Protein 9J0K (pdb70)

Foldseek 3Di:
DAAFDPVLVVLLVLLLCLQQVLQFPRPCLVVQADEDDPVAQDPLRQVLLQVCLVQLVSQLVSLLSSLVSRVLLVPFPPVQVLLLSLQCSQLLQLLSQLCQQDPVVRFTGHNSYYTYHLRSCQRSQQNCLSVLSSVSSVVCVVLVDDSSLSRLLSLLSSLDLVRPPHDPSVSSVVSNVSSLVSNVNNCVVVPDPDDCSSVVSVCVSVSSSCSSVSSLVSVVVCVVRPPVSHDDVVCSSSDD/DAADVVLVVQLVLLLCLQQVLAQCRPRLVPLADEDDPVQQDDDPPPADFASVSLLLVVLVQLVSQLVSLLSSLVSHVLSVPFDPVQNQLLSLQCSQLLQLLSQLCQQDPVVCWTRGSSHYTYHLRSVLRSQLNPLSVLSSVVSVVCPLLVDDSSLSSLLSLLSSLQLPRPPGDPSPSSVVSNVSSLVSNVSNVVVVVPPDPCSSVVSVCVNVSSSVSSVSSLVSVVVSVVSHVSHDVVVVSSSD/DCPVVVCVVVDD/DCVVVVCVVVDD

B-factor: mean 61.93, std 28.27, range [16.45, 162.47]

Nearest PDB structures (foldseek):
  6kkb-assembly1_X  TM=9.811E-01  e=8.076E-34  Homo sapiens
  1nax-assembly1_A  TM=9.836E-01  e=9.346E-34  Homo sapiens
  1n46-assembly1_A  TM=9.719E-01  e=8.658E-32  Homo sapiens
  7wmo-assembly1_A  TM=9.845E-01  e=3.731E-31  Homo sapiens
  7wmn-assembly1_A  TM=9.827E-01  e=3.731E-31  Homo sapiens

InterPro domains:
  IPR000536 Nuclear hormone receptor, ligand-binding domain [PF00104] (269-435)
  IPR000536 Nuclear hormone receptor, ligand-binding domain [PS51843] (217-461)
  IPR000536 Nuclear hormone receptor, ligand-binding domain [SM00430] (274-432)
  IPR001628 Zinc finger, nuclear hormone receptor-type [PF00105] (106-175)
  IPR001628 Zinc finger, nuclear hormone receptor-type [PR00047] (107-123)
  IPR001628 Zinc finger, nuclear hormone receptor-type [PR00047] (123-138)
  IPR001628 Zinc finger, nuclear hormone receptor-type [PR00047] (158-166)
  IPR001628 Zinc finger, nuclear hormone receptor-type [PR00047] (166-174)
  IPR001628 Zinc finger, nuclear hormone receptor-type [PS00031] (107-133)
  IPR001628 Zinc finger, nuclear hormone receptor-type [PS51030] (104-181)
  IPR001628 Zinc finger, nuclear hormone receptor-type [SM00399] (104-177)
  IPR001723 Nuclear hormone receptor [PR00398] (170-180)
  IPR001723 Nuclear hormone receptor [PR00398] (275-296)
  IPR001723 Nuclear hormone receptor [PR00398] (296-312)
  IPR001723 Nuclear hormone receptor [PR00398] (363-378)
  IPR001723 Nuclear hormone receptor [PR00398] (420-437)
  IPR001728 Thyroid hormone receptor [PR00546] (95-109)
  IPR001728 Thyroid hormone receptor [PR00546] (133-144)
  IPR001728 Thyroid hormone receptor [PR00546] (172-188)
  IPR001728 Thyroid hormone receptor [PR00546] (189-207)

Sequence (508 aa):
KPEPTDEEWELIKTVTEAHVATNAQGSHWKQKRKFLPEDIGQAVDLEAFSHFTKIITPAITRVVDFAKKLPMFCELPCEDQIILLKGCCMEIMSLRAAVRYDPESETLTLNGEMAVTRGQLKNGGLGVVSDAIFDLGMSLSSFNLDDTEVALLQAVLLMSSDRPGLACVERIEKYQDSFLLAFEHYINYRKHHVTHFWPKLLMKVTDLRMIGACHASRFLHMKVECTELFPPLFLEVFEDPEPTDEEWELIKTVTEAHVATNAQGSHWKQKRKFLPEDIGQAPIVEGGKVDLEAFSHFTKIITPAITRVVDFAKKLPMFCELPCEDQIILLKGCCMEIMSLRAAVRYDPESETLTLNGEMAVTRGQLKNGGLGVVSDAIFDLGMSLSSFNLDDTEVALLQAVLLMSSDRPGLACVERIEKYQDSFLLAFEHYINYRKHHVTHFWPKLLMKVTDLRMIGACHASRFLHMKVECELFPPLFLEVFEENALLRYLLDKDENALLRYLLDKD

Structure (mmCIF, N/CA/C/O backbone):
data_9J0K
#
_entry.id   9J0K
#
_cell.length_a   82.552
_cell.length_b   82.552
_cell.length_c   211.698
_cell.angle_alpha   90.000
_cell.angle_beta   90.000
_cell.angle_gamma   90.000
#
_symmetry.space_group_name_H-M   'P 43 2 2'
#
loop_
_entity.id
_entity.type
_entity.pdbx_description
1 polymer 'Thyroid hormone receptor beta'
2 polymer 'Nuclear receptor coactivator 2'
3 non-polymer '2-[[7-[3-(aminomethyl)phenoxy]-1-methoxy-4-oxidanyl-isoquinolin-3-yl]carbonylamino]ethanoic acid'
4 water water
#
loop_
_atom_site.group_PDB
_atom_site.id
_atom_site.type_symbol
_atom_site.label_atom_id
_atom_site.label_alt_id
_atom_site.label_comp_id
_atom_site.label_asym_id
_atom_site.label_entity_id
_atom_site.label_seq_id
_atom_site.pdbx_PDB_ins_code
_atom_site.Cartn_x
_atom_site.Cartn_y
_atom_site.Cartn_z
_atom_site.occupancy
_atom_site.B_iso_or_equiv
_atom_site.auth_seq_id
_atom_site.auth_comp_id
_atom_site.auth_asym_id
_atom_site.auth_atom_id
_atom_site.pdbx_PDB_model_num
ATOM 1 N N . LYS A 1 10 ? 32.860 38.187 25.139 1.000 89.347 211 LYS A N 1
ATOM 2 C CA . LYS A 1 10 ? 33.929 39.013 24.523 1.000 94.080 211 LYS A CA 1
ATOM 3 C C . LYS A 1 10 ? 33.738 39.022 22.999 1.000 90.323 211 LYS A C 1
ATOM 4 O O . LYS A 1 10 ? 33.264 40.045 22.481 1.000 86.733 211 LYS A O 1
ATOM 10 N N . PRO A 1 11 ? 34.005 37.912 22.256 1.000 88.981 212 PRO A N 1
ATOM 11 C CA . PRO A 1 11 ? 34.006 37.928 20.787 1.000 83.722 212 PRO A CA 1
ATOM 12 C C . PRO A 1 11 ? 32.632 38.284 20.212 1.000 81.045 212 PRO A C 1
ATOM 13 O O . PRO A 1 11 ? 31.683 37.576 20.501 1.000 78.909 212 PRO A O 1
ATOM 17 N N . GLU A 1 12 ? 32.562 39.357 19.424 1.000 80.997 213 GLU A N 1
ATOM 18 C CA . GLU A 1 12 ? 31.282 39.808 18.813 1.000 78.168 213 GLU A CA 1
ATOM 19 C C . GLU A 1 12 ? 31.187 39.197 17.415 1.000 75.549 213 GLU A C 1
ATOM 20 O O . GLU A 1 12 ? 32.136 38.526 16.989 1.000 75.129 213 GLU A O 1
ATOM 26 N N . PRO A 1 13 ? 30.052 39.327 16.688 1.000 73.508 214 PRO A N 1
ATOM 27 C CA . PRO A 1 13 ? 29.860 38.557 15.456 1.000 70.040 214 PRO A CA 1
ATOM 28 C C . PRO A 1 13 ? 30.685 39.068 14.272 1.000 71.629 214 PRO A C 1
ATOM 29 O O . PRO A 1 13 ? 30.758 40.263 14.054 1.000 73.121 214 PRO A O 1
ATOM 33 N N . THR A 1 14 ? 31.233 38.134 13.503 1.000 71.308 215 THR A N 1
ATOM 34 C CA . THR A 1 14 ? 32.002 38.445 12.275 1.000 72.878 215 THR A CA 1
ATOM 35 C C . THR A 1 14 ? 31.061 39.040 11.228 1.000 77.372 215 THR A C 1
ATOM 36 O O . THR A 1 14 ? 29.861 39.136 11.484 1.000 77.831 215 THR A O 1
ATOM 40 N N . ASP A 1 15 ? 31.601 39.412 10.070 1.000 83.739 216 ASP A N 1
ATOM 41 C CA . ASP A 1 15 ? 30.800 39.965 8.954 1.000 84.684 216 ASP A CA 1
ATOM 42 C C . ASP A 1 15 ? 29.922 38.842 8.381 1.000 80.871 216 ASP A C 1
ATOM 43 O O . ASP A 1 15 ? 28.700 39.059 8.197 1.000 76.728 216 ASP A O 1
ATOM 48 N N . GLU A 1 16 ? 30.528 37.681 8.125 1.000 79.929 217 GLU A N 1
ATOM 49 C CA . GLU A 1 16 ? 29.851 36.485 7.546 1.000 79.860 217 GLU A CA 1
ATOM 50 C C . GLU A 1 16 ? 28.699 36.024 8.476 1.000 74.891 217 GLU A C 1
ATOM 51 O O . GLU A 1 16 ? 27.551 35.825 8.015 1.000 71.461 217 GLU A O 1
ATOM 57 N N . GLU A 1 17 ? 28.965 35.896 9.767 1.000 68.972 218 GLU A N 1
ATOM 58 C CA . GLU A 1 17 ? 27.927 35.553 10.759 1.000 66.056 218 GLU A CA 1
ATOM 59 C C . GLU A 1 17 ? 26.827 36.645 10.819 1.000 66.331 218 GLU A C 1
ATOM 60 O O . GLU A 1 17 ? 25.608 36.316 11.029 1.000 64.966 218 GLU A O 1
ATOM 66 N N . TRP A 1 18 ? 27.187 37.922 10.689 1.000 65.077 219 TRP A N 1
ATOM 67 C CA . TRP A 1 18 ? 26.178 39.005 10.765 1.000 63.103 219 TRP A CA 1
ATOM 68 C C . TRP A 1 18 ? 25.158 38.787 9.662 1.000 61.739 219 TRP A C 1
ATOM 69 O O . TRP A 1 18 ? 24.002 39.134 9.845 1.000 60.908 219 TRP A O 1
ATOM 80 N N . GLU A 1 19 ? 25.588 38.204 8.554 1.000 63.013 220 GLU A N 1
ATOM 81 C CA . GLU A 1 19 ? 24.693 38.002 7.394 1.000 65.853 220 GLU A CA 1
ATOM 82 C C . GLU A 1 19 ? 23.873 36.746 7.650 1.000 60.984 220 GLU A C 1
ATOM 83 O O . GLU A 1 19 ? 22.688 36.728 7.277 1.000 62.389 220 GLU A O 1
ATOM 89 N N . LEU A 1 20 ? 24.468 35.740 8.291 1.000 56.031 221 LEU A N 1
ATOM 90 C CA . LEU A 1 20 ? 23.701 34.534 8.655 1.000 49.855 221 LEU A CA 1
ATOM 91 C C . LEU A 1 20 ? 22.625 34.954 9.642 1.000 47.174 221 LEU A C 1
ATOM 92 O O . LEU A 1 20 ? 21.460 34.540 9.451 1.000 44.478 221 LEU A O 1
ATOM 97 N N . ILE A 1 21 ? 23.027 35.765 10.625 1.000 46.597 222 ILE A N 1
ATOM 98 C CA . ILE A 1 21 ? 22.097 36.287 11.653 1.000 45.961 222 ILE A CA 1
ATOM 99 C C . ILE A 1 21 ? 20.897 36.903 10.928 1.000 47.190 222 ILE A C 1
ATOM 100 O O . ILE A 1 21 ? 19.724 36.686 11.389 1.000 45.018 222 ILE A O 1
ATOM 105 N N . LYS A 1 22 ? 21.162 37.626 9.834 1.000 48.804 223 LYS A N 1
ATOM 106 C CA . LYS A 1 22 ? 20.094 38.407 9.187 1.000 51.394 223 LYS A CA 1
ATOM 107 C C . LYS A 1 22 ? 19.256 37.468 8.353 1.000 48.321 223 LYS A C 1
ATOM 108 O O . LYS A 1 22 ? 18.046 37.639 8.323 1.000 49.499 223 LYS A O 1
ATOM 114 N N . THR A 1 23 ? 19.886 36.489 7.733 1.000 46.644 224 THR A N 1
ATOM 115 C CA . THR A 1 23 ? 19.145 35.454 6.986 1.000 45.547 224 THR A CA 1
ATOM 116 C C . THR A 1 23 ? 18.252 34.665 7.952 1.000 42.869 224 THR A C 1
ATOM 117 O O . THR A 1 23 ? 17.116 34.306 7.573 1.000 43.755 224 THR A O 1
ATOM 121 N N . VAL A 1 24 ? 18.711 34.355 9.154 1.000 39.334 225 VAL A N 1
ATOM 122 C CA . VAL A 1 24 ? 17.873 33.482 9.989 1.000 36.443 225 VAL A CA 1
ATOM 123 C C . VAL A 1 24 ? 16.825 34.356 10.676 1.000 35.213 225 VAL A C 1
ATOM 124 O O . VAL A 1 24 ? 15.666 33.871 10.796 1.000 33.374 225 VAL A O 1
ATOM 128 N N . THR A 1 25 ? 17.168 35.622 10.953 1.000 35.374 226 THR A N 1
ATOM 129 C CA . THR A 1 25 ? 16.225 36.545 11.601 1.000 35.943 226 THR A CA 1
ATOM 130 C C . THR A 1 25 ? 15.054 36.747 10.666 1.000 36.714 226 THR A C 1
ATOM 131 O O . THR A 1 25 ? 13.894 36.658 11.145 1.000 36.079 226 THR A O 1
ATOM 135 N N . GLU A 1 26 ? 15.357 36.944 9.377 1.000 38.971 227 GLU A N 1
ATOM 136 C CA . GLU A 1 26 ? 14.344 37.264 8.342 1.000 40.343 227 GLU A CA 1
ATOM 137 C C . GLU A 1 26 ? 13.417 36.056 8.097 1.000 37.474 227 GLU A C 1
ATOM 138 O O . GLU A 1 26 ? 12.196 36.283 7.916 1.000 37.568 227 GLU A O 1
ATOM 140 N N . ALA A 1 27 ? 13.953 34.836 8.089 1.000 34.139 228 ALA A N 1
ATOM 141 C CA . ALA A 1 27 ? 13.151 33.613 7.867 1.000 33.112 228 ALA A CA 1
ATOM 142 C C . ALA A 1 27 ? 12.107 33.458 8.987 1.000 31.953 228 ALA A C 1
ATOM 143 O O . ALA A 1 27 ? 10.934 33.035 8.756 1.000 31.431 228 ALA A O 1
ATOM 145 N N . HIS A 1 28 ? 12.533 33.771 10.217 1.000 30.524 229 HIS A N 1
ATOM 146 C CA . HIS A 1 28 ? 11.638 33.732 11.399 1.000 28.668 229 HIS A CA 1
ATOM 147 C C . HIS A 1 28 ? 10.562 34.833 11.303 1.000 30.726 229 HIS A C 1
ATOM 148 O O . HIS A 1 28 ? 9.365 34.512 11.240 1.000 31.268 229 HIS A O 1
ATOM 155 N N . VAL A 1 29 ? 10.930 36.092 11.285 1.000 32.702 230 VAL A N 1
ATOM 156 C CA . VAL A 1 29 ? 9.879 37.146 11.159 1.000 37.219 230 VAL A CA 1
ATOM 157 C C . VAL A 1 29 ? 8.937 36.922 9.968 1.000 37.763 230 VAL A C 1
ATOM 158 O O . VAL A 1 29 ? 7.837 37.327 10.081 1.000 38.857 230 VAL A O 1
ATOM 162 N N . ALA A 1 30 ? 9.351 36.299 8.884 1.000 38.584 231 ALA A N 1
ATOM 163 C CA . ALA A 1 30 ? 8.492 36.134 7.694 1.000 41.068 231 ALA A CA 1
ATOM 164 C C . ALA A 1 30 ? 7.511 34.961 7.845 1.000 40.032 231 ALA A C 1
ATOM 165 O O . ALA A 1 30 ? 6.587 34.883 6.972 1.000 42.687 231 ALA A O 1
ATOM 167 N N . THR A 1 31 ? 7.721 34.080 8.834 1.000 36.548 232 THR A N 1
ATOM 168 C CA . THR A 1 31 ? 6.982 32.819 9.008 1.000 35.069 232 THR A CA 1
ATOM 169 C C . THR A 1 31 ? 6.343 32.803 10.381 1.000 34.789 232 THR A C 1
ATOM 170 O O . THR A 1 31 ? 5.720 31.772 10.734 1.000 34.843 232 THR A O 1
ATOM 174 N N . ASN A 1 32 ? 6.471 33.902 11.120 1.000 34.952 233 ASN A N 1
ATOM 175 C CA . ASN A 1 32 ? 5.886 34.007 12.471 1.000 33.666 233 ASN A CA 1
ATOM 176 C C . ASN A 1 32 ? 4.498 34.644 12.423 1.000 36.059 233 ASN A C 1
ATOM 177 O O . ASN A 1 32 ? 4.418 35.795 12.077 1.000 40.562 233 ASN A O 1
ATOM 182 N N . ALA A 1 33 ? 3.475 33.955 12.875 1.000 36.097 234 ALA A N 1
ATOM 183 C CA . ALA A 1 33 ? 2.076 34.343 12.713 1.000 38.343 234 ALA A CA 1
ATOM 184 C C . ALA A 1 33 ? 1.847 35.743 13.301 1.000 42.318 234 ALA A C 1
ATOM 185 O O . ALA A 1 33 ? 2.260 36.038 14.460 1.000 40.985 234 ALA A O 1
ATOM 187 N N . GLN A 1 34 ? 1.246 36.605 12.471 1.000 48.168 235 GLN A N 1
ATOM 188 C CA . GLN A 1 34 ? 0.859 37.984 12.803 1.000 54.412 235 GLN A CA 1
ATOM 189 C C . GLN A 1 34 ? 2.077 38.813 13.254 1.000 56.358 235 GLN A C 1
ATOM 190 O O . GLN A 1 34 ? 1.851 39.890 13.798 1.000 61.234 235 GLN A O 1
ATOM 196 N N . GLY A 1 35 ? 3.315 38.396 12.983 1.000 56.112 236 GLY A N 1
ATOM 197 C CA . GLY A 1 35 ? 4.513 39.174 13.341 1.000 57.255 236 GLY A CA 1
ATOM 198 C C . GLY A 1 35 ? 4.288 39.919 14.634 1.000 59.890 236 GLY A C 1
ATOM 199 O O . GLY A 1 35 ? 3.912 39.260 15.572 1.000 64.179 236 GLY A O 1
ATOM 200 N N . SER A 1 36 ? 4.426 41.248 14.636 1.000 67.973 237 SER A N 1
ATOM 201 C CA . SER A 1 36 ? 4.277 42.189 15.792 1.000 70.985 237 SER A CA 1
ATOM 202 C C . SER A 1 36 ? 2.842 42.314 16.292 1.000 71.568 237 SER A C 1
ATOM 203 O O . SER A 1 36 ? 2.639 42.695 17.441 1.000 76.233 237 SER A O 1
ATOM 206 N N . HIS A 1 37 ? 1.864 42.094 15.441 1.000 74.150 238 HIS A N 1
ATOM 207 C CA . HIS A 1 37 ? 0.456 42.387 15.791 1.000 78.691 238 HIS A CA 1
ATOM 208 C C . HIS A 1 37 ? -0.155 41.244 16.617 1.000 73.484 238 HIS A C 1
ATOM 209 O O . HIS A 1 37 ? -1.385 41.276 16.826 1.000 78.130 238 HIS A O 1
ATOM 216 N N . TRP A 1 38 ? 0.632 40.275 17.101 1.000 65.558 239 TRP A N 1
ATOM 217 C CA . TRP A 1 38 ? 0.026 39.069 17.709 1.000 58.303 239 TRP A CA 1
ATOM 218 C C . TRP A 1 38 ? -0.666 39.531 18.986 1.000 57.959 239 TRP A C 1
ATOM 219 O O . TRP A 1 38 ? -1.694 38.954 19.310 1.000 54.530 239 TRP A O 1
ATOM 230 N N . LYS A 1 39 ? -0.170 40.578 19.644 1.000 62.482 240 LYS A N 1
ATOM 231 C CA . LYS A 1 39 ? -0.822 41.007 20.907 1.000 68.603 240 LYS A CA 1
ATOM 232 C C . LYS A 1 39 ? -2.205 41.583 20.574 1.000 71.636 240 LYS A C 1
ATOM 233 O O . LYS A 1 39 ? -3.161 41.251 21.291 1.000 70.377 240 LYS A O 1
ATOM 239 N N . GLN A 1 40 ? -2.328 42.339 19.485 1.000 72.763 241 GLN A N 1
ATOM 240 C CA . GLN A 1 40 ? -3.601 42.987 19.119 1.000 76.257 241 GLN A CA 1
ATOM 241 C C . GLN A 1 40 ? -4.550 41.980 18.483 1.000 73.921 241 GLN A C 1
ATOM 242 O O . GLN A 1 40 ? -5.757 42.157 18.638 1.000 78.513 241 GLN A O 1
ATOM 248 N N . LYS A 1 41 ? -4.042 40.983 17.762 1.000 71.906 242 LYS A N 1
ATOM 249 C CA . LYS A 1 41 ? -4.917 40.019 17.045 1.000 70.728 242 LYS A CA 1
ATOM 250 C C . LYS A 1 41 ? -5.556 39.014 18.017 1.000 68.604 242 LYS A C 1
ATOM 251 O O . LYS A 1 41 ? -6.495 38.322 17.578 1.000 71.918 242 LYS A O 1
ATOM 257 N N . ARG A 1 42 ? -5.096 38.887 19.272 1.000 63.489 243 ARG A N 1
ATOM 258 C CA . ARG A 1 42 ? -5.324 37.616 20.017 1.000 57.079 243 ARG A CA 1
ATOM 259 C C . ARG A 1 42 ? -6.728 37.643 20.602 1.000 54.300 243 ARG A C 1
ATOM 260 O O . ARG A 1 42 ? -7.230 38.708 20.986 1.000 53.907 243 ARG A O 1
ATOM 268 N N . LYS A 1 43 ? -7.305 36.456 20.611 1.000 51.213 244 LYS A N 1
ATOM 269 C CA . LYS A 1 43 ? -8.694 36.162 20.977 1.000 49.927 244 LYS A CA 1
ATOM 270 C C . LYS A 1 43 ? -8.633 34.970 21.943 1.000 44.945 244 LYS A C 1
ATOM 271 O O . LYS A 1 43 ? -8.306 33.864 21.517 1.000 42.268 244 LYS A O 1
ATOM 277 N N . PHE A 1 44 ? -9.009 35.194 23.196 1.000 42.165 245 PHE A N 1
ATOM 278 C CA . PHE A 1 44 ? -8.997 34.187 24.271 1.000 39.503 245 PHE A CA 1
ATOM 279 C C . PHE A 1 44 ? -9.995 33.066 23.987 1.000 38.812 245 PHE A C 1
ATOM 280 O O . PHE A 1 44 ? -11.106 33.256 23.671 1.000 39.961 245 PHE A O 1
ATOM 288 N N . LEU A 1 45 ? -9.550 31.838 24.117 1.000 39.398 246 LEU A N 1
ATOM 289 C CA . LEU A 1 45 ? -10.434 30.668 23.958 1.000 40.780 246 LEU A CA 1
ATOM 290 C C . LEU A 1 45 ? -11.424 30.650 25.108 1.000 42.916 246 LEU A C 1
ATOM 291 O O . LEU A 1 45 ? -11.084 30.912 26.240 1.000 43.707 246 LEU A O 1
ATOM 296 N N . PRO A 1 46 ? -12.722 30.559 24.830 1.000 46.352 247 PRO A N 1
ATOM 297 C CA . PRO A 1 46 ? -13.694 30.507 25.930 1.000 47.921 247 PRO A CA 1
ATOM 298 C C . PRO A 1 46 ? -13.381 29.449 27.007 1.000 46.327 247 PRO A C 1
ATOM 299 O O . PRO A 1 46 ? -13.088 28.324 26.680 1.000 46.328 247 PRO A O 1
ATOM 303 N N . GLU A 1 47 ? -13.428 29.861 28.266 1.000 46.153 248 GLU A N 1
ATOM 304 C CA . GLU A 1 47 ? -13.080 29.035 29.445 1.000 46.423 248 GLU A CA 1
ATOM 305 C C . GLU A 1 47 ? -13.982 27.786 29.576 1.000 50.191 248 GLU A C 1
ATOM 306 O O . GLU A 1 47 ? -13.578 26.841 30.307 1.000 50.227 248 GLU A O 1
ATOM 312 N N . ASP A 1 48 ? -15.142 27.736 28.905 1.000 55.288 249 ASP A N 1
ATOM 313 C CA . ASP A 1 48 ? -16.097 26.572 28.939 1.000 60.167 249 ASP A CA 1
ATOM 314 C C . ASP A 1 48 ? -15.552 25.425 28.056 1.000 60.939 249 ASP A C 1
ATOM 315 O O . ASP A 1 48 ? -16.001 24.272 28.213 1.000 61.912 249 ASP A O 1
ATOM 320 N N . ILE A 1 49 ? -14.625 25.758 27.142 1.000 59.994 250 ILE A N 1
ATOM 321 C CA . ILE A 1 49 ? -13.906 24.817 26.244 1.000 58.794 250 ILE A CA 1
ATOM 322 C C . ILE A 1 49 ? -12.593 24.463 26.931 1.000 54.233 250 ILE A C 1
ATOM 323 O O . ILE A 1 49 ? -11.808 25.365 27.205 1.000 50.206 250 ILE A O 1
ATOM 328 N N . GLY A 1 50 ? -12.413 23.194 27.240 1.000 54.118 251 GLY A N 1
ATOM 329 C CA . GLY A 1 50 ? -11.162 22.710 27.817 1.000 55.664 251 GLY A CA 1
ATOM 330 C C . GLY A 1 50 ? -11.213 22.553 29.315 1.000 58.248 251 GLY A C 1
ATOM 331 O O . GLY A 1 50 ? -10.210 22.754 29.940 1.000 56.258 251 GLY A O 1
ATOM 332 N N . GLN A 1 51 ? -12.348 22.213 29.900 1.000 68.956 252 GLN A N 1
ATOM 333 C CA . GLN A 1 51 ? -12.383 21.858 31.344 1.000 75.733 252 GLN A CA 1
ATOM 334 C C . GLN A 1 51 ? -12.253 20.327 31.475 1.000 81.766 252 GLN A C 1
ATOM 335 O O . GLN A 1 51 ? -12.079 19.659 30.413 1.000 84.644 252 GLN A O 1
ATOM 341 N N . ALA A 1 52 ? -12.296 19.787 32.711 1.000 86.074 253 ALA A N 1
ATOM 342 C CA . ALA A 1 52 ? -12.413 18.325 33.015 1.000 86.606 253 ALA A CA 1
ATOM 343 C C . ALA A 1 52 ? -13.471 18.118 34.111 1.000 87.036 253 ALA A C 1
ATOM 344 O O . ALA A 1 52 ? -14.043 17.021 34.170 1.000 88.466 253 ALA A O 1
ATOM 346 N N . VAL A 1 63 ? -9.171 14.070 24.986 1.000 86.705 264 VAL A N 1
ATOM 347 C CA . VAL A 1 63 ? -10.387 13.653 25.753 1.000 90.455 264 VAL A CA 1
ATOM 348 C C . VAL A 1 63 ? -11.531 14.629 25.416 1.000 84.879 264 VAL A C 1
ATOM 349 O O . VAL A 1 63 ? -12.472 14.165 24.740 1.000 84.569 264 VAL A O 1
ATOM 353 N N . ASP A 1 64 ? -11.437 15.919 25.797 1.000 77.116 265 ASP A N 1
ATOM 354 C CA . ASP A 1 64 ? -12.508 16.924 25.509 1.000 79.064 265 ASP A CA 1
ATOM 355 C C . ASP A 1 64 ? -12.519 17.180 24.001 1.000 77.176 265 ASP A C 1
ATOM 356 O O . ASP A 1 64 ? -11.616 17.889 23.527 1.000 76.096 265 ASP A O 1
ATOM 361 N N . LEU A 1 65 ? -13.559 16.703 23.314 1.000 77.712 266 LEU A N 1
ATOM 362 C CA . LEU A 1 65 ? -13.621 16.746 21.837 1.000 81.254 266 LEU A CA 1
ATOM 363 C C . LEU A 1 65 ? -13.890 18.16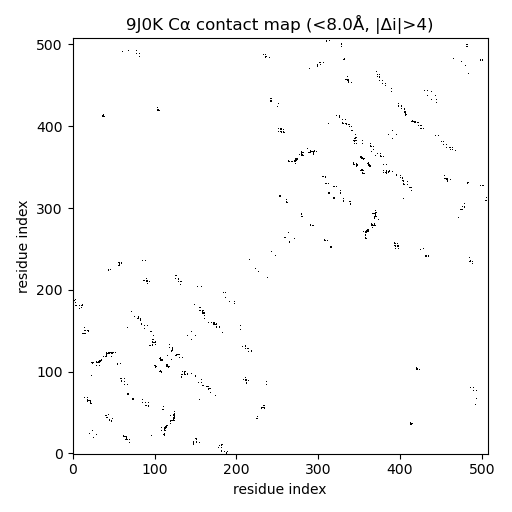7 21.320 1.000 79.129 266 LEU A C 1
ATOM 364 O O . LEU A 1 65 ? -13.456 18.476 20.171 1.000 78.176 266 LEU A O 1
ATOM 369 N N . GLU A 1 66 ? -14.552 19.024 22.096 1.000 75.310 267 GLU A N 1
ATOM 370 C CA . GLU A 1 66 ? -14.828 20.367 21.557 1.000 73.328 267 GLU A CA 1
ATOM 371 C C . GLU A 1 66 ? -13.509 21.154 21.471 1.000 68.448 267 GLU A C 1
ATOM 372 O O . GLU A 1 66 ? -13.298 21.838 20.467 1.000 65.698 267 GLU A O 1
ATOM 378 N N . ALA A 1 67 ? -12.644 21.028 22.480 1.000 65.037 268 ALA A N 1
ATOM 379 C CA . ALA A 1 67 ? -11.338 21.704 22.538 1.000 59.871 268 ALA A CA 1
ATOM 380 C C . ALA A 1 67 ? -10.386 21.059 21.535 1.000 56.828 268 ALA A C 1
ATOM 381 O O . ALA A 1 67 ? -9.667 21.793 20.861 1.000 54.072 268 ALA A O 1
ATOM 383 N N . PHE A 1 68 ? -10.397 19.737 21.440 1.000 56.328 269 PHE A N 1
ATOM 384 C CA . PHE A 1 68 ? -9.587 19.003 20.451 1.000 57.701 269 PHE A CA 1
ATOM 385 C C . PHE A 1 68 ? -9.843 19.567 19.045 1.000 56.996 269 PHE A C 1
ATOM 386 O O . PHE A 1 68 ? -8.885 19.732 18.293 1.000 58.339 269 PHE A O 1
ATOM 394 N N . SER A 1 69 ? -11.079 19.900 18.724 1.000 56.686 270 SER A N 1
ATOM 395 C CA . SER A 1 69 ? -11.487 20.458 17.418 1.000 57.457 270 SER A CA 1
ATOM 396 C C . SER A 1 69 ? -10.886 21.853 17.162 1.000 54.468 270 SER A C 1
ATOM 397 O O . SER A 1 69 ? -10.410 22.113 16.007 1.000 54.868 270 SER A O 1
ATOM 400 N N . HIS A 1 70 ? -10.888 22.747 18.148 1.000 50.821 271 HIS A N 1
ATOM 401 C CA . HIS A 1 70 ? -10.223 24.056 17.971 1.000 49.192 271 HIS A CA 1
ATOM 402 C C . HIS A 1 70 ? -8.745 23.827 17.638 1.000 48.031 271 HIS A C 1
ATOM 403 O O . HIS A 1 70 ? -8.213 24.564 16.807 1.000 50.716 271 HIS A O 1
ATOM 410 N N . PHE A 1 71 ? -8.103 22.824 18.231 1.000 43.969 272 PHE A N 1
ATOM 411 C CA . PHE A 1 71 ? -6.660 22.658 18.106 1.000 41.416 272 PHE A CA 1
ATOM 412 C C . PHE A 1 71 ? -6.334 22.033 16.751 1.000 42.975 272 PHE A C 1
ATOM 413 O O . PHE A 1 71 ? -5.329 22.468 16.125 1.000 41.374 272 PHE A O 1
ATOM 421 N N . THR A 1 72 ? -7.140 21.076 16.272 1.000 45.511 273 THR A N 1
ATOM 422 C CA . THR A 1 72 ? -6.932 20.469 14.920 1.000 47.621 273 THR A CA 1
ATOM 423 C C . THR A 1 72 ? -7.025 21.532 13.811 1.000 47.863 273 THR A C 1
ATOM 424 O O . THR A 1 72 ? -6.390 21.367 12.759 1.000 46.595 273 THR A O 1
ATOM 428 N N . LYS A 1 73 ? -7.760 22.613 14.044 1.000 49.561 274 LYS A N 1
ATOM 429 C CA . LYS A 1 73 ? -7.927 23.697 13.034 1.000 53.284 274 LYS A CA 1
ATOM 430 C C . LYS A 1 73 ? -6.650 24.510 12.792 1.000 48.502 274 LYS A C 1
ATOM 431 O O . LYS A 1 73 ? -6.541 25.121 11.688 1.000 47.746 274 LYS A O 1
ATOM 437 N N . ILE A 1 74 ? -5.732 24.586 13.769 1.000 43.407 275 ILE A N 1
ATOM 438 C CA . ILE A 1 74 ? -4.553 25.507 13.639 1.000 38.826 275 ILE A CA 1
ATOM 439 C C . ILE A 1 74 ? -3.273 24.697 13.546 1.000 35.127 275 ILE A C 1
ATOM 440 O O . ILE A 1 74 ? -2.217 25.305 13.207 1.000 32.769 275 ILE A O 1
ATOM 445 N N . ILE A 1 75 ? -3.381 23.384 13.725 1.000 34.184 276 ILE A N 1
ATOM 446 C CA . ILE A 1 75 ? -2.154 22.554 13.746 1.000 34.404 276 ILE A CA 1
ATOM 447 C C . ILE A 1 75 ? -1.456 22.598 12.382 1.000 35.261 276 ILE A C 1
ATOM 448 O O . ILE A 1 75 ? -0.219 22.676 12.352 1.000 35.120 276 ILE A O 1
ATOM 453 N N . THR A 1 76 ? -2.195 22.551 11.286 1.000 37.395 277 THR A N 1
ATOM 454 C CA . THR A 1 76 ? -1.631 22.453 9.911 1.000 38.211 277 THR A CA 1
ATOM 455 C C . THR A 1 76 ? -0.872 23.746 9.616 1.000 35.354 277 THR A C 1
ATOM 456 O O . THR A 1 76 ? 0.288 23.726 9.200 1.000 35.001 277 THR A O 1
ATOM 460 N N . PRO A 1 77 ? -1.516 24.907 9.722 1.000 33.753 278 PRO A N 1
ATOM 461 C CA . PRO A 1 77 ? -0.816 26.150 9.428 1.000 33.686 278 PRO A CA 1
ATOM 462 C C . PRO A 1 77 ? 0.467 26.299 10.258 1.000 32.522 278 PRO A C 1
ATOM 463 O O . PRO A 1 77 ? 1.397 26.992 9.880 1.000 32.836 278 PRO A O 1
ATOM 467 N N . ALA A 1 78 ? 0.526 25.651 11.415 1.000 30.982 279 ALA A N 1
ATOM 468 C CA . ALA A 1 78 ? 1.660 25.862 12.314 1.000 28.542 279 ALA A CA 1
ATOM 469 C C . ALA A 1 78 ? 2.812 24.995 11.872 1.000 27.196 279 ALA A C 1
ATOM 470 O O . ALA A 1 78 ? 3.942 25.459 11.963 1.000 26.525 279 ALA A O 1
ATOM 472 N N . ILE A 1 79 ? 2.514 23.785 11.467 1.000 27.920 280 ILE A N 1
ATOM 473 C CA . ILE A 1 79 ? 3.545 22.896 10.897 1.000 28.600 280 ILE A CA 1
ATOM 474 C C . ILE A 1 79 ? 4.097 23.616 9.681 1.000 29.430 280 ILE A C 1
ATOM 475 O O . ILE A 1 79 ? 5.282 23.656 9.491 1.000 27.940 280 ILE A O 1
ATOM 480 N N . THR A 1 80 ? 3.201 24.174 8.887 1.000 32.033 281 THR A N 1
ATOM 481 C CA . THR A 1 80 ? 3.541 24.747 7.576 1.000 34.160 281 THR A CA 1
ATOM 482 C C . THR A 1 80 ? 4.424 25.974 7.815 1.000 32.442 281 THR A C 1
ATOM 483 O O . THR A 1 80 ? 5.360 26.246 7.032 1.000 32.184 281 THR A O 1
ATOM 487 N N . ARG A 1 81 ? 4.207 26.705 8.892 1.000 30.702 282 ARG A N 1
ATOM 488 C CA . ARG A 1 81 ? 5.064 27.891 9.035 1.000 30.146 282 ARG A CA 1
ATOM 489 C C . ARG A 1 81 ? 6.513 27.451 9.344 1.000 28.655 282 ARG A C 1
ATOM 490 O O . ARG A 1 81 ? 7.509 28.131 8.910 1.000 28.933 282 ARG A O 1
ATOM 498 N N . VAL A 1 82 ? 6.685 26.322 10.030 1.000 26.593 283 VAL A N 1
ATOM 499 C CA . VAL A 1 82 ? 8.060 25.831 10.305 1.000 25.306 283 VAL A CA 1
ATOM 500 C C . VAL A 1 82 ? 8.725 25.445 8.979 1.000 26.591 283 VAL A C 1
ATOM 501 O O . VAL A 1 82 ? 9.853 25.923 8.724 1.000 26.481 283 VAL A O 1
ATOM 505 N N . VAL A 1 83 ? 8.038 24.661 8.146 1.000 28.435 284 VAL A N 1
ATOM 506 C CA . VAL A 1 83 ? 8.505 24.332 6.754 1.000 30.272 284 VAL A CA 1
ATOM 507 C C . VAL A 1 83 ? 9.001 25.601 6.053 1.000 30.910 284 VAL A C 1
ATOM 508 O O . VAL A 1 83 ? 10.132 25.668 5.615 1.000 30.457 284 VAL A O 1
ATOM 512 N N . ASP A 1 84 ? 8.217 26.650 6.086 1.000 32.244 285 ASP A N 1
ATOM 513 C CA . ASP A 1 84 ? 8.601 27.914 5.440 1.000 34.629 285 ASP A CA 1
ATOM 514 C C . ASP A 1 84 ? 9.866 28.469 6.052 1.000 32.777 285 ASP A C 1
ATOM 515 O O . ASP A 1 84 ? 10.603 29.114 5.359 1.000 33.341 285 ASP A O 1
ATOM 520 N N . PHE A 1 85 ? 9.986 28.391 7.376 1.000 31.546 286 PHE A N 1
ATOM 521 C CA . PHE A 1 85 ? 11.151 28.975 8.081 1.000 29.566 286 PHE A CA 1
ATOM 522 C C . PHE A 1 85 ? 12.383 28.245 7.562 1.000 30.099 286 PHE A C 1
ATOM 523 O O . PHE A 1 85 ? 13.280 28.894 7.032 1.000 31.692 286 PHE A O 1
ATOM 531 N N . ALA A 1 86 ? 12.349 26.928 7.530 1.000 29.850 287 ALA A N 1
ATOM 532 C CA . ALA A 1 86 ? 13.521 26.189 7.022 1.000 31.606 287 ALA A CA 1
ATOM 533 C C . ALA A 1 86 ? 13.843 26.558 5.559 1.000 35.379 287 ALA A C 1
ATOM 534 O O . ALA A 1 86 ? 15.054 26.621 5.196 1.000 35.949 287 ALA A O 1
ATOM 536 N N . LYS A 1 87 ? 12.826 26.729 4.714 1.000 38.557 288 LYS A N 1
ATOM 537 C CA . LYS A 1 87 ? 13.067 26.893 3.246 1.000 42.190 288 LYS A CA 1
ATOM 538 C C . LYS A 1 87 ? 13.765 28.225 2.979 1.000 42.581 288 LYS A C 1
ATOM 539 O O . LYS A 1 87 ? 14.625 28.252 2.079 1.000 43.533 288 LYS A O 1
ATOM 545 N N . LYS A 1 88 ? 13.520 29.223 3.838 1.000 41.534 289 LYS A N 1
ATOM 546 C CA . LYS A 1 88 ? 14.133 30.567 3.739 1.000 42.031 289 LYS A CA 1
ATOM 547 C C . LYS A 1 88 ? 15.562 30.556 4.267 1.000 39.877 289 LYS A C 1
ATOM 548 O O . LYS A 1 88 ? 16.111 31.651 4.397 1.000 39.024 289 LYS A O 1
ATOM 554 N N . LEU A 1 89 ? 16.099 29.368 4.579 1.000 39.536 290 LEU A N 1
ATOM 555 C CA . LEU A 1 89 ? 17.495 29.140 5.070 1.000 39.316 290 LEU A CA 1
ATOM 556 C C . LEU A 1 89 ? 18.276 28.367 4.022 1.000 41.048 290 LEU A C 1
ATOM 557 O O . LEU A 1 89 ? 18.065 27.172 3.819 1.000 40.336 290 LEU A O 1
ATOM 562 N N . PRO A 1 90 ? 19.197 29.052 3.326 1.000 44.737 291 PRO A N 1
ATOM 563 C CA . PRO A 1 90 ? 19.933 28.481 2.195 1.000 45.552 291 PRO A CA 1
ATOM 564 C C . PRO A 1 90 ? 20.536 27.111 2.514 1.000 46.034 291 PRO A C 1
ATOM 565 O O . PRO A 1 90 ? 20.357 26.226 1.724 1.000 47.425 291 PRO A O 1
ATOM 569 N N . MET A 1 91 ? 21.174 26.960 3.691 1.000 46.687 292 MET A N 1
ATOM 570 C CA . MET A 1 91 ? 21.920 25.722 4.048 1.000 45.647 292 MET A CA 1
ATOM 571 C C . MET A 1 91 ? 20.949 24.548 4.160 1.000 44.963 292 MET A C 1
ATOM 572 O O . MET A 1 91 ? 21.357 23.414 3.807 1.000 45.577 292 MET A O 1
ATOM 577 N N . PHE A 1 92 ? 19.734 24.797 4.684 1.000 43.044 293 PHE A N 1
ATOM 578 C CA . PHE A 1 92 ? 18.640 23.797 4.660 1.000 42.193 293 PHE A CA 1
ATOM 579 C C . PHE A 1 92 ? 18.350 23.396 3.194 1.000 45.501 293 PHE A C 1
ATOM 580 O O . PHE A 1 92 ? 18.134 22.224 2.915 1.000 44.955 293 PHE A O 1
ATOM 588 N N . CYS A 1 93 ? 18.335 24.358 2.276 1.000 48.162 294 CYS A N 1
ATOM 589 C CA . CYS A 1 93 ? 17.980 24.113 0.850 1.000 52.846 294 CYS A CA 1
ATOM 590 C C . CYS A 1 93 ? 19.140 23.393 0.138 1.000 55.540 294 CYS A C 1
ATOM 591 O O . CYS A 1 93 ? 18.874 22.666 -0.786 1.000 58.944 294 CYS A O 1
ATOM 594 N N . GLU A 1 94 ? 20.370 23.467 0.627 1.000 56.594 295 GLU A N 1
ATOM 595 C CA . GLU A 1 94 ? 21.469 22.696 0.015 1.000 60.352 295 GLU A CA 1
ATOM 596 C C . GLU A 1 94 ? 21.430 21.223 0.431 1.000 58.016 295 GLU A C 1
ATOM 597 O O . GLU A 1 94 ? 22.399 20.541 0.223 1.000 60.242 295 GLU A O 1
ATOM 603 N N . LEU A 1 95 ? 20.359 20.706 0.987 1.000 55.715 296 LEU A N 1
ATOM 604 C CA . LEU A 1 95 ? 20.429 19.341 1.523 1.000 55.274 296 LEU A CA 1
ATOM 605 C C . LEU A 1 95 ? 19.530 18.457 0.697 1.000 58.340 296 LEU A C 1
ATOM 606 O O . LEU A 1 95 ? 18.551 18.919 0.148 1.000 59.293 296 LEU A O 1
ATOM 611 N N . PRO A 1 96 ? 19.840 17.159 0.589 1.000 61.802 297 PRO A N 1
ATOM 612 C CA . PRO A 1 96 ? 18.910 16.185 0.041 1.000 64.469 297 PRO A CA 1
ATOM 613 C C . PRO A 1 96 ? 17.520 16.322 0.649 1.000 64.273 297 PRO A C 1
ATOM 614 O O . PRO A 1 96 ? 17.393 16.524 1.802 1.000 62.696 297 PRO A O 1
ATOM 618 N N . CYS A 1 97 ? 16.519 16.147 -0.185 1.000 68.167 298 CYS A N 1
ATOM 619 C CA . CYS A 1 97 ? 15.120 16.295 0.197 1.000 68.230 298 CYS A CA 1
ATOM 620 C C . CYS A 1 97 ? 14.752 15.233 1.249 1.000 65.724 298 CYS A C 1
ATOM 621 O O . CYS A 1 97 ? 13.841 15.494 2.072 1.000 64.094 298 CYS A O 1
ATOM 624 N N . GLU A 1 98 ? 15.435 14.090 1.283 1.000 66.196 299 GLU A N 1
ATOM 625 C CA . GLU A 1 98 ? 15.133 13.029 2.291 1.000 67.275 299 GLU A CA 1
ATOM 626 C C . GLU A 1 98 ? 15.659 13.450 3.702 1.000 59.670 299 GLU A C 1
ATOM 627 O O . GLU A 1 98 ? 15.070 13.001 4.715 1.000 53.538 299 GLU A O 1
ATOM 633 N N . ASP A 1 99 ? 16.707 14.292 3.768 1.000 54.107 300 ASP A N 1
ATOM 634 C CA . ASP A 1 99 ? 17.300 14.853 5.013 1.000 50.690 300 ASP A CA 1
ATOM 635 C C . ASP A 1 99 ? 16.455 16.048 5.495 1.000 48.238 300 ASP A C 1
ATOM 636 O O . ASP A 1 99 ? 16.231 16.210 6.753 1.000 45.067 300 ASP A O 1
ATOM 641 N N . GLN A 1 100 ? 15.988 16.850 4.538 1.000 46.335 301 GLN A N 1
ATOM 642 C CA . GLN A 1 100 ? 15.100 17.982 4.777 1.000 42.793 301 GLN A CA 1
ATOM 643 C C . GLN A 1 100 ? 13.844 17.472 5.461 1.000 42.782 301 GLN A C 1
ATOM 644 O O . GLN A 1 100 ? 13.290 18.163 6.359 1.000 41.819 301 GLN A O 1
ATOM 650 N N . ILE A 1 101 ? 13.382 16.300 5.061 1.000 44.654 302 ILE A N 1
ATOM 651 C CA . ILE A 1 101 ? 12.151 15.735 5.655 1.000 44.002 302 ILE A CA 1
ATOM 652 C C . ILE A 1 101 ? 12.434 15.287 7.076 1.000 41.736 302 ILE A C 1
ATOM 653 O O . ILE A 1 101 ? 11.620 15.589 7.933 1.000 39.765 302 ILE A O 1
ATOM 658 N N . ILE A 1 102 ? 13.547 14.604 7.314 1.000 42.037 303 ILE A N 1
ATOM 659 C CA . ILE A 1 102 ? 13.875 14.099 8.674 1.000 41.494 303 ILE A CA 1
ATOM 660 C C . ILE A 1 102 ? 14.063 15.299 9.613 1.000 37.901 303 ILE A C 1
ATOM 661 O O . ILE A 1 102 ? 13.439 15.358 10.664 1.000 36.388 303 ILE A O 1
ATOM 666 N N . LEU A 1 103 ? 14.861 16.255 9.194 1.000 35.656 304 LEU A N 1
ATOM 667 C CA . LEU A 1 103 ? 15.119 17.439 10.008 1.000 33.078 304 LEU A CA 1
ATOM 668 C C . LEU A 1 103 ? 13.789 18.118 10.373 1.000 32.582 304 LEU A C 1
ATOM 669 O O . LEU A 1 103 ? 13.614 18.525 11.561 1.000 31.355 304 LEU A O 1
ATOM 674 N N . LEU A 1 104 ? 12.897 18.321 9.415 1.000 33.263 305 LEU A N 1
ATOM 675 C CA . LEU A 1 104 ? 11.637 19.041 9.727 1.000 33.293 305 LEU A CA 1
ATOM 676 C C . LEU A 1 104 ? 10.815 18.203 10.703 1.000 32.710 305 LEU A C 1
ATOM 677 O O . LEU A 1 104 ? 10.252 18.759 11.602 1.000 31.735 305 LEU A O 1
ATOM 682 N N . LYS A 1 105 ? 10.778 16.903 10.529 1.000 35.088 306 LYS A N 1
ATOM 683 C CA . LYS A 1 105 ? 9.944 16.018 11.354 1.000 37.310 306 LYS A CA 1
ATOM 684 C C . LYS A 1 105 ? 10.453 16.002 12.797 1.000 36.123 306 LYS A C 1
ATOM 685 O O . LYS A 1 105 ? 9.629 15.695 13.686 1.000 35.908 306 LYS A O 1
ATOM 691 N N . GLY A 1 106 ? 11.764 16.272 13.000 1.000 34.219 307 GLY A N 1
ATOM 692 C CA . GLY A 1 106 ? 12.411 16.337 14.310 1.000 32.080 307 GLY A CA 1
ATOM 693 C C . GLY A 1 106 ? 12.110 17.631 15.036 1.000 29.912 307 GLY A C 1
ATOM 694 O O . GLY A 1 106 ? 11.949 17.566 16.302 1.000 30.103 307 GLY A O 1
ATOM 695 N N . CYS A 1 107 ? 12.097 18.776 14.329 1.000 27.565 308 CYS A N 1
ATOM 696 C CA . CYS A 1 107 ? 12.105 20.079 15.020 1.000 25.627 308 CYS A CA 1
ATOM 697 C C . CYS A 1 107 ? 10.697 20.658 15.067 1.000 24.654 308 CYS A C 1
ATOM 698 O O . CYS A 1 107 ? 10.468 21.542 15.862 1.000 23.633 308 CYS A O 1
ATOM 701 N N . CYS A 1 108 ? 9.746 20.096 14.348 1.000 25.801 309 CYS A N 1
ATOM 702 C CA . CYS A 1 108 ? 8.449 20.781 14.131 1.000 25.577 309 CYS A CA 1
ATOM 703 C C . CYS A 1 108 ? 7.808 21.136 15.459 1.000 23.352 309 CYS A C 1
ATOM 704 O O . CYS A 1 108 ? 7.556 22.285 15.680 1.000 22.497 309 CYS A O 1
ATOM 707 N N . MET A 1 109 ? 7.583 20.161 16.328 1.000 22.969 310 MET A N 1
ATOM 708 C CA . MET A 1 109 ? 6.917 20.422 17.611 1.000 21.869 310 MET A CA 1
ATOM 709 C C . MET A 1 109 ? 7.810 21.262 18.515 1.000 20.141 310 MET A C 1
ATOM 710 O O . MET A 1 109 ? 7.297 22.003 19.346 1.000 20.085 310 MET A O 1
ATOM 715 N N . GLU A 1 110 ? 9.098 21.217 18.311 1.000 19.684 311 GLU A N 1
ATOM 716 C CA . GLU A 1 110 ? 10.058 21.998 19.101 1.000 18.863 311 GLU A CA 1
ATOM 717 C C . GLU A 1 110 ? 9.904 23.460 18.730 1.000 18.146 311 GLU A C 1
ATOM 718 O O . GLU A 1 110 ? 9.762 24.320 19.663 1.000 17.976 311 GLU A O 1
ATOM 724 N N . ILE A 1 111 ? 9.907 23.777 17.447 1.000 18.038 312 ILE A N 1
ATOM 725 C CA . ILE A 1 111 ? 9.948 25.202 17.044 1.000 17.727 312 ILE A CA 1
ATOM 726 C C . ILE A 1 111 ? 8.587 25.789 17.406 1.000 17.909 312 ILE A C 1
ATOM 727 O O . ILE A 1 111 ? 8.515 26.923 17.888 1.000 17.828 312 ILE A O 1
ATOM 732 N N . MET A 1 112 ? 7.520 25.012 17.258 1.000 18.493 313 MET A N 1
ATOM 733 C CA . MET A 1 112 ? 6.139 25.488 17.514 1.000 18.771 313 MET A CA 1
ATOM 734 C C . MET A 1 112 ? 5.957 25.666 19.019 1.000 18.347 313 MET A C 1
ATOM 735 O O . MET A 1 112 ? 5.069 26.423 19.431 1.000 18.506 313 MET A O 1
ATOM 740 N N . SER A 1 113 ? 6.719 24.931 19.825 1.000 18.490 314 SER A N 1
ATOM 741 C CA . SER A 1 113 ? 6.575 25.004 21.301 1.000 18.419 314 SER A CA 1
ATOM 742 C C . SER A 1 113 ? 7.352 26.236 21.779 1.000 17.720 314 SER A C 1
ATOM 743 O O . SER A 1 113 ? 6.859 26.905 22.703 1.000 18.139 314 SER A O 1
ATOM 746 N N . LEU A 1 114 ? 8.419 26.618 21.080 1.000 16.721 315 LEU A N 1
ATOM 747 C CA . LEU A 1 114 ? 9.202 27.819 21.422 1.000 16.541 315 LEU A CA 1
ATOM 748 C C . LEU A 1 114 ? 8.451 29.065 20.994 1.000 17.346 315 LEU A C 1
ATOM 749 O O . LEU A 1 114 ? 8.580 30.109 21.698 1.000 18.196 315 LEU A O 1
ATOM 754 N N . ARG A 1 115 ? 7.723 28.975 19.875 1.000 17.535 316 ARG A N 1
ATOM 755 C CA . ARG A 1 115 ? 6.997 30.133 19.314 1.000 18.417 316 ARG A CA 1
ATOM 756 C C . ARG A 1 115 ? 5.844 30.438 20.246 1.000 18.584 316 ARG A C 1
ATOM 757 O O . ARG A 1 115 ? 5.594 31.583 20.450 1.000 20.273 316 ARG A O 1
ATOM 765 N N . ALA A 1 116 ? 5.213 29.425 20.802 1.000 18.397 317 ALA A N 1
ATOM 766 C CA . ALA A 1 116 ? 4.089 29.585 21.755 1.000 18.513 317 ALA A CA 1
ATOM 767 C C . ALA A 1 116 ? 4.610 30.111 23.057 1.000 18.669 317 ALA A C 1
ATOM 768 O O . ALA A 1 116 ? 3.946 30.945 23.632 1.000 19.761 317 ALA A O 1
ATOM 770 N N . ALA A 1 117 ? 5.771 29.606 23.466 1.000 18.462 318 ALA A N 1
ATOM 771 C CA . ALA A 1 117 ? 6.296 29.869 24.798 1.000 18.708 318 ALA A CA 1
ATOM 772 C C . ALA A 1 117 ? 6.812 31.297 24.874 1.000 19.497 318 ALA A C 1
ATOM 773 O O . ALA A 1 117 ? 6.727 31.869 26.006 1.000 20.873 318 ALA A O 1
ATOM 775 N N . VAL A 1 118 ? 7.388 31.817 23.785 1.000 19.496 319 VAL A N 1
ATOM 776 C CA . VAL A 1 118 ? 7.854 33.242 23.752 1.000 21.073 319 VAL A CA 1
ATOM 777 C C . VAL A 1 118 ? 6.630 34.184 23.697 1.000 22.718 319 VAL A C 1
ATOM 778 O O . VAL A 1 118 ? 6.780 35.390 23.950 1.000 24.514 319 VAL A O 1
ATOM 782 N N . ARG A 1 119 ? 5.432 33.672 23.430 1.000 22.770 320 ARG A N 1
ATOM 783 C CA . ARG A 1 119 ? 4.208 34.500 23.482 1.000 24.605 320 ARG A CA 1
ATOM 784 C C . ARG A 1 119 ? 3.404 34.100 24.726 1.000 24.580 320 ARG A C 1
ATOM 785 O O . ARG A 1 119 ? 2.107 34.237 24.735 1.000 25.199 320 ARG A O 1
ATOM 793 N N . TYR A 1 120 ? 4.122 33.721 25.785 1.000 23.775 321 TYR A N 1
ATOM 794 C CA . TYR A 1 120 ? 3.497 33.515 27.115 1.000 24.439 321 TYR A CA 1
ATOM 795 C C . TYR A 1 120 ? 3.163 34.902 27.656 1.000 26.143 321 TYR A C 1
ATOM 796 O O . TYR A 1 120 ? 4.035 35.776 27.653 1.000 26.231 321 TYR A O 1
ATOM 805 N N . ASP A 1 121 ? 1.939 35.059 28.141 1.000 27.633 322 ASP A N 1
ATOM 806 C CA . ASP A 1 121 ? 1.492 36.312 28.810 1.000 30.796 322 ASP A CA 1
ATOM 807 C C . ASP A 1 121 ? 1.301 36.016 30.296 1.000 31.757 322 ASP A C 1
ATOM 808 O O . ASP A 1 121 ? 0.350 35.360 30.711 1.000 31.769 322 ASP A O 1
ATOM 813 N N . PRO A 1 122 ? 2.220 36.475 31.148 1.000 33.435 323 PRO A N 1
ATOM 814 C CA . PRO A 1 122 ? 2.046 36.332 32.591 1.000 35.760 323 PRO A CA 1
ATOM 815 C C . PRO A 1 122 ? 0.828 37.079 33.166 1.000 37.812 323 PRO A C 1
ATOM 816 O O . PRO A 1 122 ? 0.292 36.615 34.111 1.000 37.486 323 PRO A O 1
ATOM 820 N N . GLU A 1 123 ? 0.359 38.154 32.526 1.000 40.750 324 GLU A N 1
ATOM 821 C CA . GLU A 1 123 ? -0.886 38.873 32.949 1.000 43.176 324 GLU A CA 1
ATOM 822 C C . GLU A 1 123 ? -2.125 37.955 32.938 1.000 41.667 324 GLU A C 1
ATOM 823 O O . GLU A 1 123 ? -2.908 37.999 33.970 1.000 43.692 324 GLU A O 1
ATOM 829 N N . SER A 1 124 ? -2.328 37.171 31.863 1.000 37.394 325 SER A N 1
ATOM 830 C CA . SER A 1 124 ? -3.496 36.259 31.770 1.000 36.195 325 SER A CA 1
ATOM 831 C C . SER A 1 124 ? -2.962 34.857 31.822 1.000 34.177 325 SER A C 1
ATOM 832 O O . SER A 1 124 ? -3.755 33.949 31.664 1.000 33.734 325 SER A O 1
ATOM 835 N N . GLU A 1 125 ? -1.655 34.712 31.931 1.000 33.443 326 GLU A N 1
ATOM 836 C CA . GLU A 1 125 ? -1.038 33.367 31.947 1.000 32.720 326 GLU A CA 1
ATOM 837 C C . GLU A 1 125 ? -1.602 32.499 30.808 1.000 29.422 326 GLU A C 1
ATOM 838 O O . GLU A 1 125 ? -2.198 31.442 31.062 1.000 29.261 326 GLU A O 1
ATOM 844 N N . THR A 1 126 ? -1.305 32.890 29.593 1.000 27.199 327 THR A N 1
ATOM 845 C CA . THR A 1 126 ? -1.834 32.208 28.409 1.000 26.382 327 THR A CA 1
ATOM 846 C C . THR A 1 126 ? -0.661 32.133 27.453 1.000 24.519 327 THR A C 1
ATOM 847 O O . THR A 1 126 ? 0.225 33.037 27.520 1.000 24.569 327 THR A O 1
ATOM 851 N N . LEU A 1 127 ? -0.655 31.101 26.620 1.000 23.073 328 LEU A N 1
ATOM 852 C CA . LEU A 1 127 ? 0.200 31.056 25.404 1.000 22.256 328 LEU A CA 1
ATOM 853 C C . LEU A 1 127 ? -0.685 31.493 24.239 1.000 22.782 328 LEU A C 1
ATOM 854 O O . LEU A 1 127 ? -1.858 31.161 24.241 1.000 23.001 328 LEU A O 1
ATOM 859 N N . THR A 1 128 ? -0.124 32.159 23.249 1.000 23.001 329 THR A N 1
ATOM 860 C CA . THR A 1 128 ? -0.877 32.432 22.007 1.000 24.230 329 THR A CA 1
ATOM 861 C C . THR A 1 128 ? -0.398 31.478 20.900 1.000 23.741 329 THR A C 1
ATOM 862 O O . THR A 1 128 ? 0.804 31.489 20.609 1.000 22.904 329 THR A O 1
ATOM 866 N N . LEU A 1 129 ? -1.331 30.724 20.284 1.000 24.502 330 LEU A N 1
ATOM 867 C CA . LEU A 1 129 ? -1.087 29.783 19.161 1.000 24.393 330 LEU A CA 1
ATOM 868 C C . LEU A 1 129 ? -1.589 30.455 17.907 1.000 27.812 330 LEU A C 1
ATOM 869 O O . LEU A 1 129 ? -2.631 31.169 17.949 1.000 29.654 330 LEU A O 1
ATOM 874 N N . ASN A 1 130 ? -0.852 30.289 16.813 1.000 30.317 331 ASN A N 1
ATOM 875 C CA . ASN A 1 130 ? -1.244 30.795 15.467 1.000 32.262 331 ASN A CA 1
ATOM 876 C C . ASN A 1 130 ? -1.380 32.296 15.397 1.000 34.088 331 ASN A C 1
ATOM 877 O O . ASN A 1 130 ? -2.056 32.721 14.487 1.000 37.674 331 ASN A O 1
ATOM 882 N N . GLY A 1 131 ? -0.770 33.036 16.317 1.000 34.221 332 GLY A N 1
ATOM 883 C CA . GLY A 1 131 ? -0.820 34.510 16.381 1.000 36.558 332 GLY A CA 1
ATOM 884 C C . GLY A 1 131 ? -2.166 35.055 16.805 1.000 39.044 332 GLY A C 1
ATOM 885 O O . GLY A 1 131 ? -2.292 36.245 16.762 1.000 42.000 332 GLY A O 1
ATOM 886 N N . GLU A 1 132 ? -3.097 34.220 17.263 1.000 39.995 333 GLU A N 1
ATOM 887 C CA . GLU A 1 132 ? -4.491 34.638 17.518 1.000 42.669 333 GLU A CA 1
ATOM 888 C C . GLU A 1 132 ? -5.174 33.938 18.704 1.000 39.664 333 GLU A C 1
ATOM 889 O O . GLU A 1 132 ? -6.129 34.502 19.196 1.000 42.523 333 GLU A O 1
ATOM 895 N N . MET A 1 133 ? -4.918 32.670 18.965 1.000 35.357 334 MET A N 1
ATOM 896 C CA . MET A 1 133 ? -5.726 31.929 19.940 1.000 34.101 334 MET A CA 1
ATOM 897 C C . MET A 1 133 ? -4.959 31.862 21.273 1.000 31.654 334 MET A C 1
ATOM 898 O O . MET A 1 133 ? -3.995 31.103 21.336 1.000 29.711 334 MET A O 1
ATOM 903 N N . ALA A 1 134 ? -5.364 32.631 22.289 1.000 30.485 335 ALA A N 1
ATOM 904 C CA . ALA A 1 134 ? -4.788 32.548 23.632 1.000 29.447 335 ALA A CA 1
ATOM 905 C C . ALA A 1 134 ? -5.450 31.406 24.425 1.000 28.838 335 ALA A C 1
ATOM 906 O O . ALA A 1 134 ? -6.703 31.288 24.481 1.000 28.319 335 ALA A O 1
ATOM 908 N N . VAL A 1 135 ? -4.595 30.551 25.004 1.000 27.386 336 VAL A N 1
ATOM 909 C CA . VAL A 1 135 ? -5.083 29.360 25.739 1.000 27.374 336 VAL A CA 1
ATOM 910 C C . VAL A 1 135 ? -4.397 29.251 27.099 1.000 27.517 336 VAL A C 1
ATOM 911 O O . VAL A 1 135 ? -3.281 29.826 27.293 1.000 26.464 336 VAL A O 1
ATOM 915 N N . THR A 1 136 ? -5.110 28.599 28.019 1.000 28.097 337 THR A N 1
ATOM 916 C CA . THR A 1 136 ? -4.624 28.316 29.375 1.000 28.198 337 THR A CA 1
ATOM 917 C C . THR A 1 136 ? -3.925 26.960 29.459 1.000 27.793 337 THR A C 1
ATOM 918 O O . THR A 1 136 ? -4.082 26.094 28.584 1.000 27.341 337 THR A O 1
ATOM 922 N N . ARG A 1 137 ? -3.186 26.779 30.534 1.000 28.354 338 ARG A N 1
ATOM 923 C CA . ARG A 1 137 ? -2.499 25.493 30.815 1.000 28.544 338 ARG A CA 1
ATOM 924 C C . ARG A 1 137 ? -3.484 24.354 30.593 1.000 29.193 338 ARG A C 1
ATOM 925 O O . ARG A 1 137 ? -3.117 23.332 29.978 1.000 29.277 338 ARG A O 1
ATOM 933 N N . GLY A 1 138 ? -4.696 24.547 31.085 1.000 30.366 339 GLY A N 1
ATOM 934 C CA . GLY A 1 138 ? -5.672 23.472 31.197 1.000 32.072 339 GLY A CA 1
ATOM 935 C C . GLY A 1 138 ? -6.277 23.204 29.858 1.000 32.687 339 GLY A C 1
ATOM 936 O O . GLY A 1 138 ? -6.597 22.035 29.578 1.000 34.474 339 GLY A O 1
ATOM 937 N N . GLN A 1 139 ? -6.471 24.249 29.057 1.000 32.534 340 GLN A N 1
ATOM 938 C CA . GLN A 1 139 ? -7.161 24.074 27.758 1.000 33.113 340 GLN A CA 1
ATOM 939 C C . GLN A 1 139 ? -6.231 23.298 26.849 1.000 32.460 340 GLN A C 1
ATOM 940 O O . GLN A 1 139 ? -6.664 22.355 26.220 1.000 34.220 340 GLN A O 1
ATOM 946 N N . LEU A 1 140 ? -4.982 23.709 26.787 1.000 31.770 341 LEU A N 1
ATOM 947 C CA . LEU A 1 140 ? -3.953 23.010 25.975 1.000 31.743 341 LEU A CA 1
ATOM 948 C C . LEU A 1 140 ? -3.813 21.562 26.464 1.000 33.378 341 LEU A C 1
ATOM 949 O O . LEU A 1 140 ? -3.574 20.657 25.622 1.000 32.538 341 LEU A O 1
ATOM 954 N N . LYS A 1 141 ? -3.968 21.370 27.782 1.000 35.130 342 LYS A N 1
ATOM 955 C CA . LYS A 1 141 ? -3.848 20.042 28.402 1.000 38.409 342 LYS A CA 1
ATOM 956 C C . LYS A 1 141 ? -5.045 19.164 28.062 1.000 39.124 342 LYS A C 1
ATOM 957 O O . LYS A 1 141 ? -4.829 18.005 27.708 1.000 39.650 342 LYS A O 1
ATOM 963 N N . ASN A 1 142 ? -6.251 19.699 28.187 1.000 40.453 343 ASN A N 1
ATOM 964 C CA . ASN A 1 142 ? -7.485 18.897 28.021 1.000 44.644 343 ASN A CA 1
ATOM 965 C C . ASN A 1 142 ? -7.846 18.780 26.539 1.000 45.714 343 ASN A C 1
ATOM 966 O O . ASN A 1 142 ? -8.623 17.865 26.187 1.000 48.328 343 ASN A O 1
ATOM 971 N N . GLY A 1 143 ? -7.288 19.669 25.717 1.000 43.902 344 GLY A N 1
ATOM 972 C CA . GLY A 1 143 ? -7.495 19.667 24.275 1.000 45.110 344 GLY A CA 1
ATOM 973 C C . GLY A 1 143 ? -6.627 18.651 23.580 1.000 46.804 344 GLY A C 1
ATOM 974 O O . GLY A 1 143 ? -6.643 18.658 22.340 1.000 47.951 344 GLY A O 1
ATOM 975 N N . GLY A 1 144 ? -5.874 17.831 24.328 1.000 48.291 345 GLY A N 1
ATOM 976 C CA . GLY A 1 144 ? -5.208 16.641 23.755 1.000 50.285 345 GLY A CA 1
ATOM 977 C C . GLY A 1 144 ? -3.718 16.590 24.031 1.000 49.115 345 GLY A C 1
ATOM 978 O O . GLY A 1 144 ? -3.084 15.530 23.822 1.000 53.597 345 GLY A O 1
ATOM 979 N N . LEU A 1 145 ? -3.135 17.662 24.529 1.000 44.917 346 LEU A N 1
ATOM 980 C CA . LEU A 1 145 ? -1.655 17.713 24.596 1.000 42.724 346 LEU A CA 1
ATOM 981 C C . LEU A 1 145 ? -1.208 17.274 26.008 1.000 44.293 346 LEU A C 1
ATOM 982 O O . LEU A 1 145 ? -0.013 17.088 26.271 1.000 45.730 346 LEU A O 1
ATOM 987 N N . GLY A 1 146 ? -2.164 17.017 26.903 1.000 45.802 347 GLY A N 1
ATOM 988 C CA . GLY A 1 146 ? -1.909 16.377 28.197 1.000 45.532 347 GLY A CA 1
ATOM 989 C C . GLY A 1 146 ? -0.827 17.116 28.945 1.000 43.678 347 GLY A C 1
ATOM 990 O O . GLY A 1 146 ? -0.929 18.320 29.122 1.000 42.859 347 GLY A O 1
ATOM 991 N N . VAL A 1 147 ? 0.240 16.432 29.305 1.000 43.627 348 VAL A N 1
ATOM 992 C CA . VAL A 1 147 ? 1.228 16.971 30.281 1.000 42.287 348 VAL A CA 1
ATOM 993 C C . VAL A 1 147 ? 2.269 17.828 29.548 1.000 38.141 348 VAL A C 1
ATOM 994 O O . VAL A 1 147 ? 2.906 18.690 30.185 1.000 36.574 348 VAL A O 1
ATOM 998 N N . VAL A 1 148 ? 2.376 17.657 28.238 1.000 35.761 349 VAL A N 1
ATOM 999 C CA . VAL A 1 148 ? 3.221 18.550 27.407 1.000 33.474 349 VAL A CA 1
ATOM 1000 C C . VAL A 1 148 ? 2.841 20.005 27.647 1.000 31.716 349 VAL A C 1
ATOM 1001 O O . VAL A 1 148 ? 3.717 20.886 27.653 1.000 30.488 349 VAL A O 1
ATOM 1005 N N . SER A 1 149 ? 1.562 20.279 27.833 1.000 31.679 350 SER A N 1
ATOM 1006 C CA . SER A 1 149 ? 1.107 21.655 28.118 1.000 30.331 350 SER A CA 1
ATOM 1007 C C . SER A 1 149 ? 1.929 22.287 29.251 1.000 30.332 350 SER A C 1
ATOM 1008 O O . SER A 1 149 ? 2.339 23.468 29.150 1.000 29.395 350 SER A O 1
ATOM 1011 N N . ASP A 1 150 ? 2.161 21.524 30.325 1.000 32.180 351 ASP A N 1
ATOM 1012 C CA . ASP A 1 150 ? 2.893 21.983 31.548 1.000 31.604 351 ASP A CA 1
ATOM 1013 C C . ASP A 1 150 ? 4.358 22.304 31.162 1.000 29.397 351 ASP A C 1
ATOM 1014 O O . ASP A 1 150 ? 4.939 23.365 31.612 1.000 28.645 351 ASP A O 1
ATOM 1019 N N . ALA A 1 151 ? 4.945 21.471 30.306 1.000 26.977 352 ALA A N 1
ATOM 1020 C CA . ALA A 1 151 ? 6.335 21.678 29.885 1.000 25.868 352 ALA A CA 1
ATOM 1021 C C . ALA A 1 151 ? 6.440 23.007 29.137 1.000 24.182 352 ALA A C 1
ATOM 1022 O O . ALA A 1 151 ? 7.435 23.745 29.421 1.000 24.218 352 ALA A O 1
ATOM 1024 N N . ILE A 1 152 ? 5.486 23.273 28.200 1.000 22.788 353 ILE A N 1
ATOM 1025 C CA . ILE A 1 152 ? 5.549 24.435 27.277 1.000 21.157 353 ILE A CA 1
ATOM 1026 C C . ILE A 1 152 ? 5.260 25.668 28.106 1.000 21.237 353 ILE A C 1
ATOM 1027 O O . ILE A 1 152 ? 6.025 26.656 28.064 1.000 20.956 353 ILE A O 1
ATOM 1032 N N . PHE A 1 153 ? 4.239 25.566 28.923 1.000 22.363 354 PHE A N 1
ATOM 1033 C CA . PHE A 1 153 ? 3.876 26.705 29.803 1.000 23.465 354 PHE A CA 1
ATOM 1034 C C . PHE A 1 153 ? 5.058 27.064 30.697 1.000 24.026 354 PHE A C 1
ATOM 1035 O O . PHE A 1 153 ? 5.363 28.274 30.796 1.000 24.260 354 PHE A O 1
ATOM 1043 N N . ASP A 1 154 ? 5.779 26.049 31.153 1.000 24.518 355 ASP A N 1
ATOM 1044 C CA . ASP A 1 154 ? 6.864 26.271 32.125 1.000 26.635 355 ASP A CA 1
ATOM 1045 C C . ASP A 1 154 ? 8.041 26.929 31.433 1.000 25.687 355 ASP A C 1
ATOM 1046 O O . ASP A 1 154 ? 8.602 27.867 32.012 1.000 26.967 355 ASP A O 1
ATOM 1051 N N . LEU A 1 155 ? 8.340 26.520 30.204 1.000 24.239 356 LEU A N 1
ATOM 1052 C CA . LEU A 1 155 ? 9.392 27.187 29.398 1.000 22.670 356 LEU A CA 1
ATOM 1053 C C . LEU A 1 155 ? 8.980 28.644 29.132 1.000 22.248 356 LEU A C 1
ATOM 1054 O O . LEU A 1 155 ? 9.854 29.583 29.173 1.000 22.083 356 LEU A O 1
ATOM 1059 N N . GLY A 1 156 ? 7.676 28.831 28.903 1.000 22.063 357 GLY A N 1
ATOM 1060 C CA . GLY A 1 156 ? 7.086 30.174 28.781 1.000 22.616 357 GLY A CA 1
ATOM 1061 C C . GLY A 1 156 ? 7.396 31.035 29.975 1.000 23.899 357 GLY A C 1
ATOM 1062 O O . GLY A 1 156 ? 7.989 32.111 29.838 1.000 24.799 357 GLY A O 1
ATOM 1063 N N . MET A 1 157 ? 7.086 30.536 31.142 1.000 25.403 358 MET A N 1
ATOM 1064 C CA . MET A 1 157 ? 7.396 31.268 32.426 1.000 27.730 358 MET A CA 1
ATOM 1065 C C . MET A 1 157 ? 8.900 31.542 32.584 1.000 28.198 358 MET A C 1
ATOM 1066 O O . MET A 1 157 ? 9.337 32.665 32.888 1.000 29.070 358 MET A O 1
ATOM 1071 N N . SER A 1 158 ? 9.697 30.555 32.229 1.000 27.735 359 SER A N 1
ATOM 1072 C CA . SER A 1 158 ? 11.148 30.612 32.354 1.000 28.423 359 SER A CA 1
ATOM 1073 C C . SER A 1 158 ? 11.748 31.596 31.354 1.000 28.414 359 SER A C 1
ATOM 1074 O O . SER A 1 158 ? 12.625 32.369 31.737 1.000 30.102 359 SER A O 1
ATOM 1077 N N . LEU A 1 159 ? 11.287 31.594 30.100 1.000 27.462 360 LEU A N 1
ATOM 1078 C CA . LEU A 1 159 ? 11.949 32.399 29.040 1.000 27.005 360 LEU A CA 1
ATOM 1079 C C . LEU A 1 159 ? 11.585 33.881 29.150 1.000 29.051 360 LEU A C 1
ATOM 1080 O O . LEU A 1 159 ? 12.292 34.646 28.556 1.000 30.065 360 LEU A O 1
ATOM 1085 N N . SER A 1 160 ? 10.605 34.306 29.924 1.000 31.159 361 SER A N 1
ATOM 1086 C CA . SER A 1 160 ? 10.323 35.767 30.056 1.000 35.005 361 SER A CA 1
ATOM 1087 C C . SER A 1 160 ? 11.496 36.552 30.657 1.000 37.963 361 SER A C 1
ATOM 1088 O O . SER A 1 160 ? 11.587 37.773 30.316 1.000 41.172 361 SER A O 1
ATOM 1091 N N . SER A 1 161 ? 12.307 35.943 31.539 1.000 39.034 362 SER A N 1
ATOM 1092 C CA . SER A 1 161 ? 13.421 36.608 32.275 1.000 41.247 362 SER A CA 1
ATOM 1093 C C . SER A 1 161 ? 14.485 37.044 31.268 1.000 42.264 362 SER A C 1
ATOM 1094 O O . SER A 1 161 ? 15.190 38.054 31.505 1.000 44.495 362 SER A O 1
ATOM 1097 N N . PHE A 1 162 ? 14.619 36.263 30.185 1.000 41.291 363 PHE A N 1
ATOM 1098 C CA . PHE A 1 162 ? 15.716 36.366 29.189 1.000 40.655 363 PHE A CA 1
ATOM 1099 C C . PHE A 1 162 ? 15.460 37.481 28.161 1.000 41.640 363 PHE A C 1
ATOM 1100 O O . PHE A 1 162 ? 16.409 37.932 27.532 1.000 42.498 363 PHE A O 1
ATOM 1108 N N . ASN A 1 163 ? 14.207 37.902 27.954 1.000 43.518 364 ASN A N 1
ATOM 1109 C CA . ASN A 1 163 ? 13.853 39.086 27.106 1.000 46.784 364 ASN A CA 1
ATOM 1110 C C . ASN A 1 163 ? 14.450 38.862 25.728 1.000 43.400 364 ASN A C 1
ATOM 1111 O O . ASN A 1 163 ? 15.256 39.664 25.294 1.000 47.434 364 ASN A O 1
ATOM 1116 N N . LEU A 1 164 ? 14.133 37.736 25.137 1.000 38.692 365 LEU A N 1
ATOM 1117 C CA . LEU A 1 164 ? 14.725 37.330 23.855 1.000 37.159 365 LEU A CA 1
ATOM 1118 C C . LEU A 1 164 ? 14.172 38.226 22.750 1.000 38.148 365 LEU A C 1
ATOM 1119 O O . LEU A 1 164 ? 12.943 38.490 22.775 1.000 39.333 365 LEU A O 1
ATOM 1124 N N . ASP A 1 165 ? 15.005 38.636 21.792 1.000 37.974 366 ASP A N 1
ATOM 1125 C CA . ASP A 1 165 ? 14.515 39.267 20.530 1.000 37.623 366 ASP A CA 1
ATOM 1126 C C . ASP A 1 165 ? 14.299 38.217 19.435 1.000 35.624 366 ASP A C 1
ATOM 1127 O O . ASP A 1 165 ? 14.591 37.027 19.648 1.000 34.950 366 ASP A O 1
ATOM 1132 N N . ASP A 1 166 ? 13.803 38.648 18.277 1.000 35.889 367 ASP A N 1
ATOM 1133 C CA . ASP A 1 166 ? 13.465 37.740 17.165 1.000 34.075 367 ASP A CA 1
ATOM 1134 C C . ASP A 1 166 ? 14.739 37.027 16.749 1.000 32.221 367 ASP A C 1
ATOM 1135 O O . ASP A 1 166 ? 14.708 35.832 16.435 1.000 31.037 367 ASP A O 1
ATOM 1140 N N . THR A 1 167 ? 15.836 37.723 16.749 1.000 32.505 368 THR A N 1
ATOM 1141 C CA . THR A 1 167 ? 17.077 37.107 16.253 1.000 32.754 368 THR A CA 1
ATOM 1142 C C . THR A 1 167 ? 17.434 35.892 17.118 1.000 29.542 368 THR A C 1
ATOM 1143 O O . THR A 1 167 ? 17.787 34.785 16.576 1.000 27.863 368 THR A O 1
ATOM 1147 N N . GLU A 1 168 ? 17.282 36.085 18.412 1.000 28.408 369 GLU A N 1
ATOM 1148 C CA . GLU A 1 168 ? 17.584 35.035 19.399 1.000 26.653 369 GLU A CA 1
ATOM 1149 C C . GLU A 1 168 ? 16.565 33.907 19.277 1.000 24.432 369 GLU A C 1
ATOM 1150 O O . GLU A 1 168 ? 17.023 32.707 19.137 1.000 23.845 369 GLU A O 1
ATOM 1156 N N . VAL A 1 169 ? 15.271 34.215 19.186 1.000 22.911 370 VAL A N 1
ATOM 1157 C CA . VAL A 1 169 ? 14.333 33.115 18.850 1.000 21.376 370 VAL A CA 1
ATOM 1158 C C . VAL A 1 169 ? 14.717 32.446 17.531 1.000 21.223 370 VAL A C 1
ATOM 1159 O O . VAL A 1 169 ? 14.595 31.224 17.456 1.000 20.821 370 VAL A O 1
ATOM 1163 N N . ALA A 1 170 ? 15.246 33.132 16.541 1.000 22.158 371 ALA A N 1
ATOM 1164 C CA . ALA A 1 170 ? 15.470 32.440 15.246 1.000 22.626 371 ALA A CA 1
ATOM 1165 C C . ALA A 1 170 ? 16.673 31.494 15.338 1.000 22.422 371 ALA A C 1
ATOM 1166 O O . ALA A 1 170 ? 16.708 30.365 14.721 1.000 21.668 371 ALA A O 1
ATOM 1168 N N . LEU A 1 171 ? 17.686 31.953 16.066 1.000 23.176 372 LEU A N 1
ATOM 1169 C CA . LEU A 1 171 ? 18.962 31.190 16.104 1.000 23.003 372 LEU A CA 1
ATOM 1170 C C . LEU A 1 171 ? 18.702 29.894 16.877 1.000 21.771 372 LEU A C 1
ATOM 1171 O O . LEU A 1 171 ? 19.304 28.837 16.569 1.000 21.776 372 LEU A O 1
ATOM 1176 N N . LEU A 1 172 ? 17.706 29.915 17.748 1.000 20.880 373 LEU A N 1
ATOM 1177 C CA . LEU A 1 172 ? 17.416 28.699 18.549 1.000 20.112 373 LEU A CA 1
ATOM 1178 C C . LEU A 1 172 ? 16.745 27.695 17.639 1.000 19.609 373 LEU A C 1
ATOM 1179 O O . LEU A 1 172 ? 17.041 26.477 17.720 1.000 19.770 373 LEU A O 1
ATOM 1184 N N . GLN A 1 173 ? 15.827 28.226 16.826 1.000 19.509 374 GLN A N 1
ATOM 1185 C CA . GLN A 1 173 ? 15.082 27.389 15.840 1.000 19.299 374 GLN A CA 1
ATOM 1186 C C . GLN A 1 173 ? 16.094 26.744 14.909 1.000 19.998 374 GLN A C 1
ATOM 1187 O O . GLN A 1 173 ? 16.021 25.509 14.719 1.000 20.389 374 GLN A O 1
ATOM 1193 N N . ALA A 1 174 ? 17.041 27.535 14.411 1.000 20.559 375 ALA A N 1
ATOM 1194 C CA . ALA A 1 174 ? 18.043 27.014 13.464 1.000 21.373 375 ALA A CA 1
ATOM 1195 C C . ALA A 1 174 ? 18.846 25.926 14.188 1.000 21.499 375 ALA A C 1
ATOM 1196 O O . ALA A 1 174 ? 18.985 24.828 13.653 1.000 22.136 375 ALA A O 1
ATOM 1198 N N . VAL A 1 175 ? 19.275 26.157 15.432 1.000 21.455 376 VAL A N 1
ATOM 1199 C CA . VAL A 1 175 ? 19.978 25.098 16.209 1.000 21.376 376 VAL A CA 1
ATOM 1200 C C . VAL A 1 175 ? 19.062 23.882 16.321 1.000 21.356 376 VAL A C 1
ATOM 1201 O O . VAL A 1 175 ? 19.591 22.734 16.159 1.000 22.933 376 VAL A O 1
ATOM 1205 N N . LEU A 1 176 ? 17.771 24.045 16.650 1.000 20.182 377 LEU A N 1
ATOM 1206 C CA . LEU A 1 176 ? 16.938 22.814 16.783 1.000 20.191 377 LEU A CA 1
ATOM 1207 C C . LEU A 1 176 ? 16.844 22.085 15.419 1.000 21.068 377 LEU A C 1
ATOM 1208 O O . LEU A 1 176 ? 16.789 20.836 15.376 1.000 21.545 377 LEU A O 1
ATOM 1213 N N . LEU A 1 177 ? 16.820 22.854 14.332 1.000 21.516 378 LEU A N 1
ATOM 1214 C CA . LEU A 1 177 ? 16.498 22.335 12.970 1.000 22.769 378 LEU A CA 1
ATOM 1215 C C . LEU A 1 177 ? 17.708 21.534 12.485 1.000 24.128 378 LEU A C 1
ATOM 1216 O O . LEU A 1 177 ? 17.542 20.352 12.040 1.000 25.089 378 LEU A O 1
ATOM 1221 N N . MET A 1 178 ? 18.868 22.160 12.626 1.000 24.924 379 MET A N 1
ATOM 1222 C CA . MET A 1 178 ? 20.179 21.571 12.256 1.000 27.126 379 MET A CA 1
ATOM 1223 C C . MET A 1 178 ? 20.668 20.600 13.329 1.000 27.709 379 MET A C 1
ATOM 1224 O O . MET A 1 178 ? 21.755 20.731 13.784 1.000 27.640 379 MET A O 1
ATOM 1229 N N . SER A 1 179 ? 19.874 19.590 13.632 1.000 29.557 380 SER A N 1
ATOM 1230 C CA . SER A 1 179 ? 20.247 18.530 14.585 1.000 31.842 380 SER A CA 1
ATOM 1231 C C . SER A 1 179 ? 20.763 17.323 13.811 1.000 34.873 380 SER A C 1
ATOM 1232 O O . SER A 1 179 ? 19.900 16.611 13.278 1.000 36.134 380 SER A O 1
ATOM 1235 N N . SER A 1 180 ? 22.094 17.100 13.829 1.000 36.716 381 SER A N 1
ATOM 1236 C CA . SER A 1 180 ? 22.787 15.995 13.134 1.000 40.379 381 SER A CA 1
ATOM 1237 C C . SER A 1 180 ? 22.402 14.622 13.654 1.000 43.333 381 SER A C 1
ATOM 1238 O O . SER A 1 180 ? 22.728 13.658 12.962 1.000 47.970 381 SER A O 1
ATOM 1241 N N . ASP A 1 181 ? 21.716 14.482 14.772 1.000 44.312 382 ASP A N 1
ATOM 1242 C CA . ASP A 1 181 ? 21.539 13.131 15.369 1.000 47.483 382 ASP A CA 1
ATOM 1243 C C . ASP A 1 181 ? 20.154 12.627 14.988 1.000 48.629 382 ASP A C 1
ATOM 1244 O O . ASP A 1 181 ? 19.625 11.777 15.697 1.000 50.603 382 ASP A O 1
ATOM 1249 N N . ARG A 1 182 ? 19.529 13.182 13.958 1.000 48.064 383 ARG A N 1
ATOM 1250 C CA . ARG A 1 182 ? 18.177 12.702 13.628 1.000 48.620 383 ARG A CA 1
ATOM 1251 C C . ARG A 1 182 ? 18.284 11.290 13.057 1.000 53.022 383 ARG A C 1
ATOM 1252 O O . ARG A 1 182 ? 19.095 11.053 12.166 1.000 54.208 383 ARG A O 1
ATOM 1260 N N . PRO A 1 183 ? 17.553 10.296 13.615 1.000 54.941 384 PRO A N 1
ATOM 1261 C CA . PRO A 1 183 ? 17.472 8.945 13.049 1.000 57.820 384 PRO A CA 1
ATOM 1262 C C . PRO A 1 183 ? 17.326 8.959 11.507 1.000 59.090 384 PRO A C 1
ATOM 1263 O O . PRO A 1 183 ? 16.403 9.600 10.985 1.000 55.944 384 PRO A O 1
ATOM 1267 N N . GLY A 1 184 ? 18.255 8.296 10.807 1.000 60.539 385 GLY A N 1
ATOM 1268 C CA . GLY A 1 184 ? 18.169 8.009 9.368 1.000 62.680 385 GLY A CA 1
ATOM 1269 C C . GLY A 1 184 ? 18.737 9.110 8.468 1.000 61.509 385 GLY A C 1
ATOM 1270 O O . GLY A 1 184 ? 18.537 9.041 7.247 1.000 64.112 385 GLY A O 1
ATOM 1271 N N . LEU A 1 185 ? 19.387 10.145 8.979 1.000 58.183 386 LEU A N 1
ATOM 1272 C CA . LEU A 1 185 ? 19.782 11.226 8.064 1.000 57.301 386 LEU A CA 1
ATOM 1273 C C . LEU A 1 185 ? 21.169 10.887 7.561 1.000 60.183 386 LEU A C 1
ATOM 1274 O O . LEU A 1 185 ? 21.834 10.076 8.205 1.000 63.090 386 LEU A O 1
ATOM 1279 N N . ALA A 1 186 ? 21.519 11.384 6.381 1.000 62.473 387 ALA A N 1
ATOM 1280 C CA . ALA A 1 186 ? 22.688 10.930 5.596 1.000 64.091 387 ALA A CA 1
ATOM 1281 C C . ALA A 1 186 ? 23.839 11.951 5.681 1.000 62.065 387 ALA A C 1
ATOM 1282 O O . ALA A 1 186 ? 24.952 11.582 5.980 1.000 63.323 387 ALA A O 1
ATOM 1284 N N . CYS A 1 187 ? 23.591 13.220 5.446 1.000 60.592 388 CYS A N 1
ATOM 1285 C CA . CYS A 1 187 ? 24.648 14.259 5.526 1.000 61.233 388 CYS A CA 1
ATOM 1286 C C . CYS A 1 187 ? 24.872 14.746 6.976 1.000 59.635 388 CYS A C 1
ATOM 1287 O O . CYS A 1 187 ? 24.912 15.990 7.229 1.000 56.514 388 CYS A O 1
ATOM 1290 N N . VAL A 1 188 ? 25.130 13.793 7.873 1.000 58.489 389 VAL A N 1
ATOM 1291 C CA . VAL A 1 188 ? 25.373 14.025 9.310 1.000 57.081 389 VAL A CA 1
ATOM 1292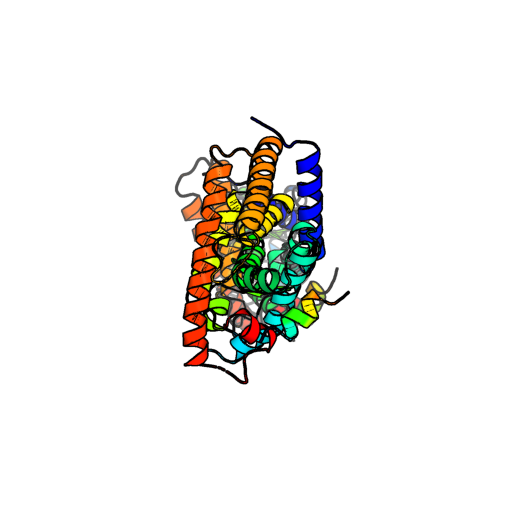 C C . VAL A 1 188 ? 26.477 15.055 9.493 1.000 58.063 389 VAL A C 1
ATOM 1293 O O . VAL A 1 188 ? 26.344 15.944 10.334 1.000 60.359 389 VAL A O 1
ATOM 1297 N N . GLU A 1 189 ? 27.564 14.940 8.772 1.000 60.601 390 GLU A N 1
ATOM 1298 C CA . GLU A 1 189 ? 28.712 15.804 9.105 1.000 61.612 390 GLU A CA 1
ATOM 1299 C C . GLU A 1 189 ? 28.354 17.222 8.697 1.000 57.259 390 GLU A C 1
ATOM 1300 O O . GLU A 1 189 ? 28.736 18.120 9.400 1.000 59.546 390 GLU A O 1
ATOM 1306 N N . ARG A 1 190 ? 27.601 17.402 7.622 1.000 57.050 391 ARG A N 1
ATOM 1307 C CA . ARG A 1 190 ? 27.367 18.757 7.067 1.000 55.086 391 ARG A CA 1
ATOM 1308 C C . ARG A 1 190 ? 26.323 19.480 7.922 1.000 50.057 391 ARG A C 1
ATOM 1309 O O . ARG A 1 190 ? 26.436 20.689 8.119 1.000 46.381 391 ARG A O 1
ATOM 1317 N N . ILE A 1 191 ? 25.307 18.757 8.373 1.000 48.659 392 ILE A N 1
ATOM 1318 C CA . ILE A 1 191 ? 24.265 19.316 9.270 1.000 48.092 392 ILE A CA 1
ATOM 1319 C C . ILE A 1 191 ? 24.954 19.831 10.552 1.000 47.548 392 ILE A C 1
ATOM 1320 O O . ILE A 1 191 ? 24.702 21.004 10.970 1.000 42.249 392 ILE A O 1
ATOM 1325 N N . GLU A 1 192 ? 25.877 19.022 11.096 1.000 51.365 393 GLU A N 1
ATOM 1326 C CA . GLU A 1 192 ? 26.653 19.389 12.300 1.000 53.222 393 GLU A CA 1
ATOM 1327 C C . GLU A 1 192 ? 27.453 20.657 12.011 1.000 52.410 393 GLU A C 1
ATOM 1328 O O . GLU A 1 192 ? 27.418 21.583 12.842 1.000 52.072 393 GLU A O 1
ATOM 1334 N N . LYS A 1 193 ? 28.104 20.732 10.859 1.000 53.581 394 LYS A N 1
ATOM 1335 C CA . LYS A 1 193 ? 28.889 21.935 10.506 1.000 55.205 394 LYS A CA 1
ATOM 1336 C C . LYS A 1 193 ? 27.937 23.127 10.513 1.000 50.295 394 LYS A C 1
ATOM 1337 O O . LYS A 1 193 ? 28.301 24.177 11.048 1.000 50.963 394 LYS A O 1
ATOM 1343 N N . TYR A 1 194 ? 26.736 22.955 9.983 1.000 48.248 395 TYR A N 1
ATOM 1344 C CA . TYR A 1 194 ? 25.751 24.058 9.832 1.000 45.697 395 TYR A CA 1
ATOM 1345 C C . TYR A 1 194 ? 25.275 24.529 11.218 1.000 41.983 395 TYR A C 1
ATOM 1346 O O . TYR A 1 194 ? 25.398 25.711 11.533 1.000 39.192 395 TYR A O 1
ATOM 1355 N N . GLN A 1 195 ? 24.860 23.583 12.073 1.000 41.078 396 GLN A N 1
ATOM 1356 C CA . GLN A 1 195 ? 24.523 23.842 13.507 1.000 37.812 396 GLN A CA 1
ATOM 1357 C C . GLN A 1 195 ? 25.651 24.556 14.254 1.000 38.458 396 GLN A C 1
ATOM 1358 O O . GLN A 1 195 ? 25.285 25.490 15.001 1.000 36.760 396 GLN A O 1
ATOM 1364 N N . ASP A 1 196 ? 26.929 24.162 14.061 1.000 41.761 397 ASP A N 1
ATOM 1365 C CA . ASP A 1 196 ? 28.087 24.781 14.788 1.000 45.120 397 ASP A CA 1
ATOM 1366 C C . ASP A 1 196 ? 28.219 26.230 14.308 1.000 45.569 397 ASP A C 1
ATOM 1367 O O . ASP A 1 196 ? 28.407 27.113 15.134 1.000 46.688 397 ASP A O 1
ATOM 1372 N N . SER A 1 197 ? 27.971 26.494 13.031 1.000 46.437 398 SER A N 1
ATOM 1373 C CA . SER A 1 197 ? 28.022 27.883 12.497 1.000 47.130 398 SER A CA 1
ATOM 1374 C C . SER A 1 197 ? 27.009 28.757 13.246 1.000 45.759 398 SER A C 1
ATOM 1375 O O . SER A 1 197 ? 27.336 29.931 13.632 1.000 48.072 398 SER A O 1
ATOM 137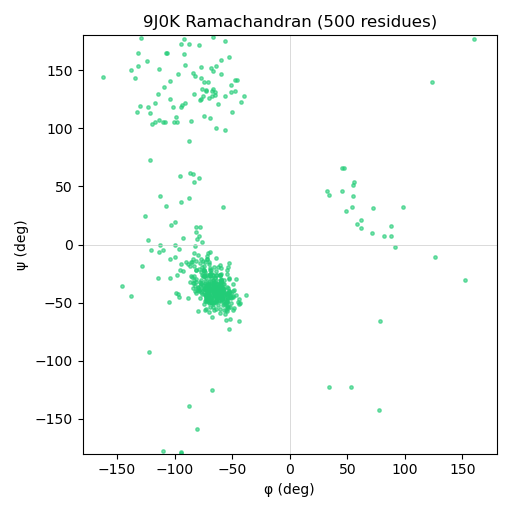8 N N . PHE A 1 198 ? 25.814 28.202 13.442 1.000 41.551 399 PHE A N 1
ATOM 1379 C CA . PHE A 1 198 ? 24.671 28.926 14.041 1.000 39.214 399 PHE A CA 1
ATOM 1380 C C . PHE A 1 198 ? 24.992 29.213 15.520 1.000 39.388 399 PHE A C 1
ATOM 1381 O O . PHE A 1 198 ? 24.869 30.379 16.003 1.000 37.691 399 PHE A O 1
ATOM 1389 N N . LEU A 1 199 ? 25.415 28.151 16.210 1.000 39.366 400 LEU A N 1
ATOM 1390 C CA . LEU A 1 199 ? 25.772 28.201 17.642 1.000 40.730 400 LEU A CA 1
ATOM 1391 C C . LEU A 1 199 ? 26.763 29.328 17.874 1.000 43.165 400 LEU A C 1
ATOM 1392 O O . LEU A 1 199 ? 26.529 30.127 18.787 1.000 42.205 400 LEU A O 1
ATOM 1397 N N . LEU A 1 200 ? 27.764 29.411 17.000 1.000 45.723 401 LEU A N 1
ATOM 1398 C CA . LEU A 1 200 ? 28.855 30.413 17.079 1.000 49.363 401 LEU A CA 1
ATOM 1399 C C . LEU A 1 200 ? 28.289 31.821 16.899 1.000 48.915 401 LEU A C 1
ATOM 1400 O O . LEU A 1 200 ? 28.502 32.647 17.783 1.000 51.692 401 LEU A O 1
ATOM 1405 N N . ALA A 1 201 ? 27.581 32.075 15.800 1.000 46.905 402 ALA A N 1
ATOM 1406 C CA . ALA A 1 201 ? 26.983 33.387 15.545 1.000 46.743 402 ALA A CA 1
ATOM 1407 C C . ALA A 1 201 ? 26.100 33.793 16.729 1.000 46.851 402 ALA A C 1
ATOM 1408 O O . ALA A 1 201 ? 26.189 34.968 17.201 1.000 49.201 402 ALA A O 1
ATOM 1410 N N . PHE A 1 202 ? 25.325 32.827 17.229 1.000 43.453 403 PHE A N 1
ATOM 1411 C CA . PHE A 1 202 ? 24.428 32.980 18.399 1.000 41.705 403 PHE A CA 1
ATOM 1412 C C . PHE A 1 202 ? 25.228 33.492 19.594 1.000 44.253 403 PHE A C 1
ATOM 1413 O O . PHE A 1 202 ? 24.868 34.524 20.182 1.000 45.768 403 PHE A O 1
ATOM 1421 N N . GLU A 1 203 ? 26.272 32.772 19.986 1.000 47.274 404 GLU A N 1
ATOM 1422 C CA . GLU A 1 203 ? 27.108 33.197 21.152 1.000 51.991 404 GLU A CA 1
ATOM 1423 C C . GLU A 1 203 ? 27.593 34.637 20.912 1.000 52.367 404 GLU A C 1
ATOM 1424 O O . GLU A 1 203 ? 27.549 35.501 21.815 1.000 52.308 404 GLU A O 1
ATOM 1430 N N . HIS A 1 204 ? 28.021 34.899 19.695 1.000 51.377 405 HIS A N 1
ATOM 1431 C CA . HIS A 1 204 ? 28.613 36.201 19.376 1.000 54.222 405 HIS A CA 1
ATOM 1432 C C . HIS A 1 204 ? 27.536 37.284 19.516 1.000 53.311 405 HIS A C 1
ATOM 1433 O O . HIS A 1 204 ? 27.836 38.329 20.105 1.000 55.146 405 HIS A O 1
ATOM 1440 N N . TYR A 1 205 ? 26.315 36.997 19.058 1.000 49.935 406 TYR A N 1
ATOM 1441 C CA . TYR A 1 205 ? 25.179 37.939 19.069 1.000 48.522 406 TYR A CA 1
ATOM 1442 C C . TYR A 1 205 ? 24.759 38.236 20.519 1.000 49.888 406 TYR A C 1
ATOM 1443 O O . TYR A 1 205 ? 24.286 39.355 20.800 1.000 52.009 406 TYR A O 1
ATOM 1452 N N . ILE A 1 206 ? 24.891 37.266 21.426 1.000 49.181 407 ILE A N 1
ATOM 1453 C CA . ILE A 1 206 ? 24.507 37.453 22.850 1.000 50.619 407 ILE A CA 1
ATOM 1454 C C . ILE A 1 206 ? 25.520 38.428 23.450 1.000 52.813 407 ILE A C 1
ATOM 1455 O O . ILE A 1 206 ? 25.125 39.286 24.274 1.000 53.953 407 ILE A O 1
ATOM 1460 N N . ASN A 1 207 ? 26.776 38.275 23.038 1.000 54.140 408 ASN A N 1
ATOM 1461 C CA . ASN A 1 207 ? 27.866 39.148 23.506 1.000 59.755 408 ASN A CA 1
ATOM 1462 C C . ASN A 1 207 ? 27.523 40.571 23.096 1.000 63.736 408 ASN A C 1
ATOM 1463 O O . ASN A 1 207 ? 27.351 41.398 23.988 1.000 65.898 408 ASN A O 1
ATOM 1468 N N . TYR A 1 208 ? 27.354 40.799 21.790 1.000 65.461 409 TYR A N 1
ATOM 1469 C CA . TYR A 1 208 ? 26.986 42.104 21.186 1.000 67.176 409 TYR A CA 1
ATOM 1470 C C . TYR A 1 208 ? 25.795 42.756 21.894 1.000 66.113 409 TYR A C 1
ATOM 1471 O O . TYR A 1 208 ? 25.752 44.002 22.027 1.000 67.646 409 TYR A O 1
ATOM 1480 N N . ARG A 1 209 ? 24.822 41.935 22.274 1.000 64.268 410 ARG A N 1
ATOM 1481 C CA . ARG A 1 209 ? 23.491 42.427 22.706 1.000 66.597 410 ARG A CA 1
ATOM 1482 C C . ARG A 1 209 ? 23.602 42.898 24.168 1.000 68.440 410 ARG A C 1
ATOM 1483 O O . ARG A 1 209 ? 22.662 43.544 24.656 1.000 66.566 410 ARG A O 1
ATOM 1491 N N . LYS A 1 210 ? 24.739 42.619 24.813 1.000 71.699 411 LYS A N 1
ATOM 1492 C CA . LYS A 1 210 ? 25.104 43.129 26.157 1.000 77.330 411 LYS A CA 1
ATOM 1493 C C . LYS A 1 210 ? 23.879 42.982 27.072 1.000 76.864 411 LYS A C 1
ATOM 1494 O O . LYS A 1 210 ? 23.309 43.994 27.537 1.000 76.268 411 LYS A O 1
ATOM 1500 N N . HIS A 1 211 ? 23.502 41.731 27.328 1.000 76.447 412 HIS A N 1
ATOM 1501 C CA . HIS A 1 211 ? 22.423 41.402 28.289 1.000 77.177 412 HIS A CA 1
ATOM 1502 C C . HIS A 1 211 ? 22.977 41.544 29.712 1.000 88.419 412 HIS A C 1
ATOM 1503 O O . HIS A 1 211 ? 24.203 41.342 29.900 1.000 91.710 412 HIS A O 1
ATOM 1510 N N . HIS A 1 212 ? 22.128 41.849 30.694 1.000 94.314 413 HIS A N 1
ATOM 1511 C CA . HIS A 1 212 ? 22.606 42.037 32.089 1.000 101.805 413 HIS A CA 1
ATOM 1512 C C . HIS A 1 212 ? 22.469 40.739 32.895 1.000 102.723 413 HIS A C 1
ATOM 1513 O O . HIS A 1 212 ? 22.130 40.799 34.093 1.000 107.912 413 HIS A O 1
ATOM 1515 N N . VAL A 1 213 ? 22.714 39.603 32.248 1.000 98.982 414 VAL A N 1
ATOM 1516 C CA . VAL A 1 213 ? 22.656 38.287 32.937 1.000 98.056 414 VAL A CA 1
ATOM 1517 C C . VAL A 1 213 ? 23.991 37.581 32.773 1.000 95.888 414 VAL A C 1
ATOM 1518 O O . VAL A 1 213 ? 24.416 37.347 31.638 1.000 96.785 414 VAL A O 1
ATOM 1522 N N . THR A 1 214 ? 24.652 37.312 33.882 1.000 98.231 415 THR A N 1
ATOM 1523 C CA . THR A 1 214 ? 25.908 36.533 33.843 1.000 97.750 415 THR A CA 1
ATOM 1524 C C . THR A 1 214 ? 25.518 35.113 33.422 1.000 91.362 415 THR A C 1
ATOM 1525 O O . THR A 1 214 ? 24.523 34.578 33.976 1.000 88.199 415 THR A O 1
ATOM 1529 N N . HIS A 1 215 ? 26.238 34.544 32.460 1.000 83.959 416 HIS A N 1
ATOM 1530 C CA . HIS A 1 215 ? 25.969 33.147 32.041 1.000 82.664 416 HIS A CA 1
ATOM 1531 C C . HIS A 1 215 ? 24.650 33.089 31.254 1.000 75.789 416 HIS A C 1
ATOM 1532 O O . HIS A 1 215 ? 23.952 32.057 31.324 1.000 74.188 416 HIS A O 1
ATOM 1539 N N . PHE A 1 216 ? 24.313 34.157 30.526 1.000 68.828 417 PHE A N 1
ATOM 1540 C CA . PHE A 1 216 ? 23.141 34.133 29.621 1.000 61.848 417 PHE A CA 1
ATOM 1541 C C . PHE A 1 216 ? 23.293 32.924 28.690 1.000 57.930 417 PHE A C 1
ATOM 1542 O O . PHE A 1 216 ? 22.392 32.030 28.693 1.000 54.908 417 PHE A O 1
ATOM 1550 N N . TRP A 1 217 ? 24.437 32.855 28.002 1.000 54.171 418 TRP A N 1
ATOM 1551 C CA . TRP A 1 217 ? 24.657 31.892 26.904 1.000 52.205 418 TRP A CA 1
ATOM 1552 C C . TRP A 1 217 ? 24.317 30.465 27.360 1.000 51.417 418 TRP A C 1
ATOM 1553 O O . TRP A 1 217 ? 23.339 29.863 26.904 1.000 51.780 418 TRP A O 1
ATOM 1564 N N . PRO A 1 218 ? 25.029 29.893 28.336 1.000 52.248 419 PRO A N 1
ATOM 1565 C CA . PRO A 1 218 ? 24.785 28.507 28.778 1.000 50.310 419 PRO A CA 1
ATOM 1566 C C . PRO A 1 218 ? 23.348 28.225 29.254 1.000 46.415 419 PRO A C 1
ATOM 1567 O O . PRO A 1 218 ? 22.756 27.211 28.944 1.000 43.246 419 PRO A O 1
ATOM 1571 N N . LYS A 1 219 ? 22.795 29.136 30.033 1.000 46.545 420 LYS A N 1
ATOM 1572 C CA . LYS A 1 219 ? 21.403 28.988 30.493 1.000 47.718 420 LYS A CA 1
ATOM 1573 C C . LYS A 1 219 ? 20.439 28.983 29.297 1.000 41.323 420 LYS A C 1
ATOM 1574 O O . LYS A 1 219 ? 19.434 28.281 29.379 1.000 39.242 420 LYS A O 1
ATOM 1580 N N . LEU A 1 220 ? 20.724 29.724 28.235 1.000 37.389 421 LEU A N 1
ATOM 1581 C CA . LEU A 1 220 ? 19.821 29.707 27.075 1.000 34.413 421 LEU A CA 1
ATOM 1582 C C . LEU A 1 220 ? 19.917 28.343 26.380 1.000 32.335 421 LEU A C 1
ATOM 1583 O O . LEU A 1 220 ? 18.833 27.709 26.185 1.000 29.809 421 LEU A O 1
ATOM 1588 N N . LEU A 1 221 ? 21.150 27.899 26.090 1.000 31.869 422 LEU A N 1
ATOM 1589 C CA . LEU A 1 221 ? 21.441 26.603 25.434 1.000 31.684 422 LEU A CA 1
ATOM 1590 C C . LEU A 1 221 ? 20.713 25.453 26.090 1.000 31.985 422 LEU A C 1
ATOM 1591 O O . LEU A 1 221 ? 20.319 24.558 25.358 1.000 31.452 422 LEU A O 1
ATOM 1596 N N . MET A 1 222 ? 20.623 25.449 27.415 1.000 33.128 423 MET A N 1
ATOM 1597 C CA . MET A 1 222 ? 19.988 24.341 28.150 1.000 33.964 423 MET A CA 1
ATOM 1598 C C . MET A 1 222 ? 18.489 24.334 27.919 1.000 31.335 423 MET A C 1
ATOM 1599 O O . MET A 1 222 ? 17.918 23.306 28.114 1.000 31.478 423 MET A O 1
ATOM 1604 N N . LYS A 1 223 ? 17.902 25.420 27.425 1.000 29.281 424 LYS A N 1
ATOM 1605 C CA . LYS A 1 223 ? 16.488 25.469 26.959 1.000 26.728 424 LYS A CA 1
ATOM 1606 C C . LYS A 1 223 ? 16.321 24.537 25.747 1.000 25.172 424 LYS A C 1
ATOM 1607 O O . LYS A 1 223 ? 15.212 23.998 25.527 1.000 24.362 424 LYS A O 1
ATOM 1613 N N . VAL A 1 224 ? 17.415 24.239 25.038 1.000 24.448 425 VAL A N 1
ATOM 1614 C CA . VAL A 1 224 ? 17.418 23.178 23.993 1.000 23.739 425 VAL A CA 1
ATOM 1615 C C . VAL A 1 224 ? 17.039 21.842 24.606 1.000 24.714 425 VAL A C 1
ATOM 1616 O O . VAL A 1 224 ? 16.248 21.097 24.049 1.000 24.517 425 VAL A O 1
ATOM 1620 N N . THR A 1 225 ? 17.514 21.591 25.789 1.000 27.299 426 THR A N 1
ATOM 1621 C CA . THR A 1 225 ? 17.092 20.370 26.507 1.000 29.583 426 THR A CA 1
ATOM 1622 C C . THR A 1 225 ? 15.562 20.423 26.623 1.000 28.269 426 THR A C 1
ATOM 1623 O O . THR A 1 225 ? 14.885 19.485 26.150 1.000 27.140 426 THR A O 1
ATOM 1627 N N . ASP A 1 226 ? 15.038 21.498 27.218 1.000 27.815 427 ASP A N 1
ATOM 1628 C CA . ASP A 1 226 ? 13.585 21.581 27.531 1.000 28.012 427 ASP A CA 1
ATOM 1629 C C . ASP A 1 226 ? 12.796 21.291 26.239 1.000 25.904 427 ASP A C 1
ATOM 1630 O O . ASP A 1 226 ? 11.790 20.544 26.207 1.000 25.865 427 ASP A O 1
ATOM 1635 N N . LEU A 1 227 ? 13.274 21.844 25.147 1.000 23.449 428 LEU A N 1
ATOM 1636 C CA . LEU A 1 227 ? 12.500 21.758 23.942 1.000 22.047 428 LEU A CA 1
ATOM 1637 C C . LEU A 1 227 ? 12.555 20.328 23.455 1.000 24.580 428 LEU A C 1
ATOM 1638 O O . LEU A 1 227 ? 11.509 19.736 23.151 1.000 24.872 428 LEU A O 1
ATOM 1643 N N . ARG A 1 228 ? 13.752 19.748 23.465 1.000 27.921 429 ARG A N 1
ATOM 1644 C CA . ARG A 1 228 ? 13.946 18.367 22.986 1.000 30.344 429 ARG A CA 1
ATOM 1645 C C . ARG A 1 228 ? 13.157 17.357 23.794 1.000 32.335 429 ARG A C 1
ATOM 1646 O O . ARG A 1 228 ? 12.685 16.430 23.177 1.000 33.436 429 ARG A O 1
ATOM 1654 N N . MET A 1 229 ? 12.992 17.553 25.103 1.000 35.008 430 MET A N 1
ATOM 1655 C CA . MET A 1 229 ? 12.088 16.726 25.955 1.000 37.919 430 MET A CA 1
ATOM 1656 C C . MET A 1 229 ? 10.627 16.908 25.502 1.000 36.843 430 MET A C 1
ATOM 1657 O O . MET A 1 229 ? 9.887 15.916 25.398 1.000 38.073 430 MET A O 1
ATOM 1662 N N . ILE A 1 230 ? 10.224 18.158 25.218 1.000 33.670 431 ILE A N 1
ATOM 1663 C CA . ILE A 1 230 ? 8.849 18.486 24.765 1.000 31.674 431 ILE A CA 1
ATOM 1664 C C . ILE A 1 230 ? 8.606 17.757 23.437 1.000 32.377 431 ILE A C 1
ATOM 1665 O O . ILE A 1 230 ? 7.505 17.258 23.261 1.000 33.355 431 ILE A O 1
ATOM 1670 N N . GLY A 1 231 ? 9.604 17.740 22.556 1.000 32.296 432 GLY A N 1
ATOM 1671 C CA . GLY A 1 231 ? 9.585 16.951 21.311 1.000 35.275 432 GLY A CA 1
ATOM 1672 C C . GLY A 1 231 ? 9.281 15.498 21.604 1.000 38.331 432 GLY A C 1
ATOM 1673 O O . GLY A 1 231 ? 8.350 14.962 21.080 1.000 39.872 432 GLY A O 1
ATOM 1674 N N . ALA A 1 232 ? 10.023 14.894 22.494 1.000 41.771 433 ALA A N 1
ATOM 1675 C CA . ALA A 1 232 ? 9.920 13.450 22.734 1.000 47.249 433 ALA A CA 1
ATOM 1676 C C . ALA A 1 232 ? 8.607 13.193 23.471 1.000 49.234 433 ALA A C 1
ATOM 1677 O O . ALA A 1 232 ? 7.853 12.256 23.155 1.000 50.186 433 ALA A O 1
ATOM 1679 N N . CYS A 1 233 ? 8.356 14.040 24.445 1.000 50.174 434 CYS A N 1
ATOM 1680 C CA . CYS A 1 233 ? 7.196 13.879 25.315 1.000 53.466 434 CYS A CA 1
ATOM 1681 C C . CYS A 1 233 ? 5.952 13.926 24.416 1.000 55.181 434 CYS A C 1
ATOM 1682 O O . CYS A 1 233 ? 4.994 13.179 24.727 1.000 59.206 434 CYS A O 1
ATOM 1685 N N . HIS A 1 234 ? 5.994 14.693 23.304 1.000 52.408 435 HIS A N 1
ATOM 1686 C CA . HIS A 1 234 ? 4.850 14.826 22.364 1.000 53.471 435 HIS A CA 1
ATOM 1687 C C . HIS A 1 234 ? 4.682 13.552 21.521 1.000 56.388 435 HIS A C 1
ATOM 1688 O O . HIS A 1 234 ? 3.532 13.149 21.275 1.000 56.181 435 HIS A O 1
ATOM 1695 N N . ALA A 1 235 ? 5.798 12.937 21.124 1.000 59.395 436 ALA A N 1
ATOM 1696 C CA . ALA A 1 235 ? 5.852 11.697 20.323 1.000 63.057 436 ALA A CA 1
ATOM 1697 C C . ALA A 1 235 ? 5.304 10.505 21.104 1.000 67.125 436 ALA A C 1
ATOM 1698 O O . ALA A 1 235 ? 4.857 9.569 20.457 1.000 70.141 436 ALA A O 1
ATOM 1700 N N . SER A 1 236 ? 5.354 10.542 22.429 1.000 70.881 437 SER A N 1
ATOM 1701 C CA . SER A 1 236 ? 4.707 9.532 23.302 1.000 77.953 437 SER A CA 1
ATOM 1702 C C . SER A 1 236 ? 3.219 9.863 23.459 1.000 81.101 437 SER A C 1
ATOM 1703 O O . SER A 1 236 ? 2.401 8.938 23.446 1.000 89.504 437 SER A O 1
ATOM 1706 N N . ARG A 1 237 ? 2.879 11.134 23.640 1.000 80.215 438 ARG A N 1
ATOM 1707 C CA . ARG A 1 237 ? 1.462 11.559 23.715 1.000 81.810 438 ARG A CA 1
ATOM 1708 C C . ARG A 1 237 ? 0.742 11.205 22.401 1.000 86.588 438 ARG A C 1
ATOM 1709 O O . ARG A 1 237 ? -0.480 11.017 22.446 1.000 95.586 438 ARG A O 1
ATOM 1717 N N . PHE A 1 238 ? 1.429 11.107 21.260 1.000 87.792 439 PHE A N 1
ATOM 1718 C CA . PHE A 1 238 ? 0.736 10.850 19.978 1.000 90.804 439 PHE A CA 1
ATOM 1719 C C . PHE A 1 238 ? 0.247 9.394 19.932 1.000 96.834 439 PHE A C 1
ATOM 1720 O O . PHE A 1 238 ? -0.787 9.130 19.291 1.000 100.457 439 PHE A O 1
ATOM 1728 N N . LEU A 1 239 ? 0.939 8.488 20.623 1.000 100.848 440 LEU A N 1
ATOM 1729 C CA . LEU A 1 239 ? 0.507 7.069 20.793 1.000 108.869 440 LEU A CA 1
ATOM 1730 C C . LEU A 1 239 ? -0.785 6.995 21.637 1.000 115.864 440 LEU A C 1
ATOM 1731 O O . LEU A 1 239 ? -1.586 6.076 21.380 1.000 122.530 440 LEU A O 1
ATOM 1736 N N . HIS A 1 240 ? -0.987 7.930 22.588 1.000 115.362 441 HIS A N 1
ATOM 1737 C CA . HIS A 1 240 ? -2.141 8.012 23.535 1.000 111.438 441 HIS A CA 1
ATOM 1738 C C . HIS A 1 240 ? -3.242 8.937 23.003 1.000 107.789 441 HIS A C 1
ATOM 1739 O O . HIS A 1 240 ? -4.341 8.884 23.560 1.000 116.360 441 HIS A O 1
ATOM 1746 N N . MET A 1 241 ? -2.954 9.794 22.017 1.000 103.900 442 MET A N 1
ATOM 1747 C CA . MET A 1 241 ? -3.994 10.491 21.214 1.000 104.549 442 MET A CA 1
ATOM 1748 C C . MET A 1 241 ? -4.604 9.474 20.232 1.000 110.158 442 MET A C 1
ATOM 1749 O O . MET A 1 241 ? -5.712 9.737 19.742 1.000 116.039 442 MET A O 1
ATOM 1754 N N . LYS A 1 242 ? -3.920 8.346 19.964 1.000 113.533 443 LYS A N 1
ATOM 1755 C CA . LYS A 1 242 ? -4.349 7.301 18.991 1.000 112.692 443 LYS A CA 1
ATOM 1756 C C . LYS A 1 242 ? -5.161 6.206 19.697 1.000 118.639 443 LYS A C 1
ATOM 1757 O O . LYS A 1 242 ? -5.895 5.533 18.985 1.000 122.427 443 LYS A O 1
ATOM 1759 N N . VAL A 1 243 ? -5.011 6.014 21.021 1.000 126.078 444 VAL A N 1
ATOM 1760 C CA . VAL A 1 243 ? -5.851 5.090 21.864 1.000 131.204 444 VAL A CA 1
ATOM 1761 C C . VAL A 1 243 ? -7.022 5.875 22.467 1.000 135.068 444 VAL A C 1
ATOM 1762 O O . VAL A 1 243 ? -7.771 5.269 23.267 1.000 135.401 444 VAL A O 1
ATOM 1766 N N . GLU A 1 244 ? -7.163 7.146 22.078 1.000 134.119 445 GLU A N 1
ATOM 1767 C CA . GLU A 1 244 ? -8.251 8.025 22.572 1.000 130.281 445 GLU A CA 1
ATOM 1768 C C . GLU A 1 244 ? -9.042 8.534 21.366 1.000 127.656 445 GLU A C 1
ATOM 1769 O O . GLU A 1 244 ? -9.981 7.838 20.932 1.000 126.206 445 GLU A O 1
ATOM 1775 N N . CYS A 1 245 ? -8.658 9.696 20.838 1.000 122.649 446 CYS A N 1
ATOM 1776 C CA . CYS A 1 245 ? -9.379 10.327 19.701 1.000 120.520 446 CYS A CA 1
ATOM 1777 C C . CYS A 1 245 ? -9.246 9.544 18.384 1.000 115.503 446 CYS A C 1
ATOM 1778 O O . CYS A 1 245 ? -8.813 8.375 18.426 1.000 111.501 446 CYS A O 1
ATOM 1781 N N . THR A 1 247 ? -8.464 8.564 14.425 1.000 121.968 448 THR A N 1
ATOM 1782 C CA . THR A 1 247 ? -7.450 8.817 13.364 1.000 122.485 448 THR A CA 1
ATOM 1783 C C . THR A 1 247 ? -8.029 9.609 12.189 1.000 121.145 448 THR A C 1
ATOM 1784 O O . THR A 1 247 ? -7.262 10.337 11.532 1.000 121.290 448 THR A O 1
ATOM 1788 N N . GLU A 1 248 ? -9.326 9.473 11.933 1.000 118.187 449 GLU A N 1
ATOM 1789 C CA . GLU A 1 248 ? -9.970 10.295 10.883 1.000 117.501 449 GLU A CA 1
ATOM 1790 C C . GLU A 1 248 ? -10.066 11.723 11.406 1.000 109.686 449 GLU A C 1
ATOM 1791 O O . GLU A 1 248 ? -10.404 12.627 10.621 1.000 104.013 449 GLU A O 1
ATOM 1797 N N . LEU A 1 249 ? -9.766 11.904 12.688 1.000 107.702 450 LEU A N 1
ATOM 1798 C CA . LEU A 1 249 ? -9.925 13.230 13.326 1.000 108.071 450 LEU A CA 1
ATOM 1799 C C . LEU A 1 249 ? -8.665 14.076 13.112 1.000 98.183 450 LEU A C 1
ATOM 1800 O O . LEU A 1 249 ? -8.817 15.309 12.927 1.000 92.306 450 LEU A O 1
ATOM 1805 N N . PHE A 1 250 ? -7.494 13.435 13.049 1.000 92.469 451 PHE A N 1
ATOM 1806 C CA . PHE A 1 250 ? -6.195 14.153 12.984 1.000 86.894 451 PHE A CA 1
ATOM 1807 C C . PHE A 1 250 ? -5.972 14.687 11.567 1.000 82.289 451 PHE A C 1
ATOM 1808 O O . PHE A 1 250 ? -6.087 13.929 10.603 1.000 81.634 451 PHE A O 1
ATOM 1816 N N . PRO A 1 251 ? -5.722 16.002 11.391 1.000 77.131 452 PRO A N 1
ATOM 1817 C CA . PRO A 1 251 ? -5.376 16.567 10.101 1.000 76.211 452 PRO A CA 1
ATOM 1818 C C . PRO A 1 251 ? -4.212 15.841 9.443 1.000 78.476 452 PRO A C 1
ATOM 1819 O O . PRO A 1 251 ? -3.425 15.141 10.072 1.000 76.751 452 PRO A O 1
ATOM 1823 N N . PRO A 1 252 ? -4.072 16.014 8.125 1.000 84.815 453 PRO A N 1
ATOM 1824 C CA . PRO A 1 252 ? -3.225 15.112 7.342 1.000 82.433 453 PRO A CA 1
ATOM 1825 C C . PRO A 1 252 ? -1.732 15.430 7.549 1.000 70.622 453 PRO A C 1
ATOM 1826 O O . PRO A 1 252 ? -0.982 14.472 7.759 1.000 69.298 453 PRO A O 1
ATOM 1830 N N . LEU A 1 253 ? -1.350 16.718 7.568 1.000 60.802 454 LEU A N 1
ATOM 1831 C CA . LEU A 1 253 ? 0.055 17.122 7.879 1.000 56.116 454 LEU A CA 1
ATOM 1832 C C . LEU A 1 253 ? 0.461 16.673 9.292 1.000 54.192 454 LEU A C 1
ATOM 1833 O O . LEU A 1 253 ? 1.578 16.193 9.420 1.000 56.372 454 LEU A O 1
ATOM 1838 N N . PHE A 1 254 ? -0.407 16.762 10.303 1.000 51.547 455 PHE A N 1
ATOM 1839 C CA . PHE A 1 254 ? -0.099 16.246 11.647 1.000 50.244 455 PHE A CA 1
ATOM 1840 C C . PHE A 1 254 ? 0.307 14.772 11.560 1.000 51.966 455 PHE A C 1
ATOM 1841 O O . PHE A 1 254 ? 1.271 14.407 12.197 1.000 50.584 455 PHE A O 1
ATOM 1849 N N . LEU A 1 255 ? -0.351 13.943 10.762 1.000 59.019 456 LEU A N 1
ATOM 1850 C CA . LEU A 1 255 ? -0.038 12.487 10.773 1.000 64.314 456 LEU A CA 1
ATOM 1851 C C . LEU A 1 255 ? 1.282 12.238 10.055 1.000 63.449 456 LEU A C 1
ATOM 1852 O O . LEU A 1 255 ? 2.101 11.460 10.568 1.000 63.747 456 LEU A O 1
ATOM 1857 N N . GLU A 1 256 ? 1.513 12.925 8.947 1.000 63.156 457 GLU A N 1
ATOM 1858 C CA . GLU A 1 256 ? 2.817 12.817 8.261 1.000 65.696 457 GLU A CA 1
ATOM 1859 C C . GLU A 1 256 ? 3.966 13.131 9.217 1.000 64.943 457 GLU A C 1
ATOM 1860 O O . GLU A 1 256 ? 4.949 12.380 9.276 1.000 66.028 457 GLU A O 1
ATOM 1866 N N . VAL A 1 257 ? 3.870 14.241 9.927 1.000 65.052 458 VAL A N 1
ATOM 1867 C CA . VAL A 1 257 ? 5.055 14.812 10.588 1.000 62.707 458 VAL A CA 1
ATOM 1868 C C . VAL A 1 257 ? 5.306 14.005 11.851 1.000 64.605 458 VAL A C 1
ATOM 1869 O O . VAL A 1 257 ? 6.482 13.698 12.134 1.000 69.557 458 VAL A O 1
ATOM 1873 N N . PHE A 1 258 ? 4.258 13.631 12.570 1.000 65.455 459 PHE A N 1
ATOM 1874 C CA . PHE A 1 258 ? 4.459 13.125 13.945 1.000 67.331 459 PHE A CA 1
ATOM 1875 C C . PHE A 1 258 ? 4.408 11.600 13.947 1.000 73.525 459 PHE A C 1
ATOM 1876 O O . PHE A 1 258 ? 4.616 11.012 15.025 1.000 76.042 459 PHE A O 1
ATOM 1884 N N . GLU A 1 259 ? 4.199 10.986 12.786 1.000 80.585 460 GLU A N 1
ATOM 1885 C CA . GLU A 1 259 ? 4.434 9.529 12.637 1.000 91.655 460 GLU A CA 1
ATOM 1886 C C . GLU A 1 259 ? 5.663 9.284 11.754 1.000 94.348 460 GLU A C 1
ATOM 1887 O O . GLU A 1 259 ? 6.323 10.257 11.391 1.000 94.768 460 GLU A O 1
ATOM 1893 N N . ASP A 1 260 ? 5.988 8.018 11.473 1.000 103.298 461 ASP A N 1
ATOM 1894 C CA . ASP A 1 260 ? 7.228 7.612 10.739 1.000 108.285 461 ASP A CA 1
ATOM 1895 C C . ASP A 1 260 ? 6.864 7.062 9.357 1.000 108.542 461 ASP A C 1
ATOM 1896 O O . ASP A 1 260 ? 6.731 7.832 8.412 1.000 105.228 461 ASP A O 1
ATOM 1901 N N . PRO B 1 11 ? 10.416 44.032 48.810 1.000 93.640 212 PRO B N 1
ATOM 1902 C CA . PRO B 1 11 ? 10.379 43.967 47.338 1.000 94.884 212 PRO B CA 1
ATOM 1903 C C . PRO B 1 11 ? 9.558 45.111 46.728 1.000 94.500 212 PRO B C 1
ATOM 1904 O O . PRO B 1 11 ? 8.378 45.219 47.058 1.000 92.172 212 PRO B O 1
ATOM 1908 N N . GLU B 1 12 ? 10.194 45.934 45.880 1.000 96.120 213 GLU B N 1
ATOM 1909 C CA . GLU B 1 12 ? 9.614 47.193 45.305 1.000 93.674 213 GLU B CA 1
ATOM 1910 C C . GLU B 1 12 ? 9.290 46.960 43.830 1.000 89.493 213 GLU B C 1
ATOM 1911 O O . GLU B 1 12 ? 9.749 45.985 43.248 1.000 90.424 213 GLU B O 1
ATOM 1917 N N . PRO B 1 13 ? 8.493 47.821 43.161 1.000 85.544 214 PRO B N 1
ATOM 1918 C CA . PRO B 1 13 ? 7.868 47.409 41.906 1.000 84.508 214 PRO B CA 1
ATOM 1919 C C . PRO B 1 13 ? 8.891 47.012 40.834 1.000 87.848 214 PRO B C 1
ATOM 1920 O O . PRO B 1 13 ? 9.940 47.601 40.779 1.000 91.166 214 PRO B O 1
ATOM 1924 N N . THR B 1 14 ? 8.541 46.038 39.992 1.000 88.928 215 THR B N 1
ATOM 1925 C CA . THR B 1 14 ? 9.260 45.729 38.719 1.000 90.106 215 THR B CA 1
ATOM 1926 C C . THR B 1 14 ? 8.813 46.750 37.658 1.000 92.060 215 THR B C 1
ATOM 1927 O O . THR B 1 14 ? 7.872 47.481 37.923 1.000 98.027 215 THR B O 1
ATOM 1931 N N . ASP B 1 15 ? 9.427 46.802 36.480 1.000 97.151 216 ASP B N 1
ATOM 1932 C CA . ASP B 1 15 ? 9.262 47.958 35.554 1.000 100.051 216 ASP B CA 1
ATOM 1933 C C . ASP B 1 15 ? 8.084 47.745 34.603 1.000 98.024 216 ASP B C 1
ATOM 1934 O O . ASP B 1 15 ? 7.673 48.710 33.941 1.000 98.109 216 ASP B O 1
ATOM 1939 N N . GLU B 1 16 ? 7.584 46.520 34.507 1.000 99.295 217 GLU B N 1
ATOM 1940 C CA . GLU B 1 16 ? 6.306 46.240 33.806 1.000 99.604 217 GLU B CA 1
ATOM 1941 C C . GLU B 1 16 ? 5.169 46.503 34.804 1.000 93.179 217 GLU B C 1
ATOM 1942 O O . GLU B 1 16 ? 4.108 46.988 34.377 1.000 92.563 217 GLU B O 1
ATOM 1948 N N . GLU B 1 17 ? 5.400 46.249 36.094 1.000 87.667 218 GLU B N 1
ATOM 1949 C CA . GLU B 1 17 ? 4.453 46.629 37.167 1.000 80.180 218 GLU B CA 1
ATOM 1950 C C . GLU B 1 17 ? 4.349 48.160 37.220 1.000 77.362 218 GLU B C 1
ATOM 1951 O O . GLU B 1 17 ? 3.241 48.657 37.438 1.000 76.499 218 GLU B O 1
ATOM 1957 N N . TRP B 1 18 ? 5.440 48.889 37.005 1.000 77.954 219 TRP B N 1
ATOM 1958 C CA . TRP B 1 18 ? 5.426 50.373 37.072 1.000 79.593 219 TRP B CA 1
ATOM 1959 C C . TRP B 1 18 ? 4.638 50.929 35.894 1.000 77.539 219 TRP B C 1
ATOM 1960 O O . TRP B 1 18 ? 4.203 52.088 35.937 1.000 74.122 219 TRP B O 1
ATOM 1971 N N . GLU B 1 19 ? 4.489 50.111 34.868 1.000 80.627 220 GLU B N 1
ATOM 1972 C CA . GLU B 1 19 ? 3.754 50.496 33.645 1.000 86.512 220 GLU B CA 1
ATOM 1973 C C . GLU B 1 19 ? 2.256 50.406 33.925 1.000 78.890 220 GLU B C 1
ATOM 1974 O O . GLU B 1 19 ? 1.504 51.330 33.578 1.000 79.065 220 GLU B O 1
ATOM 1980 N N . LEU B 1 20 ? 1.869 49.307 34.554 1.000 73.806 221 LEU B N 1
ATOM 1981 C CA . LEU B 1 20 ? 0.510 49.066 35.056 1.000 68.364 221 LEU B CA 1
ATOM 1982 C C . LEU B 1 20 ? 0.156 50.084 36.147 1.000 66.196 221 LEU B C 1
ATOM 1983 O O . LEU B 1 20 ? -0.968 50.585 36.094 1.000 66.666 221 LEU B O 1
ATOM 1988 N N . ILE B 1 21 ? 1.054 50.398 37.087 1.000 63.834 222 ILE B N 1
ATOM 1989 C CA . ILE B 1 21 ? 0.777 51.438 38.111 1.000 63.332 222 ILE B CA 1
ATOM 1990 C C . ILE B 1 21 ? 0.425 52.767 37.430 1.000 67.477 222 ILE B C 1
ATOM 1991 O O . ILE B 1 21 ? -0.612 53.348 37.805 1.000 66.705 222 ILE B O 1
ATOM 1996 N N . LYS B 1 22 ? 1.230 53.241 36.471 1.000 74.001 223 LYS B N 1
ATOM 1997 C CA . LYS B 1 22 ? 1.011 54.569 35.842 1.000 76.059 223 LYS B CA 1
ATOM 1998 C C . LYS B 1 22 ? -0.249 54.492 34.976 1.000 70.722 223 LYS B C 1
ATOM 1999 O O . LYS B 1 22 ? -0.979 55.506 34.917 1.000 69.371 223 LYS B O 1
ATOM 2005 N N . THR B 1 23 ? -0.501 53.336 34.349 1.000 65.597 224 THR B N 1
ATOM 2006 C CA . THR B 1 23 ? -1.727 53.140 33.557 1.000 64.785 224 THR B CA 1
ATOM 2007 C C . THR B 1 23 ? -2.961 53.271 34.457 1.000 62.794 224 THR B C 1
ATOM 2008 O O . THR B 1 23 ? -3.840 54.007 34.054 1.000 64.044 224 THR B O 1
ATOM 2012 N N . VAL B 1 24 ? -3.049 52.553 35.588 1.000 60.396 225 VAL B N 1
ATOM 2013 C CA . VAL B 1 24 ? -4.249 52.597 36.478 1.000 58.932 225 VAL B CA 1
ATOM 2014 C C . VAL B 1 24 ? -4.294 53.954 37.161 1.000 59.586 225 VAL B C 1
ATOM 2015 O O . VAL B 1 24 ? -5.405 54.468 37.357 1.000 59.870 225 VAL B O 1
ATOM 2019 N N . THR B 1 25 ? -3.141 54.502 37.528 1.000 60.629 226 THR B N 1
ATOM 2020 C CA . THR B 1 25 ? -3.139 55.779 38.244 1.000 61.294 226 THR B CA 1
ATOM 2021 C C . THR B 1 25 ? -3.730 56.837 37.320 1.000 65.975 226 THR B C 1
ATOM 2022 O O . THR B 1 25 ? -4.550 57.638 37.805 1.000 67.207 226 THR B O 1
ATOM 2026 N N . GLU B 1 26 ? -3.339 56.831 36.043 1.000 72.141 227 GLU B N 1
ATOM 2027 C CA . GLU B 1 26 ? -3.845 57.810 35.046 1.000 75.595 227 GLU B CA 1
ATOM 2028 C C . GLU B 1 26 ? -5.352 57.590 34.866 1.000 72.010 227 GLU B C 1
ATOM 2029 O O . GLU B 1 26 ? -6.111 58.573 34.955 1.000 74.016 227 GLU B O 1
ATOM 2035 N N . ALA B 1 27 ? -5.785 56.341 34.670 1.000 66.742 228 ALA B N 1
ATOM 2036 C CA . ALA B 1 27 ? -7.213 56.016 34.444 1.000 63.849 228 ALA B CA 1
ATOM 2037 C C . ALA B 1 27 ? -8.058 56.587 35.586 1.000 64.056 228 ALA B C 1
ATOM 2038 O O . ALA B 1 27 ? -9.187 57.030 35.322 1.000 64.370 228 ALA B O 1
ATOM 2040 N N . HIS B 1 28 ? -7.527 56.554 36.815 1.000 60.694 229 HIS B N 1
ATOM 2041 C CA . HIS B 1 28 ? -8.227 57.060 37.996 1.000 56.380 229 HIS B CA 1
ATOM 2042 C C . HIS B 1 28 ? -8.282 58.586 37.896 1.000 58.556 229 HIS B C 1
ATOM 2043 O O . HIS B 1 28 ? -9.383 59.128 37.861 1.000 58.097 229 HIS B O 1
ATOM 2050 N N . VAL B 1 29 ? -7.148 59.267 37.804 1.000 62.839 230 VAL B N 1
ATOM 2051 C CA . VAL B 1 29 ? -7.137 60.770 37.855 1.000 68.674 230 VAL B CA 1
ATOM 2052 C C . VAL B 1 29 ? -7.927 61.367 36.688 1.000 67.992 230 VAL B C 1
ATOM 2053 O O . VAL B 1 29 ? -8.634 62.341 36.901 1.000 68.238 230 VAL B O 1
ATOM 2057 N N . ALA B 1 30 ? -7.826 60.748 35.523 1.000 68.533 231 ALA B N 1
ATOM 2058 C CA . ALA B 1 30 ? -8.593 61.093 34.317 1.000 70.888 231 ALA B CA 1
ATOM 2059 C C . ALA B 1 30 ? -10.091 60.904 34.555 1.000 67.421 231 ALA B C 1
ATOM 2060 O O . ALA B 1 30 ? -10.852 61.426 33.769 1.000 69.736 231 ALA B O 1
ATOM 2062 N N . THR B 1 31 ? -10.512 60.143 35.553 1.000 64.062 232 THR B N 1
ATOM 2063 C CA . THR B 1 31 ? -11.946 59.813 35.710 1.000 62.650 232 THR B CA 1
ATOM 2064 C C . THR B 1 31 ? -12.457 60.171 37.095 1.000 63.134 232 THR B C 1
ATOM 2065 O O . THR B 1 31 ? -13.468 59.612 37.500 1.000 63.025 232 THR B O 1
ATOM 2069 N N . ASN B 1 32 ? -11.823 61.121 37.762 1.000 67.910 233 ASN B N 1
ATOM 2070 C CA . ASN B 1 32 ? -12.109 61.446 39.171 1.000 67.550 233 ASN B CA 1
ATOM 2071 C C . ASN B 1 32 ? -12.568 62.896 39.322 1.000 73.231 233 ASN B C 1
ATOM 2072 O O . ASN B 1 32 ? -11.681 63.772 39.314 1.000 78.627 233 ASN B O 1
ATOM 2077 N N . ALA B 1 33 ? -13.868 63.150 39.525 1.000 76.298 234 ALA B N 1
ATOM 2078 C CA . ALA B 1 33 ? -14.467 64.507 39.400 1.000 78.515 234 ALA B CA 1
ATOM 2079 C C . ALA B 1 33 ? -13.614 65.529 40.162 1.000 82.911 234 ALA B C 1
ATOM 2080 O O . ALA B 1 33 ? -13.214 65.234 41.287 1.000 81.329 234 ALA B O 1
ATOM 2082 N N . GLN B 1 34 ? -13.301 66.664 39.527 1.000 93.547 235 GLN B N 1
ATOM 2083 C CA . GLN B 1 34 ? -12.503 67.793 40.095 1.000 102.083 235 GLN B CA 1
ATOM 2084 C C . GLN B 1 34 ? -11.133 67.307 40.624 1.000 103.603 235 GLN B C 1
ATOM 2085 O O . GLN B 1 34 ? -10.689 67.790 41.687 1.000 108.133 235 GLN B O 1
ATOM 2091 N N . GLY B 1 35 ? -10.437 66.424 39.907 1.000 103.961 236 GLY B N 1
ATOM 2092 C CA . GLY B 1 35 ? -9.157 65.853 40.371 1.000 104.640 236 GLY B CA 1
ATOM 2093 C C . GLY B 1 35 ? -8.176 66.921 40.831 1.000 112.869 236 GLY B C 1
ATOM 2094 O O . GLY B 1 35 ? -7.735 67.703 39.973 1.000 122.592 236 GLY B O 1
ATOM 2095 N N . SER B 1 36 ? -7.842 66.952 42.132 1.000 116.988 237 SER B N 1
ATOM 2096 C CA . SER B 1 36 ? -6.792 67.825 42.764 1.000 123.743 237 SER B CA 1
ATOM 2097 C C . SER B 1 36 ? -7.304 69.247 43.047 1.000 129.152 237 SER B C 1
ATOM 2098 O O . SER B 1 36 ? -6.465 70.086 43.439 1.000 134.066 237 SER B O 1
ATOM 2101 N N . HIS B 1 37 ? -8.603 69.518 42.863 1.000 130.883 238 HIS B N 1
ATOM 2102 C CA . HIS B 1 37 ? -9.213 70.873 43.020 1.000 135.742 238 HIS B CA 1
ATOM 2103 C C . HIS B 1 37 ? -10.441 70.836 43.947 1.000 130.557 238 HIS B C 1
ATOM 2104 O O . HIS B 1 37 ? -10.834 71.915 44.438 1.000 133.851 238 HIS B O 1
ATOM 2111 N N . TRP B 1 38 ? -11.020 69.648 44.165 1.000 121.180 239 TRP B N 1
ATOM 2112 C CA . TRP B 1 38 ? -12.290 69.410 44.895 1.000 114.684 239 TRP B CA 1
ATOM 2113 C C . TRP B 1 38 ? -12.279 70.139 46.236 1.000 120.047 239 TRP B C 1
ATOM 2114 O O . TRP B 1 38 ? -13.356 70.573 46.657 1.000 128.926 239 TRP B O 1
ATOM 2125 N N . LYS B 1 39 ? -11.117 70.257 46.885 1.000 125.337 240 LYS B N 1
ATOM 2126 C CA . LYS B 1 39 ? -11.024 70.768 48.287 1.000 131.461 240 LYS B CA 1
ATOM 2127 C C . LYS B 1 39 ? -11.602 72.200 48.343 1.000 135.815 240 LYS B C 1
ATOM 2128 O O . LYS B 1 39 ? -12.138 72.596 49.403 1.000 138.155 240 LYS B O 1
ATOM 2134 N N . GLN B 1 40 ? -11.578 72.925 47.221 1.000 140.951 241 GLN B N 1
ATOM 2135 C CA . GLN B 1 40 ? -12.020 74.340 47.133 1.000 143.475 241 GLN B CA 1
ATOM 2136 C C . GLN B 1 40 ? -13.445 74.412 46.585 1.000 139.838 241 GLN B C 1
ATOM 2137 O O . GLN B 1 40 ? -14.229 75.223 47.093 1.000 141.868 241 GLN B O 1
ATOM 2143 N N . LYS B 1 41 ? -13.749 73.600 45.574 1.000 133.564 242 LYS B N 1
ATOM 2144 C CA . LYS B 1 41 ? -15.049 73.626 44.866 1.000 131.770 242 LYS B CA 1
ATOM 2145 C C . LYS B 1 41 ? -16.169 73.070 45.762 1.000 127.674 242 LYS B C 1
ATOM 2146 O O . LYS B 1 41 ? -17.338 73.185 45.338 1.000 124.839 242 LYS B O 1
ATOM 2152 N N . ARG B 1 42 ? -15.859 72.516 46.950 1.000 127.123 243 ARG B N 1
ATOM 2153 C CA . ARG B 1 42 ? -16.893 71.855 47.815 1.000 126.147 243 ARG B CA 1
ATOM 2154 C C . ARG B 1 42 ? -17.941 72.891 48.274 1.000 128.602 243 ARG B C 1
ATOM 2155 O O . ARG B 1 42 ? -17.661 73.642 49.227 1.000 133.356 243 ARG B O 1
ATOM 2163 N N . LYS B 1 43 ? -19.109 72.924 47.609 1.000 124.272 244 LYS B N 1
ATOM 2164 C CA . LYS B 1 43 ? -20.291 73.726 48.018 1.000 119.171 244 LYS B CA 1
ATOM 2165 C C . LYS B 1 43 ? -21.091 72.901 49.031 1.000 114.792 244 LYS B C 1
ATOM 2166 O O . LYS B 1 43 ? -21.736 71.922 48.607 1.000 108.580 244 LYS B O 1
ATOM 2168 N N . PHE B 1 44 ? -21.036 73.272 50.316 1.000 112.613 245 PHE B N 1
ATOM 2169 C CA . PHE B 1 44 ? -21.678 72.498 51.408 1.000 111.361 245 PHE B CA 1
ATOM 2170 C C . PHE B 1 44 ? -23.186 72.576 51.226 1.000 111.519 245 PHE B C 1
ATOM 2171 O O . PHE B 1 44 ? -23.692 73.653 50.947 1.000 121.366 245 PHE B O 1
ATOM 2179 N N . LEU B 1 45 ? -23.868 71.447 51.330 1.000 111.219 246 LEU B N 1
ATOM 2180 C CA . LEU B 1 45 ? -25.327 71.403 51.129 1.000 114.523 246 LEU B CA 1
ATOM 2181 C C . LEU B 1 45 ? -25.972 71.975 52.385 1.000 121.796 246 LEU B C 1
ATOM 2182 O O . LEU B 1 45 ? -25.543 71.659 53.488 1.000 126.536 246 LEU B O 1
ATOM 2187 N N . PRO B 1 46 ? -26.959 72.884 52.248 1.000 126.702 247 PRO B N 1
ATOM 2188 C CA . PRO B 1 46 ? -27.815 73.288 53.363 1.000 127.341 247 PRO B CA 1
ATOM 2189 C C . PRO B 1 46 ? -28.362 72.143 54.225 1.000 124.924 247 PRO B C 1
ATOM 2190 O O . PRO B 1 46 ? -28.774 71.129 53.665 1.000 120.230 247 PRO B O 1
ATOM 2194 N N . GLU B 1 47 ? -28.425 72.366 55.541 1.000 124.986 248 GLU B N 1
ATOM 2195 C CA . GLU B 1 47 ? -28.790 71.317 56.538 1.000 124.230 248 GLU B CA 1
ATOM 2196 C C . GLU B 1 47 ? -30.312 71.098 56.531 1.000 122.018 248 GLU B C 1
ATOM 2197 O O . GLU B 1 47 ? -30.765 70.068 57.050 1.000 113.859 248 GLU B O 1
ATOM 2203 N N . ASP B 1 48 ? -31.067 72.028 55.941 1.000 126.692 249 ASP B N 1
ATOM 2204 C CA . ASP B 1 48 ? -32.550 71.951 55.818 1.000 130.774 249 ASP B CA 1
ATOM 2205 C C . ASP B 1 48 ? -32.939 70.940 54.729 1.000 129.517 249 ASP B C 1
ATOM 2206 O O . ASP B 1 48 ? -34.098 70.461 54.765 1.000 129.851 249 ASP B O 1
ATOM 2211 N N . ILE B 1 49 ? -32.026 70.649 53.790 1.000 124.136 250 ILE B N 1
ATOM 2212 C CA . ILE B 1 49 ? -32.289 69.730 52.651 1.000 117.469 250 ILE B CA 1
ATOM 2213 C C . ILE B 1 49 ? -32.300 68.293 53.178 1.000 111.017 250 ILE B C 1
ATOM 2214 O O . ILE B 1 49 ? -33.174 67.535 52.755 1.000 113.331 250 ILE B O 1
ATOM 2219 N N . GLY B 1 50 ? -31.429 67.930 54.116 1.000 105.012 251 GLY B N 1
ATOM 2220 C CA . GLY B 1 50 ? -31.453 66.557 54.643 1.000 105.129 251 GLY B CA 1
ATOM 2221 C C . GLY B 1 50 ? -31.674 66.485 56.139 1.000 109.105 251 GLY B C 1
ATOM 2222 O O . GLY B 1 50 ? -30.719 66.112 56.855 1.000 107.234 251 GLY B O 1
ATOM 2223 N N . GLN B 1 51 ? -32.904 66.769 56.589 1.000 114.778 252 GLN B N 1
ATOM 2224 C CA . GLN B 1 51 ? -33.253 66.934 58.031 1.000 115.796 252 GLN B CA 1
ATOM 2225 C C . GLN B 1 51 ? -34.041 65.724 58.540 1.000 113.735 252 GLN B C 1
ATOM 2226 O O . GLN B 1 51 ? -34.547 64.959 57.704 1.000 123.099 252 GLN B O 1
ATOM 2232 N N . ALA B 1 52 ? -34.158 65.572 59.858 1.000 107.745 253 ALA B N 1
ATOM 2233 C CA . ALA B 1 52 ? -35.004 64.542 60.500 1.000 110.147 253 ALA B CA 1
ATOM 2234 C C . ALA B 1 52 ? -36.114 65.197 61.339 1.000 117.921 253 ALA B C 1
ATOM 2235 O O . ALA B 1 52 ? -35.825 65.945 62.266 1.000 119.580 253 ALA B O 1
ATOM 2237 N N . PRO B 1 53 ? -37.416 64.910 61.058 1.000 124.232 254 PRO B N 1
ATOM 2238 C CA . PRO B 1 53 ? -38.567 65.600 61.681 1.000 125.452 254 PRO B CA 1
ATOM 2239 C C . PRO B 1 53 ? -38.625 65.680 63.220 1.000 126.823 254 PRO B C 1
ATOM 2240 O O . PRO B 1 53 ? -38.442 66.751 63.801 1.000 125.426 254 PRO B O 1
ATOM 2244 N N . ILE B 1 54 ? -38.908 64.546 63.852 1.000 127.189 255 ILE B N 1
ATOM 2245 C CA . ILE B 1 54 ? -38.974 64.424 65.323 1.000 129.524 255 ILE B CA 1
ATOM 2246 C C . ILE B 1 54 ? -37.662 63.777 65.776 1.000 127.011 255 ILE B C 1
ATOM 2247 O O . ILE B 1 54 ? -37.343 62.655 65.361 1.000 125.679 255 ILE B O 1
ATOM 2252 N N . VAL B 1 55 ? -36.903 64.502 66.583 1.000 128.786 256 VAL B N 1
ATOM 2253 C CA . VAL B 1 55 ? -35.663 64.001 67.237 1.000 126.242 256 VAL B CA 1
ATOM 2254 C C . VAL B 1 55 ? -36.069 63.055 68.381 1.000 126.861 256 VAL B C 1
ATOM 2255 O O . VAL B 1 55 ? -35.323 62.100 68.665 1.000 120.247 256 VAL B O 1
ATOM 2259 N N . GLU B 1 59 ? -32.685 55.223 63.712 1.000 109.411 260 GLU B N 1
ATOM 2260 C CA . GLU B 1 59 ? -34.073 55.291 63.185 1.000 108.934 260 GLU B CA 1
ATOM 2261 C C . GLU B 1 59 ? -33.998 55.369 61.652 1.000 107.441 260 GLU B C 1
ATOM 2262 O O . GLU B 1 59 ? -33.091 56.040 61.099 1.000 105.989 260 GLU B O 1
ATOM 2268 N N . GLY B 1 60 ? -34.893 54.656 60.975 1.000 107.896 261 GLY B N 1
ATOM 2269 C CA . GLY B 1 60 ? -35.044 54.768 59.515 1.000 106.975 261 GLY B CA 1
ATOM 2270 C C . GLY B 1 60 ? -36.419 55.296 59.150 1.000 111.477 261 GLY B C 1
ATOM 2271 O O . GLY B 1 60 ? -37.394 54.527 59.269 1.000 112.716 261 GLY B O 1
ATOM 2272 N N . GLY B 1 61 ? -36.513 56.563 58.728 1.000 111.074 262 GLY B N 1
ATOM 2273 C CA . GLY B 1 61 ? -37.775 57.154 58.226 1.000 113.035 262 GLY B CA 1
ATOM 2274 C C . GLY B 1 61 ? -38.055 56.774 56.771 1.000 110.852 262 GLY B C 1
ATOM 2275 O O . GLY B 1 61 ? -37.514 55.766 56.316 1.000 113.065 262 GLY B O 1
ATOM 2276 N N . LYS B 1 62 ? -38.881 57.546 56.055 1.000 110.649 263 LYS B N 1
ATOM 2277 C CA . LYS B 1 62 ? -39.069 57.430 54.582 1.000 107.477 263 LYS B CA 1
ATOM 2278 C C . LYS B 1 62 ? -38.015 58.309 53.916 1.000 103.102 263 LYS B C 1
ATOM 2279 O O . LYS B 1 62 ? -36.889 58.296 54.402 1.000 106.687 263 LYS B O 1
ATOM 2281 N N . VAL B 1 63 ? -38.341 59.054 52.863 1.000 100.861 264 VAL B N 1
ATOM 2282 C CA . VAL B 1 63 ? -37.282 59.782 52.113 1.000 97.812 264 VAL B CA 1
ATOM 2283 C C . VAL B 1 63 ? -37.675 61.241 51.916 1.000 94.398 264 VAL B C 1
ATOM 2284 O O . VAL B 1 63 ? -38.659 61.495 51.214 1.000 94.506 264 VAL B O 1
A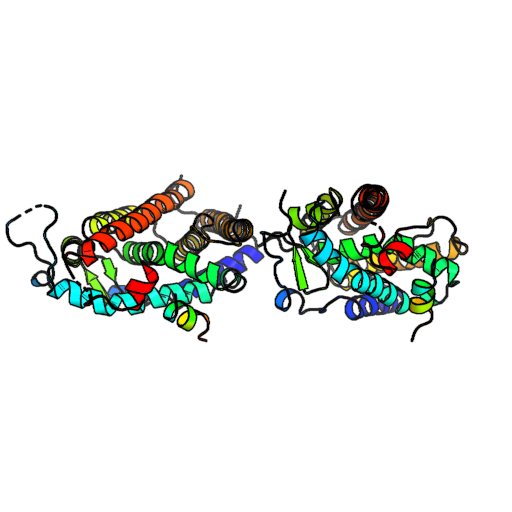TOM 2288 N N . ASP B 1 64 ? -36.856 62.139 52.453 1.000 92.441 265 ASP B N 1
ATOM 2289 C CA . ASP B 1 64 ? -36.835 63.585 52.126 1.000 96.941 265 ASP B CA 1
ATOM 2290 C C . ASP B 1 64 ? -36.632 63.736 50.612 1.000 98.597 265 ASP B C 1
ATOM 2291 O O . ASP B 1 64 ? -35.473 63.643 50.142 1.000 99.184 265 ASP B O 1
ATOM 2296 N N . LEU B 1 65 ? -37.722 63.956 49.871 1.000 100.483 266 LEU B N 1
ATOM 2297 C CA . LEU B 1 65 ? -37.717 63.916 48.397 1.000 99.848 266 LEU B CA 1
ATOM 2298 C C . LEU B 1 65 ? -36.996 65.143 47.838 1.000 100.052 266 LEU B C 1
ATOM 2299 O O . LEU B 1 65 ? -36.645 65.112 46.660 1.000 98.754 266 LEU B O 1
ATOM 2304 N N . GLU B 1 66 ? -36.715 66.164 48.645 1.000 103.433 267 GLU B N 1
ATOM 2305 C CA . GLU B 1 66 ? -35.901 67.308 48.154 1.000 108.034 267 GLU B CA 1
ATOM 2306 C C . GLU B 1 66 ? -34.436 66.865 48.002 1.000 104.951 267 GLU B C 1
ATOM 2307 O O . GLU B 1 66 ? -33.857 67.140 46.914 1.000 100.289 267 GLU B O 1
ATOM 2313 N N . ALA B 1 67 ? -33.885 66.202 49.042 1.000 103.802 268 ALA B N 1
ATOM 2314 C CA . ALA B 1 67 ? -32.524 65.601 49.099 1.000 95.694 268 ALA B CA 1
ATOM 2315 C C . ALA B 1 67 ? -32.377 64.505 48.032 1.000 92.968 268 ALA B C 1
ATOM 2316 O O . ALA B 1 67 ? -31.394 64.557 47.263 1.000 90.772 268 ALA B O 1
ATOM 2318 N N . PHE B 1 68 ? -33.358 63.596 47.944 1.000 91.979 269 PHE B N 1
ATOM 2319 C CA . PHE B 1 68 ? -33.488 62.570 46.864 1.000 89.143 269 PHE B CA 1
ATOM 2320 C C . PHE B 1 68 ? -33.441 63.182 45.468 1.000 86.525 269 PHE B C 1
ATOM 2321 O O . PHE B 1 68 ? -33.320 62.413 44.565 1.000 87.566 269 PHE B O 1
ATOM 2329 N N . SER B 1 69 ? -33.623 64.484 45.307 1.000 89.637 270 SER B N 1
ATOM 2330 C CA . SER B 1 69 ? -33.628 65.116 43.973 1.000 94.454 270 SER B CA 1
ATOM 2331 C C . SER B 1 69 ? -32.269 65.720 43.690 1.000 96.386 270 SER B C 1
ATOM 2332 O O . SER B 1 69 ? -31.957 65.878 42.502 1.000 102.151 270 SER B O 1
ATOM 2335 N N . HIS B 1 70 ? -31.518 66.085 44.722 1.000 94.991 271 HIS B N 1
ATOM 2336 C CA . HIS B 1 70 ? -30.135 66.565 44.512 1.000 95.846 271 HIS B CA 1
ATOM 2337 C C . HIS B 1 70 ? -29.271 65.335 44.201 1.000 91.530 271 HIS B C 1
ATOM 2338 O O . HIS B 1 70 ? -28.294 65.475 43.448 1.000 87.812 271 HIS B O 1
ATOM 2345 N N . PHE B 1 71 ? -29.692 64.162 44.696 1.000 86.304 272 PHE B N 1
ATOM 2346 C CA . PHE B 1 71 ? -28.942 62.897 44.581 1.000 80.088 272 PHE B CA 1
ATOM 2347 C C . PHE B 1 71 ? -29.241 62.222 43.245 1.000 79.416 272 PHE B C 1
ATOM 2348 O O . PHE B 1 71 ? -28.342 61.525 42.741 1.000 75.556 272 PHE B O 1
ATOM 2356 N N . THR B 1 72 ? -30.423 62.450 42.679 1.000 81.586 273 THR B N 1
ATOM 2357 C CA . THR B 1 72 ? -30.825 61.860 41.377 1.000 79.084 273 THR B CA 1
ATOM 2358 C C . THR B 1 72 ? -30.084 62.547 40.233 1.000 76.868 273 THR B C 1
ATOM 2359 O O . THR B 1 72 ? -30.062 61.977 39.144 1.000 75.702 273 THR B O 1
ATOM 2363 N N . LYS B 1 73 ? -29.477 63.702 40.477 1.000 78.723 274 LYS B N 1
ATOM 2364 C CA . LYS B 1 73 ? -28.892 64.512 39.388 1.000 85.258 274 LYS B CA 1
ATOM 2365 C C . LYS B 1 73 ? -27.407 64.215 39.233 1.000 82.048 274 LYS B C 1
ATOM 2366 O O . LYS B 1 73 ? -26.868 64.426 38.130 1.000 82.412 274 LYS B O 1
ATOM 2372 N N . ILE B 1 74 ? -26.795 63.687 40.285 1.000 79.593 275 ILE B N 1
ATOM 2373 C CA . ILE B 1 74 ? -25.325 63.444 40.345 1.000 74.842 275 ILE B CA 1
ATOM 2374 C C . ILE B 1 74 ? -24.951 61.939 40.306 1.000 67.051 275 ILE B C 1
ATOM 2375 O O . ILE B 1 74 ? -23.741 61.647 40.245 1.000 62.241 275 ILE B O 1
ATOM 2380 N N . ILE B 1 75 ? -25.926 61.025 40.320 1.000 63.559 276 ILE B N 1
ATOM 2381 C CA . ILE B 1 75 ? -25.661 59.567 40.289 1.000 62.975 276 ILE B CA 1
ATOM 2382 C C . ILE B 1 75 ? -25.190 59.182 38.878 1.000 64.811 276 ILE B C 1
ATOM 2383 O O . ILE B 1 75 ? -24.122 58.616 38.721 1.000 61.023 276 ILE B O 1
ATOM 2388 N N . THR B 1 76 ? -25.974 59.505 37.867 1.000 70.656 277 THR B N 1
ATOM 2389 C CA . THR B 1 76 ? -25.629 59.228 36.465 1.000 73.778 277 THR B CA 1
ATOM 2390 C C . THR B 1 76 ? -24.155 59.594 36.235 1.000 71.830 277 THR B C 1
ATOM 2391 O O . THR B 1 76 ? -23.311 58.723 35.987 1.000 67.649 277 THR B O 1
ATOM 2395 N N . PRO B 1 77 ? -23.767 60.874 36.325 1.000 70.287 278 PRO B N 1
ATOM 2396 C CA . PRO B 1 77 ? -22.369 61.227 36.071 1.000 70.514 278 PRO B CA 1
ATOM 2397 C C . PRO B 1 77 ? -21.328 60.465 36.918 1.000 65.352 278 PRO B C 1
ATOM 2398 O O . PRO B 1 77 ? -20.201 60.356 36.506 1.000 64.080 278 PRO B O 1
ATOM 2402 N N . ALA B 1 78 ? -21.707 59.918 38.067 1.000 63.884 279 ALA B N 1
ATOM 2403 C CA . ALA B 1 78 ? -20.761 59.207 38.964 1.000 59.669 279 ALA B CA 1
ATOM 2404 C C . ALA B 1 78 ? -20.570 57.754 38.524 1.000 55.395 279 ALA B C 1
ATOM 2405 O O . ALA B 1 78 ? -19.474 57.248 38.729 1.000 53.749 279 ALA B O 1
ATOM 2407 N N . ILE B 1 79 ? -21.644 57.123 38.060 1.000 54.939 280 ILE B N 1
ATOM 2408 C CA . ILE B 1 79 ? -21.681 55.758 37.479 1.000 54.664 280 ILE B CA 1
ATOM 2409 C C . ILE B 1 79 ? -20.903 55.770 36.175 1.000 54.641 280 ILE B C 1
ATOM 2410 O O . ILE B 1 79 ? -20.226 54.810 35.897 1.000 54.548 280 ILE B O 1
ATOM 2415 N N . THR B 1 80 ? -20.974 56.879 35.469 1.000 58.208 281 THR B N 1
ATOM 2416 C CA . THR B 1 80 ? -20.351 57.124 34.145 1.000 59.294 281 THR B CA 1
ATOM 2417 C C . THR B 1 80 ? -18.826 57.264 34.313 1.000 59.314 281 THR B C 1
ATOM 2418 O O . THR B 1 80 ? -18.063 56.778 33.479 1.000 59.807 281 THR B O 1
ATOM 2422 N N . ARG B 1 81 ? -18.375 57.839 35.413 1.000 58.948 282 ARG B N 1
ATOM 2423 C CA . ARG B 1 81 ? -16.934 58.030 35.674 1.000 57.526 282 ARG B CA 1
ATOM 2424 C C . ARG B 1 81 ? -16.264 56.694 36.040 1.000 52.558 282 ARG B C 1
ATOM 2425 O O . ARG B 1 81 ? -15.040 56.503 35.829 1.000 52.240 282 ARG B O 1
ATOM 2433 N N . VAL B 1 82 ? -17.036 55.773 36.582 1.000 47.814 283 VAL B N 1
ATOM 2434 C CA . VAL B 1 82 ? -16.482 54.447 36.871 1.000 46.660 283 VAL B CA 1
ATOM 2435 C C . VAL B 1 82 ? -16.459 53.648 35.568 1.000 46.652 283 VAL B C 1
ATOM 2436 O O . VAL B 1 82 ? -15.491 52.977 35.359 1.000 44.496 283 VAL B O 1
ATOM 2440 N N . VAL B 1 83 ? -17.448 53.760 34.689 1.000 49.803 284 VAL B N 1
ATOM 2441 C CA . VAL B 1 83 ? -17.388 53.014 33.402 1.000 52.029 284 VAL B CA 1
ATOM 2442 C C . VAL B 1 83 ? -16.208 53.574 32.611 1.000 52.022 284 VAL B C 1
ATOM 2443 O O . VAL B 1 83 ? -15.602 52.829 31.920 1.000 53.247 284 VAL B O 1
ATOM 2447 N N . ASP B 1 84 ? -15.843 54.829 32.794 1.000 53.040 285 ASP B N 1
ATOM 2448 C CA . ASP B 1 84 ? -14.695 55.419 32.075 1.000 54.969 285 ASP B CA 1
ATOM 2449 C C . ASP B 1 84 ? -13.379 54.892 32.656 1.000 52.155 285 ASP B C 1
ATOM 2450 O O . ASP B 1 84 ? -12.413 54.810 31.922 1.000 54.176 285 ASP B O 1
ATOM 2455 N N . PHE B 1 85 ? -13.310 54.611 33.957 1.000 49.373 286 PHE B N 1
ATOM 2456 C CA . PHE B 1 85 ? -12.070 54.134 34.607 1.000 45.960 286 PHE B CA 1
ATOM 2457 C C . PHE B 1 85 ? -11.752 52.737 34.062 1.000 45.185 286 PHE B C 1
ATOM 2458 O O . PHE B 1 85 ? -10.665 52.498 33.545 1.000 45.322 286 PHE B O 1
ATOM 2466 N N . ALA B 1 86 ? -12.736 51.858 34.153 1.000 42.998 287 ALA B N 1
ATOM 2467 C CA . ALA B 1 86 ? -12.693 50.508 33.604 1.000 42.174 287 ALA B CA 1
ATOM 2468 C C . ALA B 1 86 ? -12.314 50.516 32.122 1.000 45.075 287 ALA B C 1
ATOM 2469 O O . ALA B 1 86 ? -11.761 49.499 31.653 1.000 43.873 287 ALA B O 1
ATOM 2471 N N . LYS B 1 87 ? -12.646 51.579 31.397 1.000 47.994 288 LYS B N 1
ATOM 2472 C CA . LYS B 1 87 ? -12.462 51.599 29.935 1.000 50.418 288 LYS B CA 1
ATOM 2473 C C . LYS B 1 87 ? -11.043 52.035 29.613 1.000 50.311 288 LYS B C 1
ATOM 2474 O O . LYS B 1 87 ? -10.498 51.544 28.645 1.000 51.219 288 LYS B O 1
ATOM 2480 N N . LYS B 1 88 ? -10.437 52.802 30.498 1.000 50.274 289 LYS B N 1
ATOM 2481 C CA . LYS B 1 88 ? -9.024 53.209 30.387 1.000 52.118 289 LYS B CA 1
ATOM 2482 C C . LYS B 1 88 ? -8.066 52.111 30.902 1.000 50.168 289 LYS B C 1
ATOM 2483 O O . LYS B 1 88 ? -6.896 52.422 31.075 1.000 52.018 289 LYS B O 1
ATOM 2489 N N . LEU B 1 89 ? -8.492 50.864 31.102 1.000 47.660 290 LEU B N 1
ATOM 2490 C CA . LEU B 1 89 ? -7.599 49.790 31.602 1.000 47.234 290 LEU B CA 1
ATOM 2491 C C . LEU B 1 89 ? -7.565 48.665 30.581 1.000 49.850 290 LEU B C 1
ATOM 2492 O O . LEU B 1 89 ? -8.563 47.976 30.369 1.000 49.625 290 LEU B O 1
ATOM 2497 N N . PRO B 1 90 ? -6.430 48.398 29.907 1.000 52.477 291 PRO B N 1
ATOM 2498 C CA . PRO B 1 90 ? -6.486 47.432 28.812 1.000 53.467 291 PRO B CA 1
ATOM 2499 C C . PRO B 1 90 ? -6.936 46.004 29.178 1.000 52.031 291 PRO B C 1
ATOM 2500 O O . PRO B 1 90 ? -7.594 45.345 28.340 1.000 51.657 291 PRO B O 1
ATOM 2504 N N . MET B 1 91 ? -6.665 45.561 30.412 1.000 49.388 292 MET B N 1
ATOM 2505 C CA . MET B 1 91 ? -7.067 44.193 30.798 1.000 48.238 292 MET B CA 1
ATOM 2506 C C . MET B 1 91 ? -8.593 44.065 30.790 1.000 46.698 292 MET B C 1
ATOM 2507 O O . MET B 1 91 ? -9.123 43.075 30.271 1.000 45.193 292 MET B O 1
ATOM 2512 N N . PHE B 1 92 ? -9.259 45.091 31.322 1.000 45.864 293 PHE B N 1
ATOM 2513 C CA . PHE B 1 92 ? -10.714 45.229 31.240 1.000 45.622 293 PHE B CA 1
ATOM 2514 C C . PHE B 1 92 ? -11.143 45.170 29.779 1.000 47.457 293 PHE B C 1
ATOM 2515 O O . PHE B 1 92 ? -12.010 44.350 29.524 1.000 48.964 293 PHE B O 1
ATOM 2523 N N . CYS B 1 93 ? -10.532 45.937 28.862 1.000 50.662 294 CYS B N 1
ATOM 2524 C CA . CYS B 1 93 ? -10.952 46.004 27.402 1.000 52.969 294 CYS B CA 1
ATOM 2525 C C . CYS B 1 93 ? -10.737 44.665 26.677 1.000 53.062 294 CYS B C 1
ATOM 2526 O O . CYS B 1 93 ? -11.425 44.451 25.702 1.000 54.147 294 CYS B O 1
ATOM 2529 N N . GLU B 1 94 ? -9.896 43.754 27.185 1.000 53.741 295 GLU B N 1
ATOM 2530 C CA . GLU B 1 94 ? -9.694 42.394 26.583 1.000 55.272 295 GLU B CA 1
ATOM 2531 C C . GLU B 1 94 ? -10.775 41.403 27.033 1.000 53.978 295 GLU B C 1
ATOM 2532 O O . GLU B 1 94 ? -10.806 40.270 26.439 1.000 53.693 295 GLU B O 1
ATOM 2538 N N . LEU B 1 95 ? -11.639 41.802 27.987 1.000 51.050 296 LEU B N 1
ATOM 2539 C CA . LEU B 1 95 ? -12.714 40.908 28.457 1.000 50.415 296 LEU B CA 1
ATOM 2540 C C . LEU B 1 95 ? -13.890 41.020 2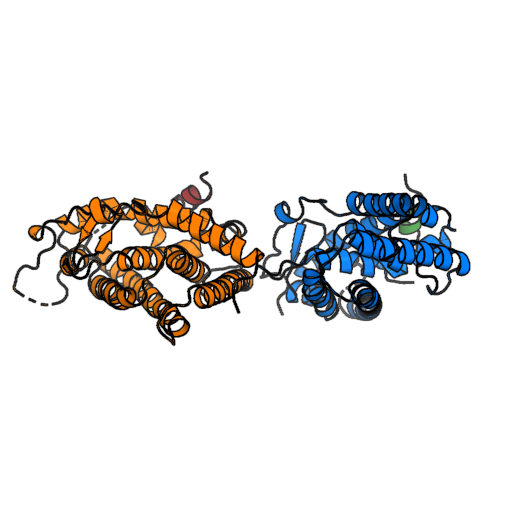7.503 1.000 51.699 296 LEU B C 1
ATOM 2541 O O . LEU B 1 95 ? -14.205 42.092 26.991 1.000 52.485 296 LEU B O 1
ATOM 2546 N N . PRO B 1 96 ? -14.623 39.912 27.334 1.000 52.972 297 PRO B N 1
ATOM 2547 C CA . PRO B 1 96 ? -15.852 39.894 26.562 1.000 56.170 297 PRO B CA 1
ATOM 2548 C C . PRO B 1 96 ? -16.899 40.858 27.143 1.000 57.854 297 PRO B C 1
ATOM 2549 O O . PRO B 1 96 ? -16.846 41.188 28.317 1.000 57.668 297 PRO B O 1
ATOM 2553 N N . CYS B 1 97 ? -17.861 41.265 26.330 1.000 62.535 298 CYS B N 1
ATOM 2554 C CA . CYS B 1 97 ? -18.740 42.425 26.615 1.000 64.276 298 CYS B CA 1
ATOM 2555 C C . CYS B 1 97 ? -19.689 42.106 27.782 1.000 60.598 298 CYS B C 1
ATOM 2556 O O . CYS B 1 97 ? -19.834 42.953 28.639 1.000 54.653 298 CYS B O 1
ATOM 2559 N N . GLU B 1 98 ? -20.276 40.906 27.806 1.000 63.227 299 GLU B N 1
ATOM 2560 C CA . GLU B 1 98 ? -21.166 40.420 28.894 1.000 63.907 299 GLU B CA 1
ATOM 2561 C C . GLU B 1 98 ? -20.422 40.399 30.255 1.000 60.913 299 GLU B C 1
ATOM 2562 O O . GLU B 1 98 ? -21.038 40.758 31.276 1.000 59.271 299 GLU B O 1
ATOM 2568 N N . ASP B 1 99 ? -19.128 40.072 30.300 1.000 58.669 300 ASP B N 1
ATOM 2569 C CA . ASP B 1 99 ? -18.339 40.104 31.552 1.000 53.848 300 ASP B CA 1
ATOM 2570 C C . ASP B 1 99 ? -17.978 41.553 31.896 1.000 52.619 300 ASP B C 1
ATOM 2571 O O . ASP B 1 99 ? -17.905 41.861 33.109 1.000 53.427 300 ASP B O 1
ATOM 2576 N N . GLN B 1 100 ? -17.743 42.441 30.926 1.000 52.335 301 GLN B N 1
ATOM 2577 C CA . GLN B 1 100 ? -17.450 43.866 31.259 1.000 51.086 301 GLN B CA 1
ATOM 2578 C C . GLN B 1 100 ? -18.625 44.479 32.021 1.000 50.326 301 GLN B C 1
ATOM 2579 O O . GLN B 1 100 ? -18.429 45.410 32.860 1.000 48.322 301 GLN B O 1
ATOM 2585 N N . ILE B 1 101 ? -19.818 43.985 31.714 1.000 50.934 302 ILE B N 1
ATOM 2586 C CA . ILE B 1 101 ? -21.076 44.573 32.235 1.000 50.613 302 ILE B CA 1
ATOM 2587 C C . ILE B 1 101 ? -21.270 44.069 33.671 1.000 47.707 302 ILE B C 1
ATOM 2588 O O . ILE B 1 101 ? -21.343 44.923 34.600 1.000 45.267 302 ILE B O 1
ATOM 2593 N N . ILE B 1 102 ? -21.310 42.745 33.836 1.000 47.140 303 ILE B N 1
ATOM 2594 C CA . ILE B 1 102 ? -21.301 42.085 35.172 1.000 45.896 303 ILE B CA 1
ATOM 2595 C C . ILE B 1 102 ? -20.253 42.751 36.077 1.000 43.378 303 ILE B C 1
ATOM 2596 O O . ILE B 1 102 ? -20.619 43.149 37.223 1.000 42.197 303 ILE B O 1
ATOM 2601 N N . LEU B 1 103 ? -19.035 42.986 35.583 1.000 41.411 304 LEU B N 1
ATOM 2602 C CA . LEU B 1 103 ? -18.025 43.561 36.490 1.000 40.209 304 LEU B CA 1
ATOM 2603 C C . LEU B 1 103 ? -18.383 44.990 36.900 1.000 41.050 304 LEU B C 1
ATOM 2604 O O . LEU B 1 103 ? -18.146 45.371 38.084 1.000 41.083 304 LEU B O 1
ATOM 2609 N N . LEU B 1 104 ? -18.877 45.794 35.981 1.000 43.897 305 LEU B N 1
ATOM 2610 C CA . LEU B 1 104 ? -19.174 47.212 36.291 1.000 44.508 305 LEU B CA 1
ATOM 2611 C C . LEU B 1 104 ? -20.383 47.319 37.238 1.000 45.294 305 LEU B C 1
ATOM 2612 O O . LEU B 1 104 ? -20.418 48.209 38.106 1.000 43.783 305 LEU B O 1
ATOM 2617 N N . LYS B 1 105 ? -21.329 46.406 37.082 1.000 47.847 306 LYS B N 1
ATOM 2618 C CA . LYS B 1 105 ? -22.511 46.297 37.948 1.000 48.939 306 LYS B CA 1
ATOM 2619 C C . LYS B 1 105 ? -22.064 45.941 39.350 1.000 46.796 306 LYS B C 1
ATOM 2620 O O . LYS B 1 105 ? -22.617 46.466 40.313 1.000 48.281 306 LYS B O 1
ATOM 2626 N N . GLY B 1 106 ? -21.109 45.024 39.434 1.000 45.008 307 GLY B N 1
ATOM 2627 C CA . GLY B 1 106 ? -20.575 44.570 40.714 1.000 40.745 307 GLY B CA 1
ATOM 2628 C C . GLY B 1 106 ? -19.837 45.647 41.472 1.000 37.988 307 GLY B C 1
ATOM 2629 O O . GLY B 1 106 ? -19.874 45.553 42.696 1.000 41.418 307 GLY B O 1
ATOM 2630 N N . CYS B 1 107 ? -19.161 46.616 40.856 1.000 35.650 308 CYS B N 1
ATOM 2631 C CA . CYS B 1 107 ? -18.160 47.419 41.613 1.000 33.805 308 CYS B CA 1
ATOM 2632 C C . CYS B 1 107 ? -18.497 48.906 41.608 1.000 33.772 308 CYS B C 1
ATOM 2633 O O . CYS B 1 107 ? -17.801 49.697 42.276 1.000 32.076 308 CYS B O 1
ATOM 2636 N N . CYS B 1 108 ? -19.534 49.256 40.872 1.000 35.758 309 CYS B N 1
ATOM 2637 C CA . CYS B 1 108 ? -19.935 50.648 40.700 1.000 37.629 309 CYS B CA 1
ATOM 2638 C C . CYS B 1 108 ? -20.101 51.368 42.033 1.000 37.607 309 CYS B C 1
ATOM 2639 O O . CYS B 1 108 ? -19.517 52.412 42.220 1.000 37.225 309 CYS B O 1
ATOM 2642 N N . MET B 1 109 ? -20.903 50.808 42.927 1.000 38.875 310 MET B N 1
ATOM 2643 C CA . MET B 1 109 ? -21.112 51.390 44.254 1.000 39.980 310 MET B CA 1
ATOM 2644 C C . MET B 1 109 ? -19.825 51.336 45.066 1.000 37.618 310 MET B C 1
ATOM 2645 O O . MET B 1 109 ? -19.453 52.362 45.732 1.000 37.170 310 MET B O 1
ATOM 2650 N N . GLU B 1 110 ? -19.181 50.182 45.037 1.000 35.674 311 GLU B N 1
ATOM 2651 C CA . GLU B 1 110 ? -17.921 49.996 45.799 1.000 35.450 311 GLU B CA 1
ATOM 2652 C C . GLU B 1 110 ? -16.927 51.082 45.402 1.000 34.565 311 GLU B C 1
ATOM 2653 O O . GLU B 1 110 ? -16.363 51.734 46.318 1.000 33.882 311 GLU B O 1
ATOM 2659 N N . ILE B 1 111 ? -16.788 51.357 44.100 1.000 34.315 312 ILE B N 1
ATOM 2660 C CA . ILE B 1 111 ? -15.809 52.370 43.641 1.000 34.509 312 ILE B CA 1
ATOM 2661 C C . ILE B 1 111 ? -16.344 53.752 44.006 1.000 36.002 312 ILE B C 1
ATOM 2662 O O . ILE B 1 111 ? -15.568 54.531 44.590 1.000 37.092 312 ILE B O 1
ATOM 2667 N N . MET B 1 112 ? -17.629 54.022 43.783 1.000 38.171 313 MET B N 1
ATOM 2668 C CA . MET B 1 112 ? -18.251 55.348 44.129 1.000 40.506 313 MET B CA 1
ATOM 2669 C C . MET B 1 112 ? -18.126 55.693 45.625 1.000 39.794 313 MET B C 1
ATOM 2670 O O . MET B 1 112 ? -17.867 56.875 45.938 1.000 40.115 313 MET B O 1
ATOM 2675 N N . SER B 1 113 ? -18.259 54.691 46.500 1.000 38.321 314 SER B N 1
ATOM 2676 C CA . SER B 1 113 ? -18.111 54.865 47.959 1.000 38.338 314 SER B CA 1
ATOM 2677 C C . SER B 1 113 ? -16.645 55.090 48.293 1.000 39.391 314 SER B C 1
ATOM 2678 O O . SER B 1 113 ? -16.415 55.924 49.175 1.000 40.991 314 SER B O 1
ATOM 2681 N N . LEU B 1 114 ? -15.701 54.381 47.647 1.000 39.581 315 LEU B N 1
ATOM 2682 C CA . LEU B 1 114 ? -14.268 54.506 48.033 1.000 39.811 315 LEU B CA 1
ATOM 2683 C C . LEU B 1 114 ? -13.835 55.912 47.680 1.000 41.225 315 LEU B C 1
ATOM 2684 O O . LEU B 1 114 ? -13.116 56.553 48.464 1.000 42.117 315 LEU B O 1
ATOM 2689 N N . ARG B 1 115 ? -14.376 56.378 46.568 1.000 42.982 316 ARG B N 1
ATOM 2690 C CA . ARG B 1 115 ? -14.046 57.721 46.027 1.000 46.863 316 ARG B CA 1
ATOM 2691 C C . ARG B 1 115 ? -14.664 58.822 46.903 1.000 49.738 316 ARG B C 1
ATOM 2692 O O . ARG B 1 115 ? -14.020 59.884 47.119 1.000 53.723 316 ARG B O 1
ATOM 2700 N N . ALA B 1 116 ? -15.850 58.585 47.437 1.000 49.528 317 ALA B N 1
ATOM 2701 C CA . ALA B 1 116 ? -16.444 59.513 48.423 1.000 52.287 317 ALA B CA 1
ATOM 2702 C C . ALA B 1 116 ? -15.633 59.514 49.716 1.000 52.302 317 ALA B C 1
ATOM 2703 O O . ALA B 1 116 ? -15.292 60.566 50.232 1.000 56.490 317 ALA B O 1
ATOM 2705 N N . ALA B 1 117 ? -15.390 58.337 50.233 1.000 49.753 318 ALA B N 1
ATOM 2706 C CA . ALA B 1 117 ? -14.773 58.159 51.533 1.000 50.536 318 ALA B CA 1
ATOM 2707 C C . ALA B 1 117 ? -13.376 58.763 51.542 1.000 53.456 318 ALA B C 1
ATOM 2708 O O . ALA B 1 117 ? -12.973 59.323 52.574 1.000 56.133 318 ALA B O 1
ATOM 2710 N N . VAL B 1 118 ? -12.621 58.641 50.465 1.000 55.032 319 VAL B N 1
ATOM 2711 C CA . VAL B 1 118 ? -11.274 59.267 50.519 1.000 58.998 319 VAL B CA 1
ATOM 2712 C C . VAL B 1 118 ? -11.454 60.783 50.524 1.000 63.431 319 VAL B C 1
ATOM 2713 O O . VAL B 1 118 ? -10.465 61.461 50.671 1.000 67.149 319 VAL B O 1
ATOM 2717 N N . ARG B 1 119 ? -12.670 61.291 50.348 1.000 67.939 320 ARG B N 1
ATOM 2718 C CA . ARG B 1 119 ? -12.908 62.759 50.324 1.000 73.956 320 ARG B CA 1
ATOM 2719 C C . ARG B 1 119 ? -13.742 63.176 51.549 1.000 74.892 320 ARG B C 1
ATOM 2720 O O . ARG B 1 119 ? -14.650 64.031 51.414 1.000 73.517 320 ARG B O 1
ATOM 2728 N N . TYR B 1 120 ? -13.414 62.592 52.706 1.000 75.283 321 TYR B N 1
ATOM 2729 C CA . TYR B 1 120 ? -13.979 62.923 54.033 1.000 77.900 321 TYR B CA 1
ATOM 2730 C C . TYR B 1 120 ? -13.096 63.991 54.678 1.000 83.633 321 TYR B C 1
ATOM 2731 O O . TYR B 1 120 ? -11.903 63.719 54.815 1.000 84.013 321 TYR B O 1
ATOM 2740 N N . ASP B 1 121 ? -13.655 65.155 55.032 1.000 93.692 322 ASP B N 1
ATOM 2741 C CA . ASP B 1 121 ? -12.970 66.212 55.839 1.000 101.602 322 ASP B CA 1
ATOM 2742 C C . ASP B 1 121 ? -13.414 66.100 57.300 1.000 96.813 322 ASP B C 1
ATOM 2743 O O . ASP B 1 121 ? -14.553 66.417 57.623 1.000 95.854 322 ASP B O 1
ATOM 2748 N N . PRO B 1 122 ? -12.529 65.661 58.222 1.000 97.649 323 PRO B N 1
ATOM 2749 C CA . PRO B 1 122 ? -12.912 65.437 59.624 1.000 100.778 323 PRO B CA 1
ATOM 2750 C C . PRO B 1 122 ? -13.600 66.639 60.304 1.000 99.722 323 PRO B C 1
ATOM 2751 O O . PRO B 1 122 ? -14.563 66.420 61.001 1.000 97.106 323 PRO B O 1
ATOM 2755 N N . GLU B 1 123 ? -13.119 67.863 60.048 1.000 102.532 324 GLU B N 1
ATOM 2756 C CA . GLU B 1 123 ? -13.663 69.149 60.578 1.000 105.545 324 GLU B CA 1
ATOM 2757 C C . GLU B 1 123 ? -15.125 69.372 60.164 1.000 106.050 324 GLU B C 1
ATOM 2758 O O . GLU B 1 123 ? -15.914 69.806 61.019 1.000 109.624 324 GLU B O 1
ATOM 2760 N N . SER B 1 124 ? -15.466 69.151 58.893 1.000 103.495 325 SER B N 1
ATOM 2761 C CA . SER B 1 124 ? -16.847 69.348 58.377 1.000 100.812 325 SER B CA 1
ATOM 2762 C C . SER B 1 124 ? -17.748 68.128 58.618 1.000 98.267 325 SER B C 1
ATOM 2763 O O . SER B 1 124 ? -18.962 68.270 58.408 1.000 98.200 325 SER B O 1
ATOM 2766 N N . GLU B 1 125 ? -17.199 66.971 59.010 1.000 95.686 326 GLU B N 1
ATOM 2767 C CA . GLU B 1 125 ? -17.946 65.675 59.060 1.000 92.473 326 GLU B CA 1
ATOM 2768 C C . GLU B 1 125 ? -18.761 65.494 57.767 1.000 85.955 326 GLU B C 1
ATOM 2769 O O . GLU B 1 125 ? -19.966 65.118 57.880 1.000 82.286 326 GLU B O 1
ATOM 2775 N N . THR B 1 126 ? -18.122 65.751 56.607 1.000 81.514 327 THR B N 1
ATOM 2776 C CA . THR B 1 126 ? -18.729 65.695 55.245 1.000 78.730 327 THR B CA 1
ATOM 2777 C C . THR B 1 126 ? -17.978 64.743 54.294 1.000 75.170 327 THR B C 1
ATOM 2778 O O . THR B 1 126 ? -16.780 64.460 54.501 1.000 70.833 327 THR B O 1
ATOM 2782 N N . LEU B 1 127 ? -18.681 64.296 53.252 1.000 73.826 328 LEU B N 1
ATOM 2783 C CA . LEU B 1 127 ? -18.105 63.643 52.047 1.000 71.467 328 LEU B CA 1
ATOM 2784 C C . LEU B 1 127 ? -18.337 64.532 50.838 1.000 69.915 328 LEU B C 1
ATOM 2785 O O . LEU B 1 127 ? -19.493 64.888 50.660 1.000 75.707 328 LEU B O 1
ATOM 2790 N N . THR B 1 128 ? -17.319 64.835 50.025 1.000 70.149 329 THR B N 1
ATOM 2791 C CA . THR B 1 128 ? -17.520 65.493 48.699 1.000 70.359 329 THR B CA 1
ATOM 2792 C C . THR B 1 128 ? -17.993 64.442 47.673 1.000 67.496 329 THR B C 1
ATOM 2793 O O . THR B 1 128 ? -17.318 63.448 47.519 1.000 67.858 329 THR B O 1
ATOM 2797 N N . LEU B 1 129 ? -19.133 64.671 47.019 1.000 67.519 330 LEU B N 1
ATOM 2798 C CA . LEU B 1 129 ? -19.721 63.854 45.919 1.000 67.806 330 LEU B CA 1
ATOM 2799 C C . LEU B 1 129 ? -19.623 64.627 44.603 1.000 70.279 330 LEU B C 1
ATOM 2800 O O . LEU B 1 129 ? -19.963 65.792 44.626 1.000 71.875 330 LEU B O 1
ATOM 2805 N N . ASN B 1 130 ? -19.226 63.993 43.502 1.000 71.163 331 ASN B N 1
ATOM 2806 C CA . ASN B 1 130 ? -18.903 64.666 42.198 1.000 77.735 331 ASN B CA 1
ATOM 2807 C C . ASN B 1 130 ? -17.965 65.852 42.343 1.000 78.078 331 ASN B C 1
ATOM 2808 O O . ASN B 1 130 ? -18.030 66.698 41.478 1.000 82.532 331 ASN B O 1
ATOM 2813 N N . GLY B 1 131 ? -17.102 65.855 43.349 1.000 81.950 332 GLY B N 1
ATOM 2814 C CA . GLY B 1 131 ? -16.088 66.895 43.573 1.000 89.438 332 GLY B CA 1
ATOM 2815 C C . GLY B 1 131 ? -16.691 68.268 43.809 1.000 97.856 332 GLY B C 1
ATOM 2816 O O . GLY B 1 131 ? -15.908 69.246 43.764 1.000 103.264 332 GLY B O 1
ATOM 2817 N N . GLU B 1 132 ? -18.005 68.356 44.084 1.000 101.355 333 GLU B N 1
ATOM 2818 C CA . GLU B 1 132 ? -18.694 69.659 44.332 1.000 107.184 333 GLU B CA 1
ATOM 2819 C C . GLU B 1 132 ? -19.685 69.600 45.510 1.000 104.600 333 GLU B C 1
ATOM 2820 O O . GLU B 1 132 ? -19.698 70.554 46.304 1.000 109.294 333 GLU B O 1
ATOM 2826 N N . MET B 1 133 ? -20.511 68.559 45.614 1.000 98.719 334 MET B N 1
ATOM 2827 C CA . MET B 1 133 ? -21.595 68.463 46.623 1.000 94.016 334 MET B CA 1
ATOM 2828 C C . MET B 1 133 ? -21.102 67.858 47.946 1.000 89.731 334 MET B C 1
ATOM 2829 O O . MET B 1 133 ? -21.235 66.653 48.136 1.000 86.120 334 MET B O 1
ATOM 2834 N N . ALA B 1 134 ? -20.616 68.662 48.885 1.000 89.884 335 ALA B N 1
ATOM 2835 C CA . ALA B 1 134 ? -20.230 68.140 50.208 1.000 85.524 335 ALA B CA 1
ATOM 2836 C C . ALA B 1 134 ? -21.513 67.866 50.993 1.000 82.543 335 ALA B C 1
ATOM 2837 O O . ALA B 1 134 ? -22.355 68.748 51.034 1.000 81.691 335 ALA B O 1
ATOM 2839 N N . VAL B 1 135 ? -21.670 66.656 51.537 1.000 78.277 336 VAL B N 1
ATOM 2840 C CA . VAL B 1 135 ? -22.903 66.257 52.254 1.000 75.699 336 VAL B CA 1
ATOM 2841 C C . VAL B 1 135 ? -22.510 65.665 53.611 1.000 74.108 336 VAL B C 1
ATOM 2842 O O . VAL B 1 135 ? -21.307 65.622 53.920 1.000 73.576 336 VAL B O 1
ATOM 2846 N N . THR B 1 136 ? -23.521 65.298 54.400 1.000 71.367 337 THR B N 1
ATOM 2847 C CA . THR B 1 136 ? -23.318 64.784 55.773 1.000 70.945 337 THR B CA 1
ATOM 2848 C C . THR B 1 136 ? -24.133 63.501 55.955 1.000 67.060 337 THR B C 1
ATOM 2849 O O . THR B 1 136 ? -25.059 63.268 55.147 1.000 60.619 337 THR B O 1
ATOM 2853 N N . ARG B 1 137 ? -23.822 62.747 57.012 1.000 63.947 338 ARG B N 1
ATOM 2854 C CA . ARG B 1 137 ? -24.410 61.407 57.247 1.000 64.597 338 ARG B CA 1
ATOM 2855 C C . ARG B 1 137 ? -25.933 61.422 57.099 1.000 70.536 338 ARG B C 1
ATOM 2856 O O . ARG B 1 137 ? -26.435 60.575 56.332 1.000 71.758 338 ARG B O 1
ATOM 2864 N N . GLY B 1 138 ? -26.637 62.320 57.844 1.000 73.668 339 GLY B N 1
ATOM 2865 C CA . GLY B 1 138 ? -28.110 62.382 57.771 1.000 73.440 339 GLY B CA 1
ATOM 2866 C C . GLY B 1 138 ? -28.607 62.804 56.405 1.000 73.071 339 GLY B C 1
ATOM 2867 O O . GLY B 1 138 ? -29.599 62.221 55.943 1.000 74.153 339 GLY B O 1
ATOM 2868 N N . GLN B 1 139 ? -27.936 63.759 55.756 1.000 74.434 340 GLN B N 1
ATOM 2869 C CA . GLN B 1 139 ? -28.332 64.213 54.388 1.000 77.512 340 GLN B CA 1
ATOM 2870 C C . GLN B 1 139 ? -28.329 63.007 53.431 1.000 74.400 340 GLN B C 1
ATOM 2871 O O . GLN B 1 139 ? -29.295 62.856 52.661 1.000 71.939 340 GLN B O 1
ATOM 2877 N N . LEU B 1 140 ? -27.333 62.126 53.561 1.000 71.952 341 LEU B N 1
ATOM 2878 C CA . LEU B 1 140 ? -27.172 60.962 52.668 1.000 71.554 341 LEU B CA 1
ATOM 2879 C C . LEU B 1 140 ? -28.089 59.826 53.118 1.000 70.654 341 LEU B C 1
ATOM 2880 O O . LEU B 1 140 ? -28.590 59.072 52.247 1.000 69.408 341 LEU B O 1
ATOM 2885 N N . LYS B 1 141 ? -28.332 59.718 54.421 1.000 72.876 342 LYS B N 1
ATOM 2886 C CA . LYS B 1 141 ? -29.208 58.652 54.972 1.000 74.033 342 LYS B CA 1
ATOM 2887 C C . LYS B 1 141 ? -30.644 58.971 54.570 1.000 73.571 342 LYS B C 1
ATOM 2888 O O . LYS B 1 141 ? -31.385 58.067 54.131 1.000 69.667 342 LYS B O 1
ATOM 2894 N N . ASN B 1 142 ? -31.015 60.233 54.710 1.000 77.251 343 ASN B N 1
ATOM 2895 C CA . ASN B 1 142 ? -32.426 60.627 54.562 1.000 83.725 343 ASN B CA 1
ATOM 2896 C C . ASN B 1 142 ? -32.681 60.808 53.078 1.000 83.570 343 ASN B C 1
ATOM 2897 O O . ASN B 1 142 ? -33.826 60.580 52.674 1.000 87.815 343 ASN B O 1
ATOM 2902 N N . GLY B 1 143 ? -31.625 61.150 52.334 1.000 80.210 344 GLY B N 1
ATOM 2903 C CA . GLY B 1 143 ? -31.640 61.253 50.867 1.000 81.540 344 GLY B CA 1
ATOM 2904 C C . GLY B 1 143 ? -31.990 59.956 50.143 1.000 78.774 344 GLY B C 1
ATOM 2905 O O . GLY B 1 143 ? -32.445 60.050 48.999 1.000 78.113 344 GLY B O 1
ATOM 2906 N N . GLY B 1 144 ? -31.748 58.786 50.737 1.000 76.229 345 GLY B N 1
ATOM 2907 C CA . GLY B 1 144 ? -32.137 57.499 50.128 1.000 73.395 345 GLY B CA 1
ATOM 2908 C C . GLY B 1 144 ? -31.250 56.347 50.558 1.000 69.991 345 GLY B C 1
ATOM 2909 O O . GLY B 1 144 ? -31.753 55.211 50.609 1.000 68.439 345 GLY B O 1
ATOM 2910 N N . LEU B 1 145 ? -29.979 56.606 50.860 1.000 65.629 346 LEU B N 1
ATOM 2911 C CA . LEU B 1 145 ? -29.048 55.498 51.110 1.000 64.425 346 LEU B CA 1
ATOM 2912 C C . LEU B 1 145 ? -29.421 54.792 52.414 1.000 67.005 346 LEU B C 1
ATOM 2913 O O . LEU B 1 145 ? -29.550 53.551 52.469 1.000 67.280 346 LEU B O 1
ATOM 2918 N N . GLY B 1 146 ? -29.651 55.561 53.453 1.000 71.123 347 GLY B N 1
ATOM 2919 C CA . GLY B 1 146 ? -30.005 54.987 54.757 1.000 70.970 347 GLY B CA 1
ATOM 2920 C C . GLY B 1 146 ? -28.779 54.441 55.439 1.000 68.376 347 GLY B C 1
ATOM 2921 O O . GLY B 1 146 ? -27.700 55.023 55.232 1.000 69.422 347 GLY B O 1
ATOM 2922 N N . VAL B 1 147 ? -28.932 53.313 56.126 1.000 68.021 348 VAL B N 1
ATOM 2923 C CA . VAL B 1 147 ? -27.843 52.648 56.898 1.000 67.370 348 VAL B CA 1
ATOM 2924 C C . VAL B 1 147 ? -26.563 52.569 56.051 1.000 63.110 348 VAL B C 1
ATOM 2925 O O . VAL B 1 147 ? -25.485 52.628 56.649 1.000 60.015 348 VAL B O 1
ATOM 2929 N N . VAL B 1 148 ? -26.659 52.480 54.715 1.000 61.593 349 VAL B N 1
ATOM 2930 C CA . VAL B 1 148 ? -25.456 52.458 53.834 1.000 59.093 349 VAL B CA 1
ATOM 2931 C C . VAL B 1 148 ? -24.635 53.720 54.098 1.000 57.450 349 VAL B C 1
ATOM 2932 O O . VAL B 1 148 ? -23.403 53.629 54.149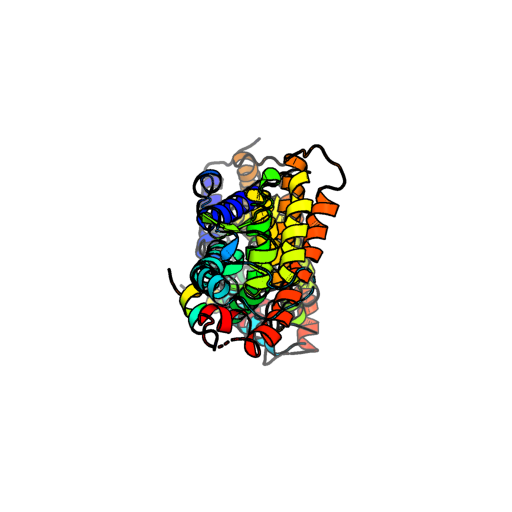 1.000 54.907 349 VAL B O 1
ATOM 2936 N N . SER B 1 149 ? -25.289 54.858 54.326 1.000 59.719 350 SER B N 1
ATOM 2937 C CA . SER B 1 149 ? -24.561 56.114 54.654 1.000 60.039 350 SER B CA 1
ATOM 2938 C C . SER B 1 149 ? -23.673 55.943 55.905 1.000 58.411 350 SER B C 1
ATOM 2939 O O . SER B 1 149 ? -22.630 56.593 56.029 1.000 56.833 350 SER B O 1
ATOM 2942 N N . ASP B 1 150 ? -24.059 55.099 56.839 1.000 59.846 351 ASP B N 1
ATOM 2943 C CA . ASP B 1 150 ? -23.286 55.026 58.098 1.000 62.977 351 ASP B CA 1
ATOM 2944 C C . ASP B 1 150 ? -22.021 54.231 57.792 1.000 58.483 351 ASP B C 1
ATOM 2945 O O . ASP B 1 150 ? -20.966 54.529 58.392 1.000 55.624 351 ASP B O 1
ATOM 2950 N N . ALA B 1 151 ? -22.137 53.307 56.831 1.000 55.921 352 ALA B N 1
ATOM 2951 C CA . ALA B 1 151 ? -21.039 52.406 56.419 1.000 52.447 352 ALA B CA 1
ATOM 2952 C C . ALA B 1 151 ? -19.984 53.207 55.655 1.000 48.937 352 ALA B C 1
ATOM 2953 O O . ALA B 1 151 ? -18.765 53.068 55.978 1.000 47.221 352 ALA B O 1
ATOM 2955 N N . ILE B 1 152 ? -20.445 54.036 54.716 1.000 47.533 353 ILE B N 1
ATOM 2956 C CA . ILE B 1 152 ? -19.529 54.827 53.858 1.000 48.261 353 ILE B CA 1
ATOM 2957 C C . ILE B 1 152 ? -18.858 55.848 54.775 1.000 50.228 353 ILE B C 1
ATOM 2958 O O . ILE B 1 152 ? -17.613 55.956 54.788 1.000 49.457 353 ILE B O 1
ATOM 2963 N N . PHE B 1 153 ? -19.655 56.517 55.596 1.000 53.792 354 PHE B N 1
ATOM 2964 C CA . PHE B 1 153 ? -19.124 57.596 56.457 1.000 55.827 354 PHE B CA 1
ATOM 2965 C C . PHE B 1 153 ? -18.102 56.997 57.402 1.000 53.394 354 PHE B C 1
ATOM 2966 O O . PHE B 1 153 ? -17.020 57.581 57.551 1.000 52.935 354 PHE B O 1
ATOM 2974 N N . ASP B 1 154 ? -18.408 55.820 57.933 1.000 53.620 355 ASP B N 1
ATOM 2975 C CA . ASP B 1 154 ? -17.462 55.098 58.825 1.000 55.388 355 ASP B CA 1
ATOM 2976 C C . ASP B 1 154 ? -16.206 54.671 58.044 1.000 55.013 355 ASP B C 1
ATOM 2977 O O . ASP B 1 154 ? -15.105 54.818 58.596 1.000 55.337 355 ASP B O 1
ATOM 2982 N N . LEU B 1 155 ? -16.333 54.213 56.786 1.000 54.792 356 LEU B N 1
ATOM 2983 C CA . LEU B 1 155 ? -15.140 53.880 55.972 1.000 50.863 356 LEU B CA 1
ATOM 2984 C C . LEU B 1 155 ? -14.313 55.163 55.801 1.000 52.838 356 LEU B C 1
ATOM 2985 O O . LEU B 1 155 ? -13.050 55.111 55.980 1.000 52.160 356 LEU B O 1
ATOM 2990 N N . GLY B 1 156 ? -14.995 56.284 55.534 1.000 53.050 357 GLY B N 1
ATOM 2991 C CA . GLY B 1 156 ? -14.350 57.602 55.416 1.000 56.621 357 GLY B CA 1
ATOM 2992 C C . GLY B 1 156 ? -13.458 57.895 56.612 1.000 60.988 357 GLY B C 1
ATOM 2993 O O . GLY B 1 156 ? -12.302 58.329 56.412 1.000 64.814 357 GLY B O 1
ATOM 2994 N N . MET B 1 157 ? -13.954 57.630 57.818 1.000 63.175 358 MET B N 1
ATOM 2995 C CA . MET B 1 157 ? -13.235 57.946 59.080 1.000 66.503 358 MET B CA 1
ATOM 2996 C C . MET B 1 157 ? -12.014 57.035 59.236 1.000 62.786 358 MET B C 1
ATOM 2997 O O . MET B 1 157 ? -10.883 57.552 59.413 1.000 62.741 358 MET B O 1
ATOM 3002 N N . SER B 1 158 ? -12.254 55.730 59.146 1.000 58.980 359 SER B N 1
ATOM 3003 C CA . SER B 1 158 ? -11.213 54.687 59.022 1.000 58.840 359 SER B CA 1
ATOM 3004 C C . SER B 1 158 ? -10.111 55.069 58.001 1.000 60.821 359 SER B C 1
ATOM 3005 O O . SER B 1 158 ? -8.898 55.022 58.415 1.000 61.396 359 SER B O 1
ATOM 3008 N N . LEU B 1 159 ? -10.467 55.477 56.750 1.000 57.472 360 LEU B N 1
ATOM 3009 C CA . LEU B 1 159 ? -9.460 55.635 55.664 1.000 56.902 360 LEU B CA 1
ATOM 3010 C C . LEU B 1 159 ? -8.523 56.822 55.952 1.000 61.646 360 LEU B C 1
ATOM 3011 O O . LEU B 1 159 ? -7.387 56.818 55.437 1.000 63.661 360 LEU B O 1
ATOM 3016 N N . SER B 1 160 ? -8.918 57.792 56.770 1.000 66.609 361 SER B N 1
ATOM 3017 C CA . SER B 1 160 ? -8.065 58.995 57.031 1.000 72.436 361 SER B CA 1
ATOM 3018 C C . SER B 1 160 ? -6.628 58.598 57.393 1.000 73.168 361 SER B C 1
ATOM 3019 O O . SER B 1 160 ? -5.691 59.076 56.716 1.000 74.947 361 SER B O 1
ATOM 3022 N N . SER B 1 161 ? -6.483 57.768 58.429 1.000 71.750 362 SER B N 1
ATOM 3023 C CA . SER B 1 161 ? -5.171 57.343 58.965 1.000 72.113 362 SER B CA 1
ATOM 3024 C C . SER B 1 161 ? -4.276 56.756 57.864 1.000 74.678 362 SER B C 1
ATOM 3025 O O . SER B 1 161 ? -3.064 56.720 58.123 1.000 80.931 362 SER B O 1
ATOM 3028 N N . PHE B 1 162 ? -4.803 56.317 56.700 1.000 71.652 363 PHE B N 1
ATOM 3029 C CA . PHE B 1 162 ? -4.000 55.592 55.669 1.000 69.162 363 PHE B CA 1
ATOM 3030 C C . PHE B 1 162 ? -3.340 56.565 54.675 1.000 72.100 363 PHE B C 1
ATOM 3031 O O . PHE B 1 162 ? -2.439 56.149 53.938 1.000 73.485 363 PHE B O 1
ATOM 3039 N N . ASN B 1 163 ? -3.805 57.812 54.608 1.000 76.273 364 ASN B N 1
ATOM 3040 C CA . ASN B 1 163 ? -3.185 58.877 53.773 1.000 80.327 364 ASN B CA 1
ATOM 3041 C C . ASN B 1 163 ? -3.075 58.437 52.309 1.000 76.209 364 ASN B C 1
ATOM 3042 O O . ASN B 1 163 ? -1.987 58.556 51.710 1.000 75.517 364 ASN B O 1
ATOM 3047 N N . LEU B 1 164 ? -4.177 57.967 51.734 1.000 70.776 365 LEU B N 1
ATOM 3048 C CA . LEU B 1 164 ? -4.087 57.281 50.434 1.000 66.839 365 LEU B CA 1
ATOM 3049 C C . LEU B 1 164 ? -3.815 58.307 49.337 1.000 68.417 365 LEU B C 1
ATOM 3050 O O . LEU B 1 164 ? -4.465 59.365 49.282 1.000 70.169 365 LEU B O 1
ATOM 3055 N N . ASP B 1 165 ? -2.856 57.974 48.489 1.000 69.211 366 ASP B N 1
ATOM 3056 C CA . ASP B 1 165 ? -2.508 58.738 47.277 1.000 68.893 366 ASP B CA 1
ATOM 3057 C C . ASP B 1 165 ? -3.399 58.242 46.134 1.000 64.647 366 ASP B C 1
ATOM 3058 O O . ASP B 1 165 ? -4.067 57.230 46.320 1.000 60.984 366 ASP B O 1
ATOM 3063 N N . ASP B 1 166 ? -3.351 58.900 44.973 1.000 64.624 367 ASP B N 1
ATOM 3064 C CA . ASP B 1 166 ? -4.179 58.558 43.791 1.000 61.475 367 ASP B CA 1
ATOM 3065 C C . ASP B 1 166 ? -3.897 57.119 43.341 1.000 59.803 367 ASP B C 1
ATOM 3066 O O . ASP B 1 166 ? -4.841 56.421 42.953 1.000 59.893 367 ASP B O 1
ATOM 3071 N N . THR B 1 167 ? -2.654 56.668 43.431 1.000 59.789 368 THR B N 1
ATOM 3072 C CA . THR B 1 167 ? -2.265 55.321 42.972 1.000 58.261 368 THR B CA 1
ATOM 3073 C C . THR B 1 167 ? -2.884 54.242 43.853 1.000 54.313 368 THR B C 1
ATOM 3074 O O . THR B 1 167 ? -3.319 53.238 43.308 1.000 53.935 368 THR B O 1
ATOM 3078 N N . GLU B 1 168 ? -2.839 54.389 45.169 1.000 53.971 369 GLU B N 1
ATOM 3079 C CA . GLU B 1 168 ? -3.435 53.390 46.104 1.000 51.705 369 GLU B CA 1
ATOM 3080 C C . GLU B 1 168 ? -4.960 53.314 45.897 1.000 48.854 369 GLU B C 1
ATOM 3081 O O . GLU B 1 168 ? -5.508 52.202 45.767 1.000 45.965 369 GLU B O 1
ATOM 3087 N N . VAL B 1 169 ? -5.621 54.463 45.787 1.000 47.914 370 VAL B N 1
ATOM 3088 C CA . VAL B 1 169 ? -7.078 54.503 45.533 1.000 46.443 370 VAL B CA 1
ATOM 3089 C C . VAL B 1 169 ? -7.359 53.824 44.184 1.000 45.815 370 VAL B C 1
ATOM 3090 O O . VAL B 1 169 ? -8.424 53.115 44.055 1.000 45.653 370 VAL B O 1
ATOM 3094 N N . ALA B 1 170 ? -6.458 54.021 43.210 1.000 44.011 371 ALA B N 1
ATOM 3095 C CA . ALA B 1 170 ? -6.621 53.491 41.840 1.000 42.653 371 ALA B CA 1
ATOM 3096 C C . ALA B 1 170 ? -6.459 51.968 41.813 1.000 40.577 371 ALA B C 1
ATOM 3097 O O . ALA B 1 170 ? -7.256 51.263 41.195 1.000 39.397 371 ALA B O 1
ATOM 3099 N N . LEU B 1 171 ? -5.481 51.447 42.517 1.000 40.912 372 LEU B N 1
ATOM 3100 C CA . LEU B 1 171 ? -5.244 49.994 42.525 1.000 40.421 372 LEU B CA 1
ATOM 3101 C C . LEU B 1 171 ? -6.353 49.260 43.300 1.000 38.334 372 LEU B C 1
ATOM 3102 O O . LEU B 1 171 ? -6.763 48.152 42.870 1.000 37.455 372 LEU B O 1
ATOM 3107 N N . LEU B 1 172 ? -6.870 49.863 44.373 1.000 37.073 373 LEU B N 1
ATOM 3108 C CA . LEU B 1 172 ? -8.055 49.326 45.097 1.000 35.174 373 LEU B CA 1
ATOM 3109 C C . LEU B 1 172 ? -9.255 49.216 44.168 1.000 34.059 373 LEU B C 1
ATOM 3110 O O . LEU B 1 172 ? -9.961 48.195 44.240 1.000 33.288 373 LEU B O 1
ATOM 3115 N N . GLN B 1 173 ? -9.519 50.279 43.406 1.000 32.394 374 GLN B N 1
ATOM 3116 C CA . GLN B 1 173 ? -10.562 50.242 42.373 1.000 32.662 374 GLN B CA 1
ATOM 3117 C C . GLN B 1 173 ? -10.323 49.063 41.419 1.000 31.853 374 GLN B C 1
ATOM 3118 O O . GLN B 1 173 ? -11.299 48.281 41.170 1.000 30.809 374 GLN B O 1
ATOM 3124 N N . ALA B 1 174 ? -9.101 48.902 40.897 1.000 31.517 375 ALA B N 1
ATOM 3125 C CA . ALA B 1 174 ? -8.853 47.837 39.895 1.000 31.777 375 ALA B CA 1
ATOM 3126 C C . ALA B 1 174 ? -9.104 46.472 40.543 1.000 31.238 375 ALA B C 1
ATOM 3127 O O . ALA B 1 174 ? -9.665 45.572 39.859 1.000 31.357 375 ALA B O 1
ATOM 3129 N N . VAL B 1 175 ? -8.765 46.348 41.831 1.000 29.902 376 VAL B N 1
ATOM 3130 C CA . VAL B 1 175 ? -8.945 45.088 42.560 1.000 30.205 376 VAL B CA 1
ATOM 3131 C C . VAL B 1 175 ? -10.426 44.823 42.769 1.000 29.705 376 VAL B C 1
ATOM 3132 O O . VAL B 1 175 ? -10.828 43.660 42.707 1.000 30.264 376 VAL B O 1
ATOM 3136 N N . LEU B 1 176 ? -11.208 45.856 43.057 1.000 29.057 377 LEU B N 1
ATOM 3137 C CA . LEU B 1 176 ? -12.682 45.683 43.195 1.000 28.691 377 LEU B CA 1
ATOM 3138 C C . LEU B 1 176 ? -13.307 45.270 41.864 1.000 28.039 377 LEU B C 1
ATOM 3139 O O . LEU B 1 176 ? -14.027 44.265 41.845 1.000 27.796 377 LEU B O 1
ATOM 3144 N N . LEU B 1 177 ? -12.961 46.007 40.815 1.000 28.281 378 LEU B N 1
ATOM 3145 C CA . LEU B 1 177 ? -13.379 45.729 39.422 1.000 29.558 378 LEU B CA 1
ATOM 3146 C C . LEU B 1 177 ? -13.090 44.279 39.018 1.000 30.239 378 LEU B C 1
ATOM 3147 O O . LEU B 1 177 ? -14.044 43.635 38.584 1.000 31.387 378 LEU B O 1
ATOM 3152 N N . MET B 1 178 ? -11.871 43.759 39.218 1.000 30.018 379 MET B N 1
ATOM 3153 C CA . MET B 1 178 ? -11.481 42.400 38.758 1.000 31.422 379 MET B CA 1
ATOM 3154 C C . MET B 1 178 ? -11.898 41.308 39.765 1.000 32.477 379 MET B C 1
ATOM 3155 O O . MET B 1 178 ? -11.050 40.483 40.249 1.000 32.190 379 MET B O 1
ATOM 3160 N N . SER B 1 179 ? -13.194 41.191 40.026 1.000 33.373 380 SER B N 1
ATOM 3161 C CA . SER B 1 179 ? -13.678 40.305 41.112 1.000 33.689 380 SER B CA 1
ATOM 3162 C C . SER B 1 179 ? -14.340 39.103 40.471 1.000 35.505 380 SER B C 1
ATOM 3163 O O . SER B 1 179 ? -15.393 39.278 39.899 1.000 34.608 380 SER B O 1
ATOM 3166 N N . SER B 1 180 ? -13.665 37.959 40.503 1.000 37.580 381 SER B N 1
ATOM 3167 C CA . SER B 1 180 ? -14.054 36.816 39.670 1.000 41.475 381 SER B CA 1
ATOM 3168 C C . SER B 1 180 ? -15.283 36.094 40.211 1.000 43.895 381 SER B C 1
ATOM 3169 O O . SER B 1 180 ? -15.666 35.071 39.603 1.000 45.552 381 SER B O 1
ATOM 3172 N N . ASP B 1 181 ? -15.855 36.604 41.302 1.000 45.429 382 ASP B N 1
ATOM 3173 C CA . ASP B 1 181 ? -16.948 35.940 42.059 1.000 48.553 382 ASP B CA 1
ATOM 3174 C C . ASP B 1 181 ? -18.264 36.640 41.733 1.000 48.382 382 ASP B C 1
ATOM 3175 O O . ASP B 1 181 ? -19.267 36.057 42.041 1.000 52.202 382 ASP B O 1
ATOM 3180 N N . ARG B 1 182 ? -18.251 37.816 41.097 1.000 46.512 383 ARG B N 1
ATOM 3181 C CA . ARG B 1 182 ? -19.452 38.376 40.407 1.000 46.848 383 ARG B CA 1
ATOM 3182 C C . ARG B 1 182 ? -20.184 37.231 39.700 1.000 50.607 383 ARG B C 1
ATOM 3183 O O . ARG B 1 182 ? -19.619 36.367 39.045 1.000 51.807 383 ARG B O 1
ATOM 3191 N N . PRO B 1 183 ? -21.492 37.091 39.934 1.000 54.806 384 PRO B N 1
ATOM 3192 C CA . PRO B 1 183 ? -22.225 35.965 39.375 1.000 57.650 384 PRO B CA 1
ATOM 3193 C C . PRO B 1 183 ? -22.509 36.212 37.891 1.000 57.940 384 PRO B C 1
ATOM 3194 O O . PRO B 1 183 ? -22.752 37.369 37.492 1.000 55.862 384 PRO B O 1
ATOM 3198 N N . GLY B 1 184 ? -22.450 35.124 37.122 1.000 59.659 385 GLY B N 1
ATOM 3199 C CA . GLY B 1 184 ? -22.744 35.119 35.676 1.000 60.214 385 GLY B CA 1
ATOM 3200 C C . GLY B 1 184 ? -21.519 35.344 34.797 1.000 57.655 385 GLY B C 1
ATOM 3201 O O . GLY B 1 184 ? -21.700 35.337 33.581 1.000 59.128 385 GLY B O 1
ATOM 3202 N N . LEU B 1 185 ? -20.329 35.565 35.373 1.000 54.019 386 LEU B N 1
ATOM 3203 C CA . LEU B 1 185 ? -19.090 35.807 34.611 1.000 51.761 386 LEU B CA 1
ATOM 3204 C C . LEU B 1 185 ? -18.714 34.543 33.849 1.000 53.661 386 LEU B C 1
ATOM 3205 O O . LEU B 1 185 ? -18.980 33.448 34.362 1.000 55.463 386 LEU B O 1
ATOM 3210 N N . ALA B 1 186 ? -18.072 34.693 32.690 1.000 53.629 387 ALA B N 1
ATOM 3211 C CA . ALA B 1 186 ? -17.531 33.558 31.889 1.000 55.423 387 ALA B CA 1
ATOM 3212 C C . ALA B 1 186 ? -16.030 33.321 32.138 1.000 52.637 387 ALA B C 1
ATOM 3213 O O . ALA B 1 186 ? -15.661 32.185 32.261 1.000 53.685 387 ALA B O 1
ATOM 3215 N N . CYS B 1 187 ? -15.245 34.392 32.213 1.000 50.083 388 CYS B N 1
ATOM 3216 C CA . CYS B 1 187 ? -13.774 34.450 32.225 1.000 48.821 388 CYS B CA 1
ATOM 3217 C C . CYS B 1 187 ? -13.236 34.512 33.660 1.000 47.207 388 CYS B C 1
ATOM 3218 O O . CYS B 1 187 ? -12.472 35.428 34.012 1.000 44.422 388 CYS B O 1
ATOM 3221 N N . VAL B 1 188 ? -13.565 33.503 34.458 1.000 49.820 389 VAL B N 1
ATOM 3222 C CA . VAL B 1 188 ? -13.380 33.528 35.949 1.000 50.494 389 VAL B CA 1
ATOM 3223 C C . VAL B 1 188 ? -11.892 33.521 36.309 1.000 48.884 389 VAL B C 1
ATOM 3224 O O . VAL B 1 188 ? -11.424 34.361 37.077 1.000 46.033 389 VAL B O 1
ATOM 3228 N N . GLU B 1 189 ? -11.171 32.612 35.709 1.000 51.261 390 GLU B N 1
ATOM 3229 C CA . GLU B 1 189 ? -9.724 32.522 35.913 1.000 51.307 390 GLU B CA 1
ATOM 3230 C C . GLU B 1 189 ? -9.040 33.816 35.477 1.000 47.844 390 GLU B C 1
ATOM 3231 O O . GLU B 1 189 ? -8.296 34.382 36.262 1.000 46.341 390 GLU B O 1
ATOM 3237 N N . ARG B 1 190 ? -9.249 34.248 34.229 1.000 46.902 391 ARG B N 1
ATOM 3238 C CA . ARG B 1 190 ? -8.535 35.423 33.691 1.000 44.140 391 ARG B CA 1
ATOM 3239 C C . ARG B 1 190 ? -8.816 36.602 34.628 1.000 41.802 391 ARG B C 1
ATOM 3240 O O . ARG B 1 190 ? -7.904 37.422 34.877 1.000 39.686 391 ARG B O 1
ATOM 3248 N N . ILE B 1 191 ? -10.069 36.729 35.074 1.000 41.486 392 ILE B N 1
ATOM 3249 C CA . ILE B 1 191 ? -10.460 37.915 35.852 1.000 39.648 392 ILE B CA 1
ATOM 3250 C C . ILE B 1 191 ? -9.675 37.813 37.149 1.000 38.853 392 ILE B C 1
ATOM 3251 O O . ILE B 1 191 ? -9.027 38.776 37.492 1.000 37.559 392 ILE B O 1
ATOM 3256 N N . GLU B 1 192 ? -9.582 36.638 37.752 1.000 41.377 393 GLU B N 1
ATOM 3257 C CA . GLU B 1 192 ? -8.724 36.480 38.968 1.000 43.008 393 GLU B CA 1
ATOM 3258 C C . GLU B 1 192 ? -7.254 36.743 38.633 1.000 42.623 393 GLU B C 1
ATOM 3259 O O . GLU B 1 192 ? -6.595 37.415 39.399 1.000 42.231 393 GLU B O 1
ATOM 3265 N N . LYS B 1 193 ? -6.778 36.223 37.521 1.000 44.151 394 LYS B N 1
ATOM 3266 C CA . LYS B 1 193 ? -5.405 36.453 37.052 1.000 45.324 394 LYS B CA 1
ATOM 3267 C C . LYS B 1 193 ? -5.130 37.953 36.963 1.000 43.408 394 LYS B C 1
ATOM 3268 O O . LYS B 1 193 ? -4.086 38.389 37.445 1.000 42.102 394 LYS B O 1
ATOM 3274 N N . TYR B 1 194 ? -6.036 38.724 36.369 1.000 43.388 395 TYR B N 1
ATOM 3275 C CA . TYR B 1 194 ? -5.827 40.173 36.191 1.000 42.495 395 TYR B CA 1
ATOM 3276 C C . TYR B 1 194 ? -5.795 40.845 37.559 1.000 40.859 395 TYR B C 1
ATOM 3277 O O . TYR B 1 194 ? -5.049 41.818 37.746 1.000 41.034 395 TYR B O 1
ATOM 3286 N N . GLN B 1 195 ? -6.565 40.317 38.499 1.000 40.257 396 GLN B N 1
ATOM 3287 C CA . GLN B 1 195 ? -6.624 40.874 39.875 1.000 39.838 396 GLN B CA 1
ATOM 3288 C C . GLN B 1 195 ? -5.316 40.559 40.596 1.000 42.221 396 GLN B C 1
ATOM 3289 O O . GLN B 1 195 ? -4.765 41.479 41.246 1.000 43.157 396 GLN B O 1
ATOM 3295 N N . ASP B 1 196 ? -4.838 39.315 40.478 1.000 45.444 397 ASP B N 1
ATOM 3296 C CA . ASP B 1 196 ? -3.526 38.877 41.036 1.000 47.683 397 ASP B CA 1
ATOM 3297 C C . ASP B 1 196 ? -2.422 39.825 40.565 1.000 46.650 397 ASP B C 1
ATOM 3298 O O . ASP B 1 196 ? -1.584 40.174 41.379 1.000 48.465 397 ASP B O 1
ATOM 3303 N N . SER B 1 197 ? -2.473 40.245 39.311 1.000 45.463 398 SER B N 1
ATOM 3304 C CA . SER B 1 197 ? -1.484 41.167 38.731 1.000 47.585 398 SER B CA 1
ATOM 3305 C C . SER B 1 197 ? -1.576 42.517 39.440 1.000 48.223 398 SER B C 1
ATOM 3306 O O . SER B 1 197 ? -0.524 43.141 39.715 1.000 52.218 398 SER B O 1
ATOM 3309 N N . PHE B 1 198 ? -2.777 43.013 39.713 1.000 46.211 399 PHE B N 1
ATOM 3310 C CA . PHE B 1 198 ? -2.851 44.331 40.374 1.000 44.937 399 PHE B CA 1
ATOM 3311 C C . PHE B 1 198 ? -2.397 44.173 41.821 1.000 45.538 399 PHE B C 1
ATOM 3312 O O . PHE B 1 198 ? -1.775 45.087 42.337 1.000 47.340 399 PHE B O 1
ATOM 3320 N N . LEU B 1 199 ? -2.688 43.044 42.453 1.000 47.320 400 LEU B N 1
ATOM 3321 C CA . LEU B 1 199 ? -2.415 42.889 43.905 1.000 51.077 400 LEU B CA 1
ATOM 3322 C C . LEU B 1 199 ? -0.912 42.876 44.264 1.000 55.786 400 LEU B C 1
ATOM 3323 O O . LEU B 1 199 ? -0.551 43.541 45.239 1.000 57.662 400 LEU B O 1
ATOM 3328 N N . LEU B 1 200 ? -0.033 42.183 43.551 1.000 61.056 401 LEU B N 1
ATOM 3329 C CA . LEU B 1 200 ? 1.427 42.307 43.865 1.000 68.362 401 LEU B CA 1
ATOM 3330 C C . LEU B 1 200 ? 1.986 43.660 43.382 1.000 66.176 401 LEU B C 1
ATOM 3331 O O . LEU B 1 200 ? 2.921 44.178 44.009 1.000 68.598 401 LEU B O 1
ATOM 3336 N N . ALA B 1 201 ? 1.452 44.223 42.309 1.000 61.850 402 ALA B N 1
ATOM 3337 C CA . ALA B 1 201 ? 1.818 45.576 41.870 1.000 61.532 402 ALA B CA 1
ATOM 3338 C C . ALA B 1 201 ? 1.519 46.549 43.009 1.000 58.812 402 ALA B C 1
ATOM 3339 O O . ALA B 1 201 ? 2.318 47.491 43.248 1.000 60.838 402 ALA B O 1
ATOM 3341 N N . PHE B 1 202 ? 0.401 46.310 43.682 1.000 54.717 403 PHE B N 1
ATOM 3342 C CA . PHE B 1 202 ? -0.118 47.183 44.752 1.000 54.994 403 PHE B CA 1
ATOM 3343 C C . PHE B 1 202 ? 0.777 46.999 45.982 1.000 57.331 403 PHE B C 1
ATOM 3344 O O . PHE B 1 202 ? 1.259 47.985 46.538 1.000 57.915 403 PHE B O 1
ATOM 3352 N N . GLU B 1 203 ? 1.040 45.753 46.363 1.000 60.799 404 GLU B N 1
ATOM 3353 C CA . GLU B 1 203 ? 1.930 45.429 47.505 1.000 66.191 404 GLU B CA 1
ATOM 3354 C C . GLU B 1 203 ? 3.311 46.058 47.256 1.000 65.790 404 GLU B C 1
ATOM 3355 O O . GLU B 1 203 ? 3.865 46.669 48.200 1.000 66.615 404 GLU B O 1
ATOM 3361 N N . HIS B 1 204 ? 3.828 45.941 46.035 1.000 63.176 405 HIS B N 1
ATOM 3362 C CA . HIS B 1 204 ? 5.154 46.492 45.683 1.000 66.095 405 HIS B CA 1
ATOM 3363 C C . HIS B 1 204 ? 5.106 48.022 45.781 1.000 66.222 405 HIS B C 1
ATOM 3364 O O . HIS B 1 204 ? 6.081 48.616 46.232 1.000 69.345 405 HIS B O 1
ATOM 3371 N N . TYR B 1 205 ? 3.996 48.648 45.430 1.000 66.212 406 TYR B N 1
ATOM 3372 C CA . TYR B 1 205 ? 3.875 50.114 45.560 1.000 67.728 406 TYR B CA 1
ATOM 3373 C C . TYR B 1 205 ? 3.687 50.497 47.037 1.000 68.756 406 TYR B C 1
ATOM 3374 O O . TYR B 1 205 ? 3.978 51.640 47.394 1.000 71.985 406 TYR B O 1
ATOM 3383 N N . ILE B 1 206 ? 3.204 49.592 47.882 1.000 69.538 407 ILE B N 1
ATOM 3384 C CA . ILE B 1 206 ? 3.054 49.890 49.335 1.000 72.232 407 ILE B CA 1
ATOM 3385 C C . ILE B 1 206 ? 4.447 49.901 49.966 1.000 75.940 407 ILE B C 1
ATOM 3386 O O . ILE B 1 206 ? 4.736 50.834 50.728 1.000 79.873 407 ILE B O 1
ATOM 3391 N N . ASN B 1 207 ? 5.257 48.891 49.654 1.000 78.456 408 ASN B N 1
ATOM 3392 C CA . ASN B 1 207 ? 6.642 48.731 50.165 1.000 82.653 408 ASN B CA 1
ATOM 3393 C C . ASN B 1 207 ? 7.438 50.004 49.855 1.000 87.827 408 ASN B C 1
ATOM 3394 O O . ASN B 1 207 ? 8.075 50.559 50.785 1.000 93.029 408 ASN B O 1
ATOM 3399 N N . TYR B 1 208 ? 7.362 50.458 48.600 1.000 89.099 409 TYR B N 1
ATOM 3400 C CA . TYR B 1 208 ? 8.063 51.654 48.066 1.000 94.059 409 TYR B CA 1
ATOM 3401 C C . TYR B 1 208 ? 7.481 52.928 48.677 1.000 94.199 409 TYR B C 1
ATOM 3402 O O . TYR B 1 208 ? 8.186 53.949 48.742 1.000 97.706 409 TYR B O 1
ATOM 3411 N N . ARG B 1 209 ? 6.220 52.882 49.103 1.000 92.227 410 ARG B N 1
ATOM 3412 C CA . ARG B 1 209 ? 5.555 54.088 49.642 1.000 91.776 410 ARG B CA 1
ATOM 3413 C C . ARG B 1 209 ? 5.967 54.247 51.110 1.000 94.236 410 ARG B C 1
ATOM 3414 O O . ARG B 1 209 ? 5.516 55.220 51.750 1.000 94.465 410 ARG B O 1
ATOM 3422 N N . LYS B 1 210 ? 6.785 53.318 51.621 1.000 96.321 411 LYS B N 1
ATOM 3423 C CA . LYS B 1 210 ? 7.406 53.394 52.964 1.000 102.389 411 LYS B CA 1
ATOM 3424 C C . LYS B 1 210 ? 6.457 54.080 53.945 1.000 101.603 411 LYS B C 1
ATOM 3425 O O . LYS B 1 210 ? 6.937 54.932 54.695 1.000 103.712 411 LYS B O 1
ATOM 3431 N N . HIS B 1 211 ? 5.162 53.754 53.914 1.000 102.009 412 HIS B N 1
ATOM 3432 C CA . HIS B 1 211 ? 4.153 54.281 54.873 1.000 102.739 412 HIS B CA 1
ATOM 3433 C C . HIS B 1 211 ? 4.695 54.069 56.293 1.000 114.241 412 HIS B C 1
ATOM 3434 O O . HIS B 1 211 ? 5.276 52.972 56.527 1.000 116.148 412 HIS B O 1
ATOM 3441 N N . HIS B 1 212 ? 4.552 55.074 57.185 1.000 120.915 413 HIS B N 1
ATOM 3442 C CA . HIS B 1 212 ? 4.985 55.034 58.619 1.000 119.123 413 HIS B CA 1
ATOM 3443 C C . HIS B 1 212 ? 3.866 54.426 59.474 1.000 115.977 413 HIS B C 1
ATOM 3444 O O . HIS B 1 212 ? 3.318 55.148 60.319 1.000 120.998 413 HIS B O 1
ATOM 3446 N N . VAL B 1 213 ? 3.510 53.164 59.195 1.000 113.404 414 VAL B N 1
ATOM 3447 C CA . VAL B 1 213 ? 2.508 52.325 59.929 1.000 110.592 414 VAL B CA 1
ATOM 3448 C C . VAL B 1 213 ? 2.850 50.885 59.477 1.000 107.077 414 VAL B C 1
ATOM 3449 O O . VAL B 1 213 ? 3.130 50.660 58.286 1.000 104.872 414 VAL B O 1
ATOM 3453 N N . THR B 1 214 ? 2.704 49.929 60.391 1.000 106.976 415 THR B N 1
ATOM 3454 C CA . THR B 1 214 ? 2.913 48.503 60.047 1.000 105.239 415 THR B CA 1
ATOM 3455 C C . THR B 1 214 ? 1.533 47.938 59.706 1.000 103.395 415 THR B C 1
ATOM 3456 O O . THR B 1 214 ? 0.572 48.733 59.748 1.000 103.842 415 THR B O 1
ATOM 3460 N N . HIS B 1 215 ? 1.424 46.653 59.369 1.000 98.761 416 HIS B N 1
ATOM 3461 C CA . HIS B 1 215 ? 0.116 46.057 58.979 1.000 97.899 416 HIS B CA 1
ATOM 3462 C C . HIS B 1 215 ? -0.780 47.100 58.256 1.000 90.216 416 HIS B C 1
ATOM 3463 O O . HIS B 1 215 ? -1.994 47.188 58.550 1.000 90.220 416 HIS B O 1
ATOM 3470 N N . PHE B 1 216 ? -0.228 47.851 57.301 1.000 79.276 417 PHE B N 1
ATOM 3471 C CA . PHE B 1 216 ? -1.000 48.859 56.538 1.000 71.857 417 PHE B CA 1
ATOM 3472 C C . PHE B 1 216 ? -1.570 48.085 55.367 1.000 66.885 417 PHE B C 1
ATOM 3473 O O . PHE B 1 216 ? -2.751 48.245 55.085 1.000 65.078 417 PHE B O 1
ATOM 3481 N N . TRP B 1 217 ? -0.719 47.283 54.729 1.000 66.207 418 TRP B N 1
ATOM 3482 C CA . TRP B 1 217 ? -1.112 46.368 53.623 1.000 62.025 418 TRP B CA 1
ATOM 3483 C C . TRP B 1 217 ? -2.241 45.464 54.117 1.000 60.067 418 TRP B C 1
ATOM 3484 O O . TRP B 1 217 ? -3.363 45.568 53.632 1.000 56.563 418 TRP B O 1
ATOM 3495 N N . PRO B 1 218 ? -2.016 44.575 55.106 1.000 63.315 419 PRO B N 1
ATOM 3496 C CA . PRO B 1 218 ? -3.135 43.828 55.689 1.000 65.012 419 PRO B CA 1
ATOM 3497 C C . PRO B 1 218 ? -4.406 44.651 55.965 1.000 63.666 419 PRO B C 1
ATOM 3498 O O . PRO B 1 218 ? -5.510 44.281 55.538 1.000 60.846 419 PRO B O 1
ATOM 3502 N N . LYS B 1 219 ? -4.243 45.781 56.645 1.000 62.550 420 LYS B N 1
ATOM 3503 C CA . LYS B 1 219 ? -5.425 46.554 57.057 1.000 63.458 420 LYS B CA 1
ATOM 3504 C C . LYS B 1 219 ? -6.004 47.382 55.920 1.000 61.084 420 LYS B C 1
ATOM 3505 O O . LYS B 1 219 ? -7.173 47.733 56.087 1.000 64.052 420 LYS B O 1
ATOM 3511 N N . LEU B 1 220 ? -5.255 47.710 54.851 1.000 57.767 421 LEU B N 1
ATOM 3512 C CA . LEU B 1 220 ? -5.833 48.422 53.681 1.000 52.855 421 LEU B CA 1
ATOM 3513 C C . LEU B 1 220 ? -6.705 47.409 52.947 1.000 50.923 421 LEU B C 1
ATOM 3514 O O . LEU B 1 220 ? -7.830 47.736 52.592 1.000 51.041 421 LEU B O 1
ATOM 3519 N N . LEU B 1 221 ? -6.189 46.207 52.780 1.000 51.840 422 LEU B N 1
ATOM 3520 C CA . LEU B 1 221 ? -6.860 45.115 52.053 1.000 54.429 422 LEU B CA 1
ATOM 3521 C C . LEU B 1 221 ? -8.189 44.769 52.702 1.000 54.474 422 LEU B C 1
ATOM 3522 O O . LEU B 1 221 ? -9.101 44.280 52.026 1.000 54.402 422 LEU B O 1
ATOM 3527 N N . MET B 1 222 ? -8.262 44.921 54.009 1.000 56.952 423 MET B N 1
ATOM 3528 C CA . MET B 1 222 ? -9.454 44.484 54.765 1.000 56.605 423 MET B CA 1
ATOM 3529 C C . MET B 1 222 ? -10.582 45.475 54.486 1.000 51.073 423 MET B C 1
ATOM 3530 O O . MET B 1 222 ? -11.712 45.045 54.438 1.000 48.363 423 MET B O 1
ATOM 3535 N N . LYS B 1 223 ? -10.245 46.701 54.101 1.000 49.047 424 LYS B N 1
ATOM 3536 C CA . LYS B 1 223 ? -11.250 47.676 53.648 1.000 48.126 424 LYS B CA 1
ATOM 3537 C C . LYS B 1 223 ? -11.958 47.079 52.428 1.000 45.870 424 LYS B C 1
ATOM 3538 O O . LYS B 1 223 ? -13.124 47.465 52.159 1.000 45.440 424 LYS B O 1
ATOM 3544 N N . VAL B 1 224 ? -11.350 46.108 51.750 1.000 43.392 425 VAL B N 1
ATOM 3545 C CA . VAL B 1 224 ? -12.026 45.486 50.583 1.000 42.649 425 VAL B CA 1
ATOM 3546 C C . VAL B 1 224 ? -13.290 44.833 51.074 1.000 43.180 425 VAL B C 1
ATOM 3547 O O . VAL B 1 224 ? -14.326 44.937 50.403 1.000 43.511 425 VAL B O 1
ATOM 3551 N N . THR B 1 225 ? -13.168 44.165 52.199 1.000 45.483 426 THR B N 1
ATOM 3552 C CA . THR B 1 225 ? -14.345 43.578 52.876 1.000 48.099 426 THR B CA 1
ATOM 3553 C C . THR B 1 225 ? -15.376 44.695 53.099 1.000 47.321 426 THR B C 1
ATOM 3554 O O . THR B 1 225 ? -16.546 44.567 52.667 1.000 47.654 426 THR B O 1
ATOM 3558 N N . ASP B 1 226 ? -14.958 45.794 53.711 1.000 44.825 427 ASP B N 1
ATOM 3559 C CA . ASP B 1 226 ? -15.936 46.835 54.074 1.000 45.368 427 ASP B CA 1
ATOM 3560 C C . ASP B 1 226 ? -16.670 47.294 52.813 1.000 43.394 427 ASP B C 1
ATOM 3561 O O . ASP B 1 226 ? -17.884 47.307 52.804 1.000 43.554 427 ASP B O 1
ATOM 3566 N N . LEU B 1 227 ? -15.931 47.651 51.769 1.000 42.575 428 LEU B N 1
ATOM 3567 C CA . LEU B 1 227 ? -16.507 48.088 50.487 1.000 39.960 428 LEU B CA 1
ATOM 3568 C C . LEU B 1 227 ? -17.410 47.020 49.910 1.000 40.963 428 LEU B C 1
ATOM 3569 O O . LEU B 1 227 ? -18.419 47.373 49.333 1.000 42.679 428 LEU B O 1
ATOM 3574 N N . ARG B 1 228 ? -17.123 45.757 50.105 1.000 43.760 429 ARG B N 1
ATOM 3575 C CA . ARG B 1 228 ? -17.987 44.725 49.477 1.000 48.445 429 ARG B CA 1
ATOM 3576 C C . ARG B 1 228 ? -19.220 44.520 50.331 1.000 49.326 429 ARG B C 1
ATOM 3577 O O . ARG B 1 228 ? -20.194 44.051 49.828 1.000 52.715 429 ARG B O 1
ATOM 3585 N N . MET B 1 229 ? -19.160 44.868 51.599 1.000 53.159 430 MET B N 1
ATOM 3586 C CA . MET B 1 229 ? -20.361 44.841 52.460 1.000 54.255 430 MET B CA 1
ATOM 3587 C C . MET B 1 229 ? -21.211 46.075 52.126 1.000 50.735 430 MET B C 1
ATOM 3588 O O . MET B 1 229 ? -22.442 45.951 52.162 1.000 52.215 430 MET B O 1
ATOM 3592 N N . ILE B 1 230 ? -20.586 47.200 51.761 1.000 45.211 431 ILE B N 1
ATOM 3593 C CA . ILE B 1 230 ? -21.331 48.426 51.373 1.000 44.995 431 ILE B CA 1
ATOM 3594 C C . ILE B 1 230 ? -22.122 48.170 50.074 1.000 45.817 431 ILE B C 1
ATOM 3595 O O . ILE B 1 230 ? -23.250 48.702 49.912 1.000 44.779 431 ILE B O 1
ATOM 3600 N N . GLY B 1 231 ? -21.533 47.418 49.155 1.000 46.233 432 GLY B N 1
ATOM 3601 C CA . GLY B 1 231 ? -22.181 47.124 47.881 1.000 48.362 432 GLY B CA 1
ATOM 3602 C C . GLY B 1 231 ? -23.423 46.265 48.067 1.000 51.964 432 GLY B C 1
ATOM 3603 O O . GLY B 1 231 ? -24.423 46.484 47.355 1.000 53.662 432 GLY B O 1
ATOM 3604 N N . ALA B 1 232 ? -23.369 45.280 48.950 1.000 54.417 433 ALA B N 1
ATOM 3605 C CA . ALA B 1 232 ? -24.490 44.331 49.163 1.000 60.524 433 ALA B CA 1
ATOM 3606 C C . ALA B 1 232 ? -25.588 45.007 49.991 1.000 63.747 433 ALA B C 1
ATOM 3607 O O . ALA B 1 232 ? -26.773 44.559 49.956 1.000 64.506 433 ALA B O 1
ATOM 3609 N N . CYS B 1 233 ? -25.165 46.021 50.747 1.000 64.899 434 CYS B N 1
ATOM 3610 C CA . CYS B 1 233 ? -26.055 46.853 51.564 1.000 68.206 434 CYS B CA 1
ATOM 3611 C C . CYS B 1 233 ? -26.795 47.805 50.645 1.000 65.306 434 CYS B C 1
ATOM 3612 O O . CYS B 1 233 ? -27.990 48.045 50.864 1.000 66.434 434 CYS B O 1
ATOM 3615 N N . HIS B 1 234 ? -26.105 48.300 49.631 1.000 63.814 435 HIS B N 1
ATOM 3616 C CA . HIS B 1 234 ? -26.750 49.224 48.680 1.000 66.339 435 HIS B CA 1
ATOM 3617 C C . HIS B 1 234 ? -27.783 48.450 47.854 1.000 67.471 435 HIS B C 1
ATOM 3618 O O . HIS B 1 234 ? -28.769 49.065 47.412 1.000 69.157 435 HIS B O 1
ATOM 3625 N N . ALA B 1 235 ? -27.576 47.142 47.711 1.000 67.469 436 ALA B N 1
ATOM 3626 C CA . ALA B 1 235 ? -28.451 46.253 46.932 1.000 72.118 436 ALA B CA 1
ATOM 3627 C C . ALA B 1 235 ? -29.788 46.141 47.646 1.000 77.609 436 ALA B C 1
ATOM 3628 O O . ALA B 1 235 ? -30.815 46.324 46.995 1.000 80.047 436 ALA B O 1
ATOM 3630 N N . SER B 1 236 ? -29.737 45.856 48.946 1.000 84.710 437 SER B N 1
ATOM 3631 C CA . SER B 1 236 ? -30.933 45.719 49.816 1.000 88.867 437 SER B CA 1
ATOM 3632 C C . SER B 1 236 ? -31.746 47.002 49.793 1.000 90.766 437 SER B C 1
ATOM 3633 O O . SER B 1 236 ? -32.964 46.927 49.529 1.000 95.581 437 SER B O 1
ATOM 3636 N N . ARG B 1 237 ? -31.086 48.126 50.060 1.000 88.539 438 ARG B N 1
ATOM 3637 C CA . ARG B 1 237 ? -31.794 49.416 50.162 1.000 93.080 438 ARG B CA 1
ATOM 3638 C C . ARG B 1 237 ? -32.491 49.684 48.819 1.000 97.719 438 ARG B C 1
ATOM 3639 O O . ARG B 1 237 ? -33.583 50.283 48.835 1.000 107.182 438 ARG B O 1
ATOM 3647 N N . PHE B 1 238 ? -31.906 49.228 47.703 1.000 96.254 439 PHE B N 1
ATOM 3648 C CA . PHE B 1 238 ? -32.435 49.468 46.338 1.000 92.605 439 PHE B CA 1
ATOM 3649 C C . PHE B 1 238 ? -33.814 48.816 46.216 1.000 98.113 439 PHE B C 1
ATOM 3650 O O . PHE B 1 238 ? -34.760 49.455 45.716 1.000 98.597 439 PHE B O 1
ATOM 3658 N N . LEU B 1 239 ? -33.911 47.578 46.706 1.000 104.467 440 LEU B N 1
ATOM 3659 C CA . LEU B 1 239 ? -35.137 46.746 46.664 1.000 111.411 440 LEU B CA 1
ATOM 3660 C C . LEU B 1 239 ? -36.184 47.323 47.630 1.000 119.471 440 LEU B C 1
ATOM 3661 O O . LEU B 1 239 ? -37.369 46.962 47.500 1.000 124.326 440 LEU B O 1
ATOM 3666 N N . HIS B 1 240 ? -35.767 48.213 48.540 1.000 121.574 441 HIS B N 1
ATOM 3667 C CA . HIS B 1 240 ? -36.654 48.930 49.491 1.000 122.002 441 HIS B CA 1
ATOM 3668 C C . HIS B 1 240 ? -36.869 50.388 49.055 1.000 117.621 441 HIS B C 1
ATOM 3669 O O . HIS B 1 240 ? -37.933 50.916 49.402 1.000 124.883 441 HIS B O 1
ATOM 3676 N N . MET B 1 241 ? -35.919 51.022 48.346 1.000 111.311 442 MET B N 1
ATOM 3677 C CA . MET B 1 241 ? -36.085 52.402 47.806 1.000 109.617 442 MET B CA 1
ATOM 3678 C C . MET B 1 241 ? -37.199 52.370 46.759 1.000 115.790 442 MET B C 1
ATOM 3679 O O . MET B 1 241 ? -37.827 53.428 46.565 1.000 122.946 442 MET B O 1
ATOM 3684 N N . LYS B 1 242 ? -37.396 51.221 46.091 1.000 119.105 443 LYS B N 1
ATOM 3685 C CA . LYS B 1 242 ? -38.277 51.071 44.893 1.000 124.834 443 LYS B CA 1
ATOM 3686 C C . LYS B 1 242 ? -39.762 51.094 45.302 1.000 128.482 443 LYS B C 1
ATOM 3687 O O . LYS B 1 242 ? -40.628 51.453 44.452 1.000 124.782 443 LYS B O 1
ATOM 3693 N N . VAL B 1 243 ? -40.027 50.778 46.573 1.000 133.421 444 VAL B N 1
ATOM 3694 C CA . VAL B 1 243 ? -41.381 50.750 47.201 1.000 138.877 444 VAL B CA 1
ATOM 3695 C C . VAL B 1 243 ? -41.602 52.094 47.911 1.000 138.374 444 VAL B C 1
ATOM 3696 O O . VAL B 1 243 ? -42.662 52.688 47.701 1.000 137.690 444 VAL B O 1
ATOM 3700 N N . GLU B 1 244 ? -40.600 52.582 48.657 1.000 142.277 445 GLU B N 1
ATOM 3701 C CA . GLU B 1 244 ? -40.604 53.914 49.322 1.000 143.460 445 GLU B CA 1
ATOM 3702 C C . GLU B 1 244 ? -40.072 54.980 48.346 1.000 143.093 445 GLU B C 1
ATOM 3703 O O . GLU B 1 244 ? -39.277 55.820 48.825 1.000 148.195 445 GLU B O 1
ATOM 3705 N N . CYS B 1 245 ? -40.443 54.928 47.045 1.000 137.408 446 CYS B N 1
ATOM 3706 C CA . CYS B 1 245 ? -40.107 55.968 46.017 1.000 133.449 446 CYS B CA 1
ATOM 3707 C C . CYS B 1 245 ? -40.232 55.395 44.591 1.000 129.298 446 CYS B C 1
ATOM 3708 O O . CYS B 1 245 ? -41.3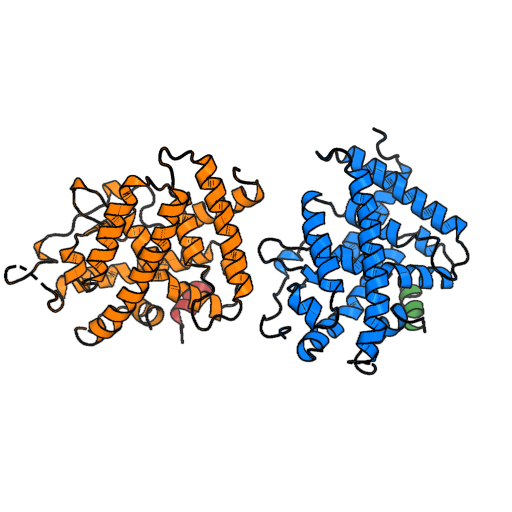74 55.172 44.126 1.000 128.938 446 CYS B O 1
ATOM 3711 N N . GLU B 1 248 ? -40.102 55.746 40.264 1.000 114.204 449 GLU B N 1
ATOM 3712 C CA . GLU B 1 248 ? -39.579 56.033 38.897 1.000 112.959 449 GLU B CA 1
ATOM 3713 C C . GLU B 1 248 ? -39.149 57.508 38.776 1.000 115.188 449 GLU B C 1
ATOM 3714 O O . GLU B 1 248 ? -39.323 58.078 37.676 1.000 113.128 449 GLU B O 1
ATOM 3716 N N . LEU B 1 249 ? -38.656 58.097 39.888 1.000 121.012 450 LEU B N 1
ATOM 3717 C CA . LEU B 1 249 ? -37.832 59.350 39.974 1.000 122.615 450 LEU B CA 1
ATOM 3718 C C . LEU B 1 249 ? -36.349 59.001 39.756 1.000 117.885 450 LEU B C 1
ATOM 3719 O O . LEU B 1 249 ? -35.553 59.952 39.545 1.000 112.827 450 LEU B O 1
ATOM 3724 N N . PHE B 1 250 ? -36.001 57.696 39.856 1.000 113.765 451 PHE B N 1
ATOM 3725 C CA . PHE B 1 250 ? -34.641 57.116 39.646 1.000 103.422 451 PHE B CA 1
ATOM 3726 C C . PHE B 1 250 ? -34.246 57.310 38.185 1.000 92.769 451 PHE B C 1
ATOM 3727 O O . PHE B 1 250 ? -35.029 56.963 37.308 1.000 89.495 451 PHE B O 1
ATOM 3735 N N . PRO B 1 251 ? -33.047 57.870 37.887 1.000 87.448 452 PRO B N 1
ATOM 3736 C CA . PRO B 1 251 ? -32.532 57.938 36.523 1.000 88.527 452 PRO B CA 1
ATOM 3737 C C . PRO B 1 251 ? -32.287 56.527 35.985 1.000 86.967 452 PRO B C 1
ATOM 3738 O O . PRO B 1 251 ? -32.094 55.580 36.744 1.000 82.936 452 PRO B O 1
ATOM 3742 N N . PRO B 1 252 ? -32.340 56.325 34.651 1.000 90.273 453 PRO B N 1
ATOM 3743 C CA . PRO B 1 252 ? -32.420 54.967 34.115 1.000 89.701 453 PRO B CA 1
ATOM 3744 C C . PRO B 1 252 ? -31.092 54.193 34.141 1.000 82.866 453 PRO B C 1
ATOM 3745 O O . PRO B 1 252 ? -31.145 52.984 34.249 1.000 81.126 453 PRO B O 1
ATOM 3749 N N . LEU B 1 253 ? -29.943 54.869 34.108 1.000 77.293 454 LEU B N 1
ATOM 3750 C CA . LEU B 1 253 ? -28.654 54.163 34.294 1.000 74.587 454 LEU B CA 1
ATOM 3751 C C . LEU B 1 253 ? -28.666 53.409 35.631 1.000 74.797 454 LEU B C 1
ATOM 3752 O O . LEU B 1 253 ? -28.554 52.177 35.618 1.000 77.509 454 LEU B O 1
ATOM 3757 N N . PHE B 1 254 ? -28.844 54.132 36.741 1.000 74.175 455 PHE B N 1
ATOM 3758 C CA . PHE B 1 254 ? -28.983 53.598 38.116 1.000 71.000 455 PHE B CA 1
ATOM 3759 C C . PHE B 1 254 ? -29.801 52.305 38.109 1.000 71.822 455 PHE B C 1
ATOM 3760 O O . PHE B 1 254 ? -29.428 51.333 38.780 1.000 72.151 455 PHE B O 1
ATOM 3768 N N . LEU B 1 255 ? -30.893 52.284 37.359 1.000 77.819 456 LEU B N 1
ATOM 3769 C CA . LEU B 1 255 ? -31.836 51.138 37.359 1.000 82.878 456 LEU B CA 1
ATOM 3770 C C . LEU B 1 255 ? -31.219 49.947 36.627 1.000 81.662 456 LEU B C 1
ATOM 3771 O O . LEU B 1 255 ? -31.330 48.818 37.127 1.000 81.813 456 LEU B O 1
ATOM 3776 N N . GLU B 1 256 ? -30.583 50.206 35.490 1.000 82.846 457 GLU B N 1
ATOM 3777 C CA . GLU B 1 256 ? -29.868 49.186 34.691 1.000 82.933 457 GLU B CA 1
ATOM 3778 C C . GLU B 1 256 ? -28.704 48.599 35.491 1.000 79.197 457 GLU B C 1
ATOM 3779 O O . GLU B 1 256 ? -28.565 47.349 35.500 1.000 79.290 457 GLU B O 1
ATOM 3785 N N . VAL B 1 257 ? -27.926 49.484 36.133 1.000 73.808 458 VAL B N 1
ATOM 3786 C CA . VAL B 1 257 ? -26.750 49.118 36.965 1.000 68.616 458 VAL B CA 1
ATOM 3787 C C . VAL B 1 257 ? -27.204 48.297 38.173 1.000 69.405 458 VAL B C 1
ATOM 3788 O O . VAL B 1 257 ? -26.556 47.271 38.427 1.000 70.053 458 VAL B O 1
ATOM 3792 N N . PHE B 1 258 ? -28.235 48.689 38.926 1.000 71.888 459 PHE B N 1
ATOM 3793 C CA . PHE B 1 258 ? -28.447 48.024 40.236 1.000 72.099 459 PHE B CA 1
ATOM 3794 C C . PHE B 1 258 ? -29.592 47.022 40.164 1.000 74.366 459 PHE B C 1
ATOM 3795 O O . PHE B 1 258 ? -30.021 46.586 41.197 1.000 73.527 459 PHE B O 1
ATOM 3803 N N . GLU B 1 259 ? -29.992 46.620 38.965 1.000 81.895 460 GLU B N 1
ATOM 3804 C CA . GLU B 1 259 ? -30.861 45.439 38.735 1.000 89.486 460 GLU B CA 1
ATOM 3805 C C . GLU B 1 259 ? -29.985 44.298 38.197 1.000 88.106 460 GLU B C 1
ATOM 3806 O O . GLU B 1 259 ? -30.459 43.220 37.878 1.000 88.595 460 GLU B O 1
ATOM 3812 N N . GLU C 2 1 ? 2.987 9.439 2.958 1.000 98.253 462 GLU C N 1
ATOM 3813 C CA . GLU C 2 1 ? 4.153 9.627 3.884 1.000 91.669 462 GLU C CA 1
ATOM 3814 C C . GLU C 2 1 ? 5.214 10.430 3.123 1.000 81.085 462 GLU C C 1
ATOM 3815 O O . GLU C 2 1 ? 5.959 9.870 2.254 1.000 78.449 462 GLU C O 1
ATOM 3821 N N . ASN C 2 2 ? 5.171 11.732 3.405 1.000 72.149 463 ASN C N 1
ATOM 3822 C CA . ASN C 2 2 ? 6.167 12.757 3.023 1.000 64.277 463 ASN C CA 1
ATOM 3823 C C . ASN C 2 2 ? 5.772 13.269 1.630 1.000 61.264 463 ASN C C 1
ATOM 3824 O O . ASN C 2 2 ? 6.550 13.991 0.960 1.000 60.404 463 ASN C O 1
ATOM 3829 N N . ALA C 2 3 ? 4.534 12.975 1.241 1.000 59.921 464 ALA C N 1
ATOM 3830 C CA . ALA C 2 3 ? 3.939 13.500 -0.008 1.000 56.017 464 ALA C CA 1
ATOM 3831 C C . ALA C 2 3 ? 3.615 14.969 0.227 1.000 51.258 464 ALA C C 1
ATOM 3832 O O . ALA C 2 3 ? 4.167 15.834 -0.493 1.000 48.411 464 ALA C O 1
ATOM 3834 N N . LEU C 2 4 ? 2.807 15.234 1.265 1.000 48.806 465 LEU C N 1
ATOM 3835 C CA . LEU C 2 4 ? 2.461 16.624 1.661 1.000 44.801 465 LEU C CA 1
ATOM 3836 C C . LEU C 2 4 ? 3.745 17.376 1.992 1.000 40.867 465 LEU C C 1
ATOM 3837 O O . LEU C 2 4 ? 3.931 18.508 1.490 1.000 40.641 465 LEU C O 1
ATOM 3842 N N . LEU C 2 5 ? 4.654 16.756 2.734 1.000 38.536 466 LEU C N 1
ATOM 3843 C CA . LEU C 2 5 ? 5.925 17.459 3.021 1.000 38.822 466 LEU C CA 1
ATOM 3844 C C . LEU C 2 5 ? 6.737 17.634 1.727 1.000 39.634 466 LEU C C 1
ATOM 3845 O O . LEU C 2 5 ? 7.407 18.723 1.530 1.000 36.812 466 LEU C O 1
ATOM 3850 N N . ARG C 2 6 ? 6.706 16.633 0.836 1.000 42.076 467 ARG C N 1
ATOM 3851 C CA . ARG C 2 6 ? 7.471 16.792 -0.436 1.000 43.513 467 ARG C CA 1
ATOM 3852 C C . ARG C 2 6 ? 6.813 17.879 -1.270 1.000 39.243 467 ARG C C 1
ATOM 3853 O O . ARG C 2 6 ? 7.598 18.619 -1.916 1.000 40.680 467 ARG C O 1
ATOM 3861 N N . TYR C 2 7 ? 5.469 18.000 -1.193 1.000 36.053 468 TYR C N 1
ATOM 3862 C CA . TYR C 2 7 ? 4.729 19.085 -1.902 1.000 35.345 468 TYR C CA 1
ATOM 3863 C C . TYR C 2 7 ? 5.194 20.390 -1.273 1.000 33.533 468 TYR C C 1
ATOM 3864 O O . TYR C 2 7 ? 5.612 21.254 -2.050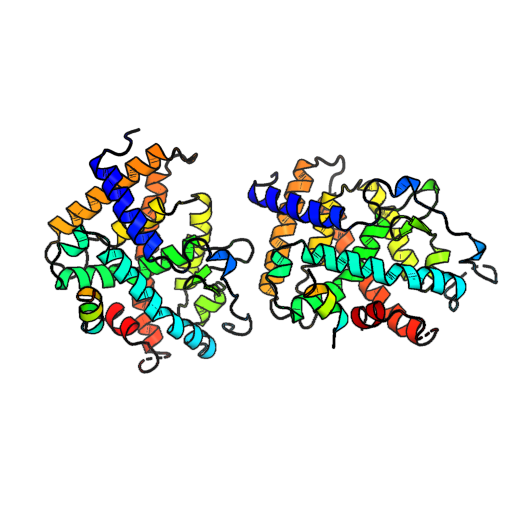 1.000 32.533 468 TYR C O 1
ATOM 3873 N N . LEU C 2 8 ? 5.275 20.447 0.080 1.000 32.255 469 LEU C N 1
ATOM 3874 C CA . LEU C 2 8 ? 5.539 21.723 0.799 1.000 31.234 469 LEU C CA 1
ATOM 3875 C C . LEU C 2 8 ? 6.962 22.222 0.587 1.000 32.429 469 LEU C C 1
ATOM 3876 O O . LEU C 2 8 ? 7.182 23.485 0.440 1.000 30.957 469 LEU C O 1
ATOM 3881 N N . LEU C 2 9 ? 7.846 21.246 0.436 1.000 35.687 470 LEU C N 1
ATOM 3882 C CA . LEU C 2 9 ? 9.292 21.464 0.225 1.000 40.775 470 LEU C CA 1
ATOM 3883 C C . LEU C 2 9 ? 9.608 21.753 -1.252 1.000 44.978 470 LEU C C 1
ATOM 3884 O O . LEU C 2 9 ? 10.534 22.586 -1.443 1.000 50.813 470 LEU C O 1
ATOM 3889 N N . ASP C 2 10 ? 8.886 21.181 -2.239 1.000 44.837 471 ASP C N 1
ATOM 3890 C CA . ASP C 2 10 ? 9.142 21.514 -3.683 1.000 53.329 471 ASP C CA 1
ATOM 3891 C C . ASP C 2 10 ? 8.383 22.766 -4.177 1.000 52.653 471 ASP C C 1
ATOM 3892 O O . ASP C 2 10 ? 8.697 23.276 -5.259 1.000 54.262 471 ASP C O 1
ATOM 3897 N N . LYS C 2 11 ? 7.396 23.225 -3.423 1.000 51.846 472 LYS C N 1
ATOM 3898 C CA . LYS C 2 11 ? 6.491 24.362 -3.722 1.000 53.592 472 LYS C CA 1
ATOM 3899 C C . LYS C 2 11 ? 7.326 25.612 -3.981 1.000 56.529 472 LYS C C 1
ATOM 3900 O O . LYS C 2 11 ? 8.531 25.551 -3.752 1.000 58.388 472 LYS C O 1
ATOM 3906 N N . ASP C 2 12 ? 6.674 26.708 -4.372 1.000 63.474 473 ASP C N 1
ATOM 3907 C CA . ASP C 2 12 ? 7.329 27.990 -4.742 1.000 72.470 473 ASP C CA 1
ATOM 3908 C C . ASP C 2 12 ? 8.652 27.692 -5.466 1.000 68.453 473 ASP C C 1
ATOM 3909 O O . ASP C 2 12 ? 8.787 27.926 -6.641 1.000 64.839 473 ASP C O 1
ATOM 3914 N N . GLU D 2 1 ? -30.628 42.953 27.871 1.000 85.581 462 GLU D N 1
ATOM 3915 C CA . GLU D 2 1 ? -30.863 44.400 28.258 1.000 85.482 462 GLU D CA 1
ATOM 3916 C C . GLU D 2 1 ? -29.515 45.153 28.251 1.000 82.311 462 GLU D C 1
ATOM 3917 O O . GLU D 2 1 ? -28.826 45.126 27.177 1.000 83.983 462 GLU D O 1
ATOM 3923 N N . ASN D 2 2 ? -29.199 45.861 29.355 1.000 73.208 463 ASN D N 1
ATOM 3924 C CA . ASN D 2 2 ? -27.899 46.529 29.670 1.000 65.485 463 ASN D CA 1
ATOM 3925 C C . ASN D 2 2 ? -27.516 47.463 28.514 1.000 63.492 463 ASN D C 1
ATOM 3926 O O . ASN D 2 2 ? -26.286 47.743 28.298 1.000 64.333 463 ASN D O 1
ATOM 3931 N N . ALA D 2 3 ? -28.556 48.018 27.880 1.000 61.202 464 ALA D N 1
ATOM 3932 C CA . ALA D 2 3 ? -28.486 48.758 26.605 1.000 58.399 464 ALA D CA 1
ATOM 3933 C C . ALA D 2 3 ? -27.569 49.980 26.738 1.000 52.152 464 ALA D C 1
ATOM 3934 O O . ALA D 2 3 ? -26.755 50.235 25.775 1.000 47.267 464 ALA D O 1
ATOM 3936 N N . LEU D 2 4 ? -27.738 50.716 27.850 1.000 48.228 465 LEU D N 1
ATOM 3937 C CA . LEU D 2 4 ? -27.007 51.984 28.119 1.000 49.621 465 LEU D CA 1
ATOM 3938 C C . LEU D 2 4 ? -25.559 51.654 28.433 1.000 45.837 465 LEU D C 1
ATOM 3939 O O . LEU D 2 4 ? -24.610 52.346 27.913 1.000 41.317 465 LEU D O 1
ATOM 3944 N N . LEU D 2 5 ? -25.409 50.652 29.303 1.000 44.537 466 LEU D N 1
ATOM 3945 C CA . LEU D 2 5 ? -24.062 50.166 29.695 1.000 44.087 466 LEU D CA 1
ATOM 3946 C C . LEU D 2 5 ? -23.322 49.727 28.432 1.000 41.041 466 LEU D C 1
ATOM 3947 O O . LEU D 2 5 ? -22.187 50.266 28.164 1.000 38.198 466 LEU D O 1
ATOM 3952 N N . ARG D 2 6 ? -24.011 48.923 27.622 1.000 40.757 467 ARG D N 1
ATOM 3953 C CA . ARG D 2 6 ? -23.514 48.568 26.266 1.000 44.392 467 ARG D CA 1
ATOM 3954 C C . ARG D 2 6 ? -23.125 49.826 25.456 1.000 44.026 467 ARG D C 1
ATOM 3955 O O . ARG D 2 6 ? -22.024 49.858 24.873 1.000 46.219 467 ARG D O 1
ATOM 3963 N N . TYR D 2 7 ? -23.958 50.865 25.456 1.000 42.331 468 TYR D N 1
ATOM 3964 C CA . TYR D 2 7 ? -23.653 52.097 24.690 1.000 43.269 468 TYR D CA 1
ATOM 3965 C C . TYR D 2 7 ? -22.355 52.702 25.252 1.000 41.214 468 TYR D C 1
ATOM 3966 O O . TYR D 2 7 ? -21.481 53.141 24.492 1.000 38.603 468 TYR D O 1
ATOM 3975 N N . LEU D 2 8 ? -22.259 52.767 26.586 1.000 42.719 469 LEU D N 1
ATOM 3976 C CA . LEU D 2 8 ? -21.233 53.607 27.258 1.000 42.477 469 LEU D CA 1
ATOM 3977 C C . LEU D 2 8 ? -19.890 52.917 27.120 1.000 41.760 469 LEU D C 1
ATOM 3978 O O . LEU D 2 8 ? -18.835 53.629 27.022 1.000 40.951 469 LEU D O 1
ATOM 3983 N N . LEU D 2 9 ? -19.965 51.592 26.989 1.000 41.583 470 LEU D N 1
ATOM 3984 C CA . LEU D 2 9 ? -18.765 50.755 26.691 1.000 45.263 470 LEU D CA 1
ATOM 3985 C C . LEU D 2 9 ? -18.331 50.904 25.224 1.000 51.093 470 LEU D C 1
ATOM 3986 O O . LEU D 2 9 ? -17.130 51.213 24.993 1.000 56.266 470 LEU D O 1
ATOM 3991 N N . ASP D 2 10 ? -19.263 50.742 24.270 1.000 53.864 471 ASP D N 1
ATOM 3992 C CA . ASP D 2 10 ? -18.942 50.714 22.815 1.000 57.477 471 ASP D CA 1
ATOM 3993 C C . ASP D 2 10 ? -18.476 52.116 22.389 1.000 59.910 471 ASP D C 1
ATOM 3994 O O . ASP D 2 10 ? -17.760 52.220 21.385 1.000 66.304 471 ASP D O 1
ATOM 3999 N N . LYS D 2 11 ? -18.841 53.142 23.160 1.000 60.346 472 LYS D N 1
ATOM 4000 C CA . LYS D 2 11 ? -18.609 54.579 22.860 1.000 64.760 472 LYS D CA 1
ATOM 4001 C C . LYS D 2 11 ? -17.103 54.853 22.934 1.000 64.373 472 LYS D C 1
ATOM 4002 O O . LYS D 2 11 ? -16.408 54.140 23.676 1.000 61.914 472 LYS D O 1
ATOM 4008 N N . ASP D 2 12 ? -16.629 55.845 22.187 1.000 68.025 473 ASP D N 1
ATOM 4009 C CA . ASP D 2 12 ? -15.198 56.224 22.170 1.000 75.426 473 ASP D CA 1
ATOM 4010 C C . ASP D 2 12 ? -14.928 57.179 23.337 1.000 75.375 473 ASP D C 1
ATOM 4011 O O . ASP D 2 12 ? -14.642 58.328 23.083 1.000 75.712 473 ASP D O 1
#

Solvent-accessible surface area: 23742 Å² total; per-residue (Å²): 195,59,77,13,69,125,154,24,58,100,23,4,108,46,0,27,54,2,2,72,68,8,24,12,70,34,82,106,31,110,129,114,26,154,36,13,67,23,108,10,5,114,141,106,41,86,101,0,7,41,71,27,19,139,21,26,42,53,9,1,38,44,0,4,50,0,0,42,102,0,71,34,0,66,106,10,47,46,115,3,18,9,40,0,4,45,21,0,3,15,3,0,34,2,0,19,7,2,53,14,28,20,83,67,2,69,3,0,3,30,20,0,69,17,1,0,25,81,29,7,8,67,29,5,8,27,6,89,0,0,37,38,5,3,76,5,1,97,40,7,57,85,15,106,34,39,69,14,0,5,0,0,0,0,0,4,1,0,0,4,13,97,23,120,73,20,80,29,62,153,86,0,88,113,10,31,79,31,0,40,89,0,1,52,20,20,11,39,106,86,148,45,114,67,129,129,6,47,44,110,0,60,129,26,24,81,59,0,70,127,2,13,65,50,2,54,62,68,9,107,106,17,57,123,97,28,96,183,88,15,23,83,5,12,52,22,5,23,74,140,126,84,16,59,117,132,22,75,92,21,5,97,39,0,25,105,2,4,66,65,5,22,16,80,38,89,129,49,93,142,105,52,60,110,28,67,126,100,16,7,100,61,138,154,176,199,65,66,84,15,46,103,102,0,6,34,52,29,12,148,21,28,52,48,10,0,37,42,0,1,42,0,0,48,111,2,84,7,0,71,66,7,59,58,86,3,21,1,25,0,2,49,22,0,1,16,7,0,28,2,0,16,11,2,50,19,26,36,88,104,37,108,6,0,4,32,26,1,64,20,1,0,46,72,32,5,10,41,30,3,2,23,0,92,0,0,56,38,5,0,74,4,1,98,45,6,56,88,11,113,35,32,68,10,0,6,0,0,0,0,0,6,1,0,0,4,25,86,20,118,68,20,63,12,68,79,15,0,85,55,0,33,59,18,0,44,89,0,0,63,31,19,14,46,100,78,153,40,105,90,108,107,10,44,69,84,0,52,110,21,32,86,56,0,77,100,3,16,66,50,1,50,59,42,1,124,112,14,103,123,44,49,122,86,20,27,94,5,13,34,23,5,33,140,154,16,65,70,0,107,134,27,23,127,101,178,165,16,64,70,1,87,135,18,19,129,85,179

Secondary structure (DSSP, 8-state):
-PPP-HHHHHHHHHHHHHHHTTSTTGGGHHHH-EEPPTTSS----HHHHHHHHHHHHHHHHHHHHHHHTSHHHHTS-HHHHHHHHHHHHHHHHHHHHHTTEETTTTEEEETTTEEE-HHHHIIIIITTHHHHHHHHHHHHGGG---HHHHHHHHHHHHS-TT-TT-S-HHHHHHHHHHHHHHHHHHHHHTT-S-TTHHHHHHTHHHHHHHHHHHHHHHHHHHSS----SS-HHHHHHH--/----TTHHHHHHHHHHHHHTTSTTTTTHHHH-EE--TTTT--S--------TTHHHHHTTTHHHHHHHHHHHHHT-HHHHTS-HHHHHHHHHHHHHHHHHHHHHTTEETTTTEEEETTTEEEEHHHHHHHT-TTHHHHHHHHHHHHHTT---HHHHHHHHHHHHS-TTSTT-S-HHHHHHHHHHHHHHHHHHHHHTT-SSSSHHHHHHHHHHHHHHHHHHHHHHHHHHTT----S-HHHHHHH-/--HHHHHHHH--/--HHHHHHHH--

Radius of gyration: 29.44 Å; Cα contacts (8 Å, |Δi|>4): 661; chains: 4; bounding box: 75×69×72 Å

GO terms:
  GO:0097067 cellular response to thyroid hormone stimulus (P, IDA)
  GO:1990837 sequence-specific double-stranded DNA binding (F, IDA)
  GO:0001223 transcription coactivator binding (F, IPI)
  GO:0070324 thyroid hormone binding (F, IDA)
  GO:0004879 nuclear receptor activity (F, IDA)
  GO:0019899 enzyme binding (F, IPI)
  GO:0004879 nuclear receptor activity (F, TAS)
  GO:0005634 nucleus (C, TAS)
  GO:0003677 DNA binding (F, TAS)
  GO:0006351 DNA-templated transcription (P, TAS)
  GO:0005654 nucleoplasm (C, TAS)
  GO:0005515 protein binding (F, IPI)
  GO:0016604 nuclear body (C, IDA)
  GO:0002157 positive regulation of thyroid hormone receptor signaling pathway (P, IDA)
  GO:0042789 mRNA transcription by RNA polymerase II (P, IDA)
  GO:0045944 positive regulation of transcription by RNA polymerase II (P, IDA)

Organism: Homo sapiens (NCBI:txid9606)